Protein AF-A0A2K3JCP5-F1 (afdb_monomer_lite)

Sequence (541 aa):
MELFNSVGIELEIENLTPNDLNSPNLGFRIHRDASCESDGFTSNGIKIDVENSTKELLELIPLRKNTFGCELVTAGVLDTSNLDYLYKLKSLTNLLISKGESTKSYRAGFHVHINLSYNIKIIKSVLRLARHLEQVLYLLGGMGYDYRGFKNDSTYCRPITKYGPVCVPTGRGDFSQVFTIAELLGCKDTEEFKMKYGDIARLKGNHYIPIRYHGINLLPLFTQGSLEFRMFNKSLNPYYLMSIIEFCKAFSEYAVHSSFLSLKEENLLKENSVFDVKGEENRQKILDTFSHFLQLSNLRNEQIIDTLYDILSYSSVDSIVLPNKYIFSHLMFHRQGNRCPTHWQNGNYTANVIPKNKISTPNFEDIHVLRERNPDFRIREPQRIMENLNNFIRRPTRTPIRNATNNLTRLVTIINRDYGEIFGGPRRNEHDERYFVVHGNEEYTGDILRIYFDPTNFLIIRSDLGSREDFEEWEEMNRETIEEIVGEELEINDEIPEPEEPQNPEENYHRPTLRFNRWTQTGNFTTTANTTNDTDENRPF

Radius of gyration: 30.03 Å; chains: 1; bounding box: 71×71×101 Å

Foldseek 3Di:
DCQFQWKKKKWKFAQAAPVLVPDPPLQWDWADPALNKDKFWDAPRHTDDPVPDDPVVVVVTPIDIDIGMIMIIGNGTDGNPDCVVLVSLLVVLVSCVVSPIDQFDLGIFMKMWGQADDWLLLVLLLLLLCQLLVLLLLLLQQLLEFFSCLVWVLLQAFEQAQLTAAWADLVPRWIFGLAHSVLLNVDPTDVSNCLRQFVLVVCPPPPQESSQRHQWRCSCCVVPNIIMGTSHTRGSPSLSVSLVSVVVSQSSVLSVPQGSVNCVPPSSNDGPDLQPDDWPVCLVVSVVSVVVSCVSTPDDDPSSVVSSVSSSVSYTSVSSNRDNAREHNLCNQAVCNSPDSCSSPPHPDDGDTDDPVRYDYTPDHTPRNVCRVPVVVDPPDPDDPVVVVVVVPPDDDDDDPVPVVVLVVVVQVVCCVPFNDFPDDWDADPVRWTWTWGDGPPVDPDKTWIWTADPVGKTKIFIPDQDPVVVVVVCVVCVVVVCVSVVDHDDDDPDDPDDDDDPDDPDDDDTDMDIDDDDDDDDDDDDDDDDDDDDDDDDDD

Secondary structure (DSSP, 8-state):
--TTTEEEEEEEESS--GGGG--TTSSEEEES--TT-EEEEEETTEEE-STTS-HHHHHHS--EEEEE-EEEEESSPEE-SSTHHHHHHHHHHHHHHHTT--SEEEEEEEEEEEE----HHHHHHHHHHHHHSHHHHHHHHTSSS--THHHHTTTTSB-SSTT-SPEEE-SSS-EEES--HHHHHH-SSHHHHHHHHT-GGGSTT-S--GGG-BSEE-HHHHHTSEEEEEEEEEE--HHHHHHHHHHHHHHHHHHHHS-TTGGGSHHHHS---GGG--SGGGHHHHHHHHHHHHHHSS---HHHHHHHHHHHHHS-SGGG---S-EEB-GGGGSTTTT---GGGTSSS-----B-GGGEEPPS---HHHHHHH-TTS----S--SHHHHTTTS--------HHHHHHHHHHHHHHHHHT----SSPEE-TT--EEEEEEPPTT--S-EEEEEE-TTS-EEEEE--SSHHHHHHHHHHHHHHHHHHH-S-------PPPPPPPS-TT---PPP-----------------------------

pLDDT: mean 73.49, std 22.24, range [25.67, 98.75]

Structure (mmCIF, N/CA/C/O backbone):
data_AF-A0A2K3JCP5-F1
#
_entry.id   AF-A0A2K3JCP5-F1
#
loop_
_atom_site.group_PDB
_atom_site.id
_atom_site.type_symbol
_atom_site.label_atom_id
_atom_site.label_alt_id
_atom_site.label_comp_id
_atom_site.label_asym_id
_atom_site.label_entity_id
_atom_site.label_seq_id
_atom_site.pdbx_PDB_ins_code
_atom_site.Cartn_x
_atom_site.Cartn_y
_atom_site.Cartn_z
_atom_site.occupancy
_atom_site.B_iso_or_equiv
_atom_site.auth_seq_id
_atom_site.auth_comp_id
_atom_site.auth_asym_id
_atom_site.auth_atom_id
_atom_site.pdbx_PDB_model_num
ATOM 1 N N . MET A 1 1 ? 0.536 25.814 6.581 1.00 43.56 1 MET A N 1
ATOM 2 C CA . MET A 1 1 ? 0.164 25.437 5.202 1.00 43.56 1 MET A CA 1
ATOM 3 C C . MET A 1 1 ? 1.155 24.467 4.553 1.00 43.56 1 MET A C 1
ATOM 5 O O . MET A 1 1 ? 0.788 23.873 3.559 1.00 43.56 1 MET A O 1
ATOM 9 N N . GLU A 1 2 ? 2.348 24.215 5.109 1.00 60.59 2 GLU A N 1
ATOM 10 C CA . GLU A 1 2 ? 3.377 23.383 4.443 1.00 60.59 2 GLU A CA 1
ATOM 11 C C . GLU A 1 2 ? 3.379 21.886 4.814 1.00 60.59 2 GLU A C 1
ATOM 13 O O . GLU A 1 2 ? 4.147 21.120 4.242 1.00 60.59 2 GLU A O 1
ATOM 18 N N . LEU A 1 3 ? 2.534 21.442 5.755 1.00 71.31 3 LEU A N 1
ATOM 19 C CA . LEU A 1 3 ? 2.646 20.099 6.346 1.00 71.31 3 LEU A CA 1
ATOM 20 C C . LEU A 1 3 ? 2.514 18.969 5.308 1.00 71.31 3 LEU A C 1
ATOM 22 O O . LEU A 1 3 ? 3.236 17.987 5.400 1.00 71.31 3 LEU A O 1
ATOM 26 N N . PHE A 1 4 ? 1.639 19.127 4.312 1.00 81.62 4 PHE A N 1
ATOM 27 C CA . PHE A 1 4 ? 1.317 18.076 3.338 1.00 81.62 4 PHE A CA 1
ATOM 28 C C . PHE A 1 4 ? 2.088 18.185 2.017 1.00 81.62 4 PHE A C 1
ATOM 30 O O . PHE A 1 4 ? 1.998 17.286 1.189 1.00 81.62 4 PHE A O 1
ATOM 37 N N . ASN A 1 5 ? 2.846 19.265 1.804 1.00 83.06 5 ASN A N 1
ATOM 38 C CA . ASN A 1 5 ? 3.536 19.494 0.529 1.00 83.06 5 ASN A CA 1
ATOM 39 C C . ASN A 1 5 ? 4.894 18.788 0.453 1.00 83.06 5 ASN A C 1
ATOM 41 O O . ASN A 1 5 ? 5.461 18.676 -0.626 1.00 83.06 5 ASN A O 1
ATOM 45 N N . SER A 1 6 ? 5.406 18.286 1.576 1.00 85.12 6 SER A N 1
ATOM 46 C CA . SER A 1 6 ? 6.642 17.508 1.648 1.00 85.12 6 SER A CA 1
ATOM 47 C C . SER A 1 6 ? 6.325 16.028 1.832 1.00 85.12 6 SER A C 1
ATOM 49 O O . SER A 1 6 ? 5.818 15.625 2.881 1.00 85.12 6 SER A O 1
ATOM 51 N N . VAL A 1 7 ? 6.637 15.225 0.816 1.00 94.25 7 VAL A N 1
ATOM 52 C CA . VAL A 1 7 ? 6.297 13.798 0.764 1.00 94.25 7 VAL A CA 1
ATOM 53 C C . VAL A 1 7 ? 7.565 12.958 0.671 1.00 94.25 7 VAL A C 1
ATOM 55 O O . VAL A 1 7 ? 8.435 13.229 -0.148 1.00 94.25 7 VAL A O 1
ATOM 58 N N . GLY A 1 8 ? 7.688 11.928 1.503 1.00 95.69 8 GLY A N 1
ATOM 59 C CA . GLY A 1 8 ? 8.671 10.865 1.288 1.00 95.69 8 GLY A CA 1
ATOM 60 C C . GLY A 1 8 ? 8.063 9.775 0.413 1.00 95.69 8 GLY A C 1
ATOM 61 O O . GLY A 1 8 ? 6.884 9.465 0.575 1.00 95.69 8 GLY A O 1
ATOM 62 N N . ILE A 1 9 ? 8.834 9.190 -0.499 1.00 96.38 9 ILE A N 1
ATOM 63 C CA . ILE A 1 9 ? 8.380 8.010 -1.247 1.00 96.38 9 ILE A CA 1
ATOM 64 C C . ILE A 1 9 ? 9.433 6.910 -1.203 1.00 96.38 9 ILE A C 1
ATOM 66 O O . ILE A 1 9 ? 10.634 7.198 -1.194 1.00 96.38 9 ILE A O 1
ATOM 70 N N . GLU A 1 10 ? 8.956 5.672 -1.207 1.00 96.19 10 GLU A N 1
ATOM 71 C CA . GLU A 1 10 ? 9.763 4.461 -1.328 1.00 96.19 10 GLU A CA 1
ATOM 72 C C . GLU A 1 10 ? 9.233 3.664 -2.527 1.00 96.19 10 GLU A C 1
ATOM 74 O O . GLU A 1 10 ? 8.036 3.391 -2.623 1.00 96.19 10 GLU A O 1
ATOM 79 N N . LEU A 1 11 ? 10.099 3.330 -3.481 1.00 96.81 11 LEU A N 1
ATOM 80 C CA . LEU A 1 11 ? 9.756 2.503 -4.636 1.00 96.81 11 LEU A CA 1
ATOM 81 C C . LEU A 1 11 ? 10.617 1.246 -4.616 1.00 96.81 11 LEU A C 1
ATOM 83 O O . LEU A 1 11 ? 11.830 1.312 -4.817 1.00 96.81 11 LEU A O 1
ATOM 87 N N . GLU A 1 12 ? 9.985 0.100 -4.400 1.00 95.81 12 GLU A N 1
ATOM 88 C CA . GLU A 1 12 ? 10.649 -1.189 -4.535 1.00 95.81 12 GLU A CA 1
ATOM 89 C C . GLU A 1 12 ? 10.778 -1.558 -6.023 1.00 95.81 12 GLU A C 1
ATOM 91 O O . GLU A 1 12 ? 9.860 -1.354 -6.823 1.00 95.81 12 GLU A O 1
ATOM 96 N N . ILE A 1 13 ? 11.919 -2.129 -6.401 1.00 95.00 13 ILE A N 1
ATOM 97 C CA . ILE A 1 13 ? 12.199 -2.635 -7.752 1.00 95.00 13 ILE A CA 1
ATOM 98 C C . ILE A 1 13 ? 12.777 -4.048 -7.663 1.00 95.00 13 ILE A C 1
ATOM 100 O O . ILE A 1 13 ? 13.353 -4.386 -6.636 1.00 95.00 13 ILE A O 1
ATOM 104 N N . GLU A 1 14 ? 12.640 -4.879 -8.700 1.00 92.50 14 GLU A N 1
ATOM 105 C CA . GLU A 1 14 ? 12.892 -6.333 -8.602 1.00 92.50 14 GLU A CA 1
ATOM 106 C C . GLU A 1 14 ? 13.873 -6.903 -9.644 1.00 92.50 14 GLU A C 1
ATOM 108 O O . GLU A 1 14 ? 14.407 -8.005 -9.467 1.00 92.50 14 GLU A O 1
ATOM 113 N N . ASN A 1 15 ? 14.114 -6.191 -10.748 1.00 91.19 15 ASN A N 1
ATOM 114 C CA . ASN A 1 15 ? 14.910 -6.693 -11.873 1.00 91.19 15 ASN A CA 1
ATOM 115 C C . ASN A 1 15 ? 16.293 -6.067 -11.977 1.00 91.19 15 ASN A C 1
ATOM 117 O O . ASN A 1 15 ? 17.151 -6.623 -12.662 1.00 91.19 15 ASN A O 1
ATOM 121 N N . LEU A 1 16 ? 16.529 -4.967 -11.271 1.00 91.81 16 LEU A N 1
ATOM 122 C CA . LEU A 1 16 ? 17.816 -4.286 -11.242 1.00 91.81 16 LEU A CA 1
ATOM 123 C C . LEU A 1 16 ? 18.588 -4.600 -9.965 1.00 91.81 16 LEU A C 1
ATOM 125 O O . LEU A 1 16 ? 18.016 -4.876 -8.911 1.00 91.81 16 LEU A O 1
ATOM 129 N N . THR A 1 17 ? 19.910 -4.544 -10.053 1.00 90.94 17 THR A N 1
ATOM 130 C CA . THR A 1 17 ? 20.796 -4.544 -8.891 1.00 90.94 17 THR A CA 1
ATOM 131 C C . THR A 1 17 ? 21.080 -3.101 -8.457 1.00 90.94 17 THR A C 1
ATOM 133 O O . THR A 1 17 ? 21.047 -2.186 -9.284 1.00 90.94 17 THR A O 1
ATOM 136 N N . PRO A 1 18 ? 21.477 -2.864 -7.193 1.00 89.62 18 PRO A N 1
ATOM 137 C CA . PRO A 1 18 ? 21.931 -1.543 -6.750 1.00 89.62 18 PRO A CA 1
ATOM 138 C C . PRO A 1 18 ? 23.023 -0.919 -7.633 1.00 89.62 18 PRO A C 1
ATOM 140 O O . PRO A 1 18 ? 23.101 0.298 -7.761 1.00 89.62 18 PRO A O 1
ATOM 143 N N . ASN A 1 19 ? 23.868 -1.743 -8.263 1.00 88.25 19 ASN A N 1
ATOM 144 C CA . ASN A 1 19 ? 24.950 -1.255 -9.116 1.00 88.25 19 ASN A CA 1
ATOM 145 C C . ASN A 1 19 ? 24.450 -0.707 -10.460 1.00 88.25 19 ASN A C 1
ATOM 147 O O . ASN A 1 19 ? 25.108 0.163 -11.034 1.00 88.25 19 ASN A O 1
ATOM 151 N N . ASP A 1 20 ? 23.298 -1.178 -10.942 1.00 88.56 20 ASP A N 1
ATOM 152 C CA . ASP A 1 20 ? 22.688 -0.717 -12.197 1.00 88.56 20 ASP A CA 1
ATOM 153 C C . ASP A 1 20 ? 22.136 0.712 -12.075 1.00 88.56 20 ASP A C 1
ATOM 155 O O . ASP A 1 20 ? 21.958 1.415 -13.074 1.00 88.56 20 ASP A O 1
ATOM 159 N N . LEU A 1 21 ? 21.927 1.151 -10.831 1.00 87.00 21 LEU A N 1
ATOM 160 C CA . LEU A 1 21 ? 21.334 2.424 -10.436 1.00 87.00 21 LEU A CA 1
ATOM 161 C C . LEU A 1 21 ? 22.363 3.461 -9.979 1.00 87.00 21 LEU A C 1
ATOM 163 O O . LEU A 1 21 ? 21.977 4.487 -9.421 1.00 87.00 21 LEU A O 1
ATOM 167 N N . ASN A 1 22 ? 23.660 3.228 -10.215 1.00 72.94 22 ASN A N 1
ATOM 168 C CA . ASN A 1 22 ? 24.730 4.197 -9.958 1.00 72.94 22 ASN A CA 1
ATOM 169 C C . ASN A 1 22 ? 24.609 5.417 -10.900 1.00 72.94 22 ASN A C 1
ATOM 171 O O . ASN A 1 22 ? 25.423 5.617 -11.799 1.00 72.94 22 ASN A O 1
ATOM 175 N N . SER A 1 23 ? 23.568 6.227 -10.714 1.00 63.56 23 SER A N 1
ATOM 176 C CA . SER A 1 23 ? 23.349 7.508 -11.376 1.00 63.56 23 SER A CA 1
ATOM 177 C C . SER A 1 23 ? 23.263 8.593 -10.298 1.00 63.56 23 SER A C 1
ATOM 179 O O . SER A 1 23 ? 22.332 8.575 -9.492 1.00 63.56 23 SER A O 1
ATOM 181 N N . PRO A 1 24 ? 24.222 9.533 -10.234 1.00 56.94 24 PRO A N 1
ATOM 182 C CA . PRO A 1 24 ? 24.381 10.414 -9.076 1.00 56.94 24 PRO A CA 1
ATOM 183 C C . PRO A 1 24 ? 23.284 11.477 -8.865 1.00 56.94 24 PRO A C 1
ATOM 185 O O . PRO A 1 24 ? 23.344 12.185 -7.866 1.00 56.94 24 PRO A O 1
ATOM 188 N N . ASN A 1 25 ? 22.267 11.601 -9.730 1.00 69.81 25 ASN A N 1
ATOM 189 C CA . ASN A 1 25 ? 21.478 12.844 -9.805 1.00 69.81 25 ASN A CA 1
ATOM 190 C C . ASN A 1 25 ? 19.947 12.713 -9.714 1.00 69.81 25 ASN A C 1
ATOM 192 O O . ASN A 1 25 ? 19.251 13.693 -9.960 1.00 69.81 25 ASN A O 1
ATOM 196 N N . LEU A 1 26 ? 19.382 11.558 -9.348 1.00 77.31 26 LEU A N 1
ATOM 197 C CA . LEU A 1 26 ? 17.914 11.434 -9.276 1.00 77.31 26 LEU A CA 1
ATOM 198 C C . LEU A 1 26 ? 17.294 11.918 -7.957 1.00 77.31 26 LEU A C 1
ATOM 200 O O . LEU A 1 26 ? 16.078 12.069 -7.876 1.00 77.31 26 LEU A O 1
ATOM 204 N N . GLY A 1 27 ? 18.099 12.173 -6.921 1.00 87.88 27 GLY A N 1
ATOM 205 C CA . GLY A 1 27 ? 17.577 12.532 -5.599 1.00 87.88 27 GLY A CA 1
ATOM 206 C C . GLY A 1 27 ? 16.948 11.352 -4.850 1.00 87.88 27 GLY A C 1
ATOM 207 O O . GLY A 1 27 ? 16.106 11.567 -3.982 1.00 87.88 27 GLY A O 1
ATOM 208 N N . PHE A 1 28 ? 17.367 10.122 -5.162 1.00 91.19 28 PHE A N 1
ATOM 209 C CA . PHE A 1 28 ? 16.977 8.895 -4.464 1.00 91.19 28 PHE A CA 1
ATOM 210 C C . PHE A 1 28 ? 18.208 8.200 -3.876 1.00 91.19 28 PHE A C 1
ATOM 212 O O . PHE A 1 28 ? 19.300 8.252 -4.442 1.00 91.19 28 PHE A O 1
ATOM 219 N N . ARG A 1 29 ? 18.026 7.557 -2.725 1.00 92.44 29 ARG A N 1
ATOM 220 C CA . ARG A 1 29 ? 18.980 6.672 -2.060 1.00 92.44 29 ARG A CA 1
ATOM 221 C C . ARG A 1 29 ? 18.545 5.235 -2.280 1.00 92.44 29 ARG A C 1
ATOM 223 O O . ARG A 1 29 ? 17.354 4.942 -2.292 1.00 92.44 29 ARG A O 1
ATOM 230 N N . ILE A 1 30 ? 19.525 4.354 -2.416 1.00 92.12 30 ILE A N 1
ATOM 231 C CA . ILE A 1 30 ? 19.293 2.924 -2.583 1.00 92.12 30 ILE A CA 1
ATOM 232 C C . ILE A 1 30 ? 19.409 2.251 -1.217 1.00 92.12 30 ILE A C 1
ATOM 234 O O . ILE A 1 30 ? 20.425 2.405 -0.535 1.00 92.12 30 ILE A O 1
ATOM 238 N N . HIS A 1 31 ? 18.389 1.490 -0.845 1.00 90.38 31 HIS A N 1
ATOM 239 C CA . HIS A 1 31 ? 18.319 0.684 0.366 1.00 90.38 31 HIS A CA 1
ATOM 240 C C . HIS A 1 31 ? 18.242 -0.815 0.012 1.00 90.38 31 HIS A C 1
ATOM 242 O O . HIS A 1 31 ? 17.727 -1.195 -1.041 1.00 90.38 31 HIS A O 1
ATOM 248 N N . ARG A 1 32 ? 18.838 -1.665 0.862 1.00 82.38 32 ARG A N 1
ATOM 249 C CA . ARG A 1 32 ? 18.962 -3.131 0.681 1.00 82.38 32 ARG A CA 1
ATOM 250 C C . ARG A 1 32 ? 18.115 -3.914 1.689 1.00 82.38 32 ARG A C 1
ATOM 252 O O . ARG A 1 32 ? 18.608 -4.777 2.414 1.00 82.38 32 ARG A O 1
ATOM 259 N N . ASP A 1 33 ? 16.866 -3.511 1.822 1.00 74.00 33 ASP A N 1
ATOM 260 C CA . ASP A 1 33 ? 15.868 -4.101 2.716 1.00 74.00 33 ASP A CA 1
ATOM 261 C C . ASP A 1 33 ? 14.514 -4.282 2.018 1.00 74.00 33 ASP A C 1
ATOM 263 O O . ASP A 1 33 ? 13.497 -4.523 2.672 1.00 74.00 33 ASP A O 1
ATOM 267 N N . ALA A 1 34 ? 14.510 -4.228 0.682 1.00 72.62 34 ALA A N 1
ATOM 268 C CA . ALA A 1 34 ? 13.307 -4.425 -0.104 1.00 72.62 34 ALA A CA 1
ATOM 269 C C . ALA A 1 34 ? 12.790 -5.856 0.054 1.00 72.62 34 ALA A C 1
ATOM 271 O O . ALA A 1 34 ? 13.519 -6.841 -0.100 1.00 72.62 34 ALA A O 1
ATOM 272 N N . SER A 1 35 ? 11.487 -5.981 0.282 1.00 75.88 35 SER A N 1
ATOM 273 C CA . SER A 1 35 ? 10.822 -7.283 0.414 1.00 75.88 35 SER A CA 1
ATOM 274 C C . SER A 1 35 ? 10.842 -8.099 -0.890 1.00 75.88 35 SER A C 1
ATOM 276 O O . SER A 1 35 ? 10.640 -9.317 -0.899 1.00 75.88 35 SER A O 1
ATOM 278 N N . CYS A 1 36 ? 11.133 -7.435 -2.009 1.00 84.88 36 CYS A N 1
ATOM 279 C CA . CYS A 1 36 ? 11.243 -8.026 -3.334 1.00 84.88 36 CYS A CA 1
ATOM 280 C C . CYS A 1 36 ? 12.652 -8.527 -3.698 1.00 84.88 36 CYS A C 1
ATOM 282 O O . CYS A 1 36 ? 12.804 -9.077 -4.791 1.00 84.88 36 CYS A O 1
ATOM 284 N N . GLU A 1 37 ? 13.652 -8.402 -2.811 1.00 87.94 37 GLU A N 1
ATOM 285 C CA . GLU A 1 37 ? 14.999 -8.906 -3.092 1.00 87.94 37 GLU A CA 1
ATOM 286 C C . GLU A 1 37 ? 14.982 -10.400 -3.460 1.00 87.94 37 GLU A C 1
ATOM 288 O O . GLU A 1 37 ? 14.323 -11.234 -2.826 1.00 87.94 37 GLU A O 1
ATOM 293 N N . SER A 1 38 ? 15.726 -10.746 -4.508 1.00 85.69 38 SER A N 1
ATOM 294 C CA . SER A 1 38 ? 15.864 -12.117 -4.992 1.00 85.69 38 SER A CA 1
ATOM 295 C C . SER A 1 38 ? 17.288 -12.395 -5.455 1.00 85.69 38 SER A C 1
ATOM 297 O O . SER A 1 38 ? 17.950 -11.556 -6.064 1.00 85.69 38 SER A O 1
ATOM 299 N N . ASP A 1 39 ? 17.780 -13.595 -5.159 1.00 83.50 39 ASP A N 1
ATOM 300 C CA . ASP A 1 39 ? 19.038 -14.063 -5.728 1.00 83.50 39 ASP A CA 1
ATOM 301 C C . ASP A 1 39 ? 18.805 -14.487 -7.179 1.00 83.50 39 ASP A C 1
ATOM 303 O O . ASP A 1 39 ? 17.829 -15.162 -7.497 1.00 83.50 39 ASP A O 1
ATOM 307 N N . GLY A 1 40 ? 19.740 -14.138 -8.053 1.00 85.62 40 GLY A N 1
ATOM 308 C CA . GLY A 1 40 ? 19.718 -14.570 -9.439 1.00 85.62 40 GLY A CA 1
ATOM 309 C C . GLY A 1 40 ? 21.114 -14.624 -10.032 1.00 85.62 40 GLY A C 1
ATOM 310 O O . GLY A 1 40 ? 22.126 -14.398 -9.360 1.00 85.62 40 GLY A O 1
ATOM 311 N N . PHE A 1 41 ? 21.170 -14.917 -11.322 1.00 85.19 41 PHE A N 1
ATOM 312 C CA . PHE A 1 41 ? 22.416 -14.936 -12.068 1.00 85.19 41 PHE A CA 1
ATOM 313 C C . PHE A 1 41 ? 22.403 -13.847 -13.127 1.00 85.19 41 PHE A C 1
ATOM 315 O O . PHE A 1 41 ? 21.359 -13.469 -13.646 1.00 85.19 41 PHE A O 1
ATOM 322 N N . THR A 1 42 ? 23.586 -13.337 -13.439 1.00 84.69 42 THR A N 1
ATOM 323 C CA . THR A 1 42 ? 23.805 -12.457 -14.580 1.00 84.69 42 THR A CA 1
ATOM 324 C C . THR A 1 42 ? 24.839 -13.041 -15.516 1.00 84.69 42 THR A C 1
ATOM 326 O O . THR A 1 42 ? 25.785 -13.693 -15.072 1.00 84.69 42 THR A O 1
ATOM 329 N N . SER A 1 43 ? 24.711 -12.723 -16.796 1.00 82.19 43 SER A N 1
ATOM 330 C CA . SER A 1 43 ? 25.778 -12.861 -17.779 1.00 82.19 43 SER A CA 1
ATOM 331 C C . SER A 1 43 ? 25.984 -11.520 -18.459 1.00 82.19 43 SER A C 1
ATOM 333 O O . SER A 1 43 ? 25.036 -10.935 -18.972 1.00 82.19 43 SER A O 1
ATOM 335 N N . ASN A 1 44 ? 27.209 -10.993 -18.411 1.00 77.12 44 ASN A N 1
ATOM 336 C CA . ASN A 1 44 ? 27.545 -9.679 -18.976 1.00 77.12 44 ASN A CA 1
ATOM 337 C C . ASN A 1 44 ? 26.601 -8.534 -18.538 1.00 77.12 44 ASN A C 1
ATOM 339 O O . ASN A 1 44 ? 26.371 -7.599 -19.295 1.00 77.12 44 ASN A O 1
ATOM 343 N N . GLY A 1 45 ? 26.074 -8.601 -17.309 1.00 70.31 45 GLY A N 1
ATOM 344 C CA . GLY A 1 45 ? 25.160 -7.593 -16.754 1.00 70.31 45 GLY A CA 1
ATOM 345 C C . GLY A 1 45 ? 23.675 -7.833 -17.041 1.00 70.31 45 GLY A C 1
ATOM 346 O O . GLY A 1 45 ? 22.848 -7.100 -16.521 1.00 70.31 45 GLY A O 1
ATOM 347 N N . ILE A 1 46 ? 23.319 -8.869 -17.802 1.00 74.12 46 ILE A N 1
ATOM 348 C CA . ILE A 1 46 ? 21.925 -9.228 -18.095 1.00 74.12 46 ILE A CA 1
ATOM 349 C C . ILE A 1 46 ? 21.465 -10.296 -17.104 1.00 74.12 46 ILE A C 1
ATOM 351 O O . ILE A 1 46 ? 22.170 -11.292 -16.930 1.00 74.12 46 ILE A O 1
ATOM 355 N N . LYS A 1 47 ? 20.305 -10.102 -16.462 1.00 80.81 47 LYS A N 1
ATOM 356 C CA . LYS A 1 47 ? 19.658 -11.102 -15.594 1.00 80.81 47 LYS A CA 1
ATOM 357 C C . LYS A 1 47 ? 19.297 -12.342 -16.412 1.00 80.81 47 LYS A C 1
ATOM 359 O O . LYS A 1 47 ? 18.658 -12.231 -17.451 1.00 80.81 47 LYS A O 1
ATOM 364 N N . ILE A 1 48 ? 19.721 -13.510 -15.941 1.00 82.25 48 ILE A N 1
ATOM 365 C CA . ILE A 1 48 ? 19.415 -14.805 -16.547 1.00 82.25 48 ILE A CA 1
ATOM 366 C C . ILE A 1 48 ? 18.363 -15.487 -15.687 1.00 82.25 48 ILE A C 1
ATOM 368 O O . ILE A 1 48 ? 18.587 -15.710 -14.493 1.00 82.25 48 ILE A O 1
ATOM 372 N N . ASP A 1 49 ? 17.234 -15.822 -16.304 1.00 78.69 49 ASP A N 1
ATOM 373 C CA . ASP A 1 49 ? 16.231 -16.677 -15.691 1.00 78.69 49 ASP A CA 1
ATOM 374 C C . ASP A 1 49 ? 16.676 -18.138 -15.791 1.00 78.69 49 ASP A C 1
ATOM 376 O O . ASP A 1 49 ? 16.708 -18.749 -16.861 1.00 78.69 49 ASP A O 1
ATOM 380 N N . VAL A 1 50 ? 17.093 -18.679 -14.652 1.00 74.56 50 VAL A N 1
ATOM 381 C CA . VAL A 1 50 ? 17.639 -20.031 -14.557 1.00 74.56 50 VAL A CA 1
ATOM 382 C C . VAL A 1 50 ? 16.532 -21.080 -14.508 1.00 74.56 50 VAL A C 1
ATOM 384 O O . VAL A 1 50 ? 16.779 -22.206 -14.929 1.00 74.56 50 VAL A O 1
ATOM 387 N N . GLU A 1 51 ? 15.325 -20.732 -14.049 1.00 71.94 51 GLU A N 1
ATOM 388 C CA . GLU A 1 51 ? 14.222 -21.697 -13.925 1.00 71.94 51 GLU A CA 1
ATOM 389 C C . GLU A 1 51 ? 13.767 -22.214 -15.294 1.00 71.94 51 GLU A C 1
ATOM 391 O O . GLU A 1 51 ? 13.413 -23.383 -15.427 1.00 71.94 51 GLU A O 1
ATOM 396 N N . ASN A 1 52 ? 13.880 -21.371 -16.321 1.00 68.19 52 ASN A N 1
ATOM 397 C CA . ASN A 1 52 ? 13.497 -21.685 -17.696 1.00 68.19 52 ASN A CA 1
ATOM 398 C C . ASN A 1 52 ? 14.687 -22.040 -18.609 1.00 68.19 52 ASN A C 1
ATOM 400 O O . ASN A 1 52 ? 14.508 -22.285 -19.801 1.00 68.19 52 ASN A O 1
ATOM 404 N N . SER A 1 53 ? 15.913 -22.077 -18.076 1.00 71.06 53 SER A N 1
ATOM 405 C CA . SER A 1 53 ? 17.122 -22.351 -18.863 1.00 71.06 53 SER A CA 1
ATOM 406 C C . SER A 1 53 ? 17.529 -23.825 -18.808 1.00 71.06 53 SER A C 1
ATOM 408 O O . SER A 1 53 ? 17.525 -24.454 -17.749 1.00 71.06 53 SER A O 1
ATOM 410 N N . THR A 1 54 ? 17.972 -24.389 -19.937 1.00 72.88 54 THR A N 1
ATOM 411 C CA . THR A 1 54 ? 18.532 -25.749 -19.946 1.00 72.88 54 THR A CA 1
ATOM 412 C C . THR A 1 54 ? 19.894 -25.773 -19.250 1.00 72.88 54 THR A C 1
ATOM 414 O O . THR A 1 54 ? 20.699 -24.846 -19.364 1.00 72.88 54 THR A O 1
ATOM 417 N N . LYS A 1 55 ? 20.185 -26.867 -18.536 1.00 72.19 55 LYS A N 1
ATOM 418 C CA . LYS A 1 55 ? 21.463 -27.063 -17.829 1.00 72.19 55 LYS A CA 1
ATOM 419 C C . LYS A 1 55 ? 22.679 -26.864 -18.747 1.00 72.19 55 LYS A C 1
ATOM 421 O O . LYS A 1 55 ? 23.674 -26.286 -18.329 1.00 72.19 55 LYS A O 1
ATOM 426 N N . GLU A 1 56 ? 22.558 -27.280 -20.004 1.00 72.94 56 GLU A N 1
ATOM 427 C CA . GLU A 1 56 ? 23.587 -27.144 -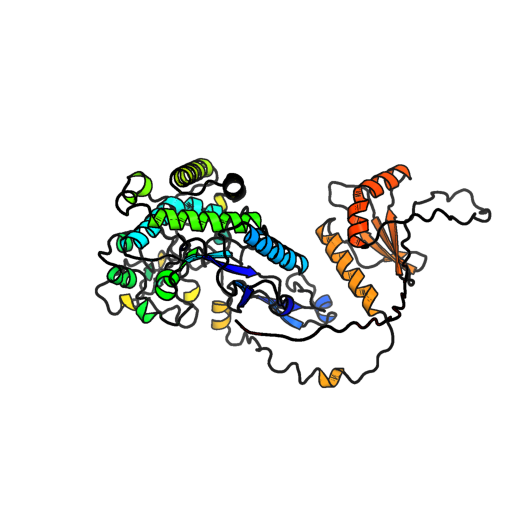21.040 1.00 72.94 56 GLU A CA 1
ATOM 428 C C . GLU A 1 56 ? 23.875 -25.675 -21.396 1.00 72.94 56 GLU A C 1
ATOM 430 O O . GLU A 1 56 ? 25.036 -25.291 -21.520 1.00 72.94 56 GLU A O 1
ATOM 435 N N . LEU A 1 57 ? 22.848 -24.817 -21.487 1.00 68.50 57 LEU A N 1
ATOM 436 C CA . LEU A 1 57 ? 23.030 -23.376 -21.713 1.00 68.50 57 LEU A CA 1
ATOM 437 C C . LEU A 1 57 ? 23.725 -22.703 -20.525 1.00 68.50 57 LEU A C 1
ATOM 439 O O . LEU A 1 57 ? 24.599 -21.857 -20.709 1.00 68.50 57 LEU A O 1
ATOM 443 N N . LEU A 1 58 ? 23.373 -23.104 -19.303 1.00 74.38 58 LEU A N 1
ATOM 444 C CA . LEU A 1 58 ? 23.953 -22.547 -18.079 1.00 74.38 58 LEU A CA 1
ATOM 445 C C . LEU A 1 58 ? 25.438 -22.907 -17.912 1.00 74.38 58 LEU A C 1
ATOM 447 O O . LEU A 1 58 ? 26.181 -22.134 -17.312 1.00 74.38 58 LEU A O 1
ATOM 451 N N . GLU A 1 59 ? 25.885 -24.042 -18.459 1.00 79.00 59 GLU A N 1
ATOM 452 C CA . GLU A 1 59 ? 27.296 -24.460 -18.447 1.00 79.00 59 GLU A CA 1
ATOM 453 C C . GLU A 1 59 ? 28.163 -23.679 -19.451 1.00 79.00 59 GLU A C 1
ATOM 455 O O . GLU A 1 59 ? 29.368 -23.520 -19.240 1.00 79.00 59 GLU A O 1
ATOM 460 N N . LEU A 1 60 ? 27.564 -23.148 -20.522 1.00 80.25 60 LEU A N 1
ATOM 461 C CA . LEU A 1 60 ? 28.270 -22.407 -21.576 1.00 80.25 60 LEU A CA 1
ATOM 462 C C . LEU A 1 60 ? 28.391 -20.904 -21.294 1.00 80.25 60 LEU A C 1
ATOM 464 O O . LEU A 1 60 ? 29.204 -20.216 -21.917 1.00 80.25 60 LEU A O 1
ATOM 468 N N . ILE A 1 61 ? 27.589 -20.382 -20.368 1.00 80.81 61 ILE A N 1
ATOM 469 C CA . ILE A 1 61 ? 27.498 -18.951 -20.095 1.00 80.81 61 ILE A CA 1
ATOM 470 C C . ILE A 1 61 ? 28.254 -18.633 -18.794 1.00 80.81 61 ILE A C 1
ATOM 472 O O . ILE A 1 61 ? 27.998 -19.252 -17.764 1.00 80.81 61 ILE A O 1
ATOM 476 N N . PRO A 1 62 ? 29.175 -17.649 -18.774 1.00 82.50 62 PRO A N 1
ATOM 477 C CA . PRO A 1 62 ? 29.829 -17.230 -17.540 1.00 82.50 62 PRO A CA 1
ATOM 478 C C . PRO A 1 62 ? 28.826 -16.519 -16.623 1.00 82.50 62 PRO A C 1
ATOM 480 O O . PRO A 1 62 ? 28.609 -15.310 -16.727 1.00 82.50 62 PRO A O 1
ATOM 483 N N . LEU A 1 63 ? 28.227 -17.278 -15.707 1.00 85.12 63 LEU A N 1
ATOM 484 C CA . LEU A 1 63 ? 27.244 -16.771 -14.758 1.00 85.12 63 LEU A CA 1
ATOM 485 C C . LEU A 1 63 ? 27.917 -16.134 -13.539 1.00 85.12 63 LEU A C 1
ATOM 487 O O . LEU A 1 63 ? 28.804 -16.707 -12.903 1.00 85.12 63 LEU A O 1
ATOM 491 N N . ARG A 1 64 ? 27.449 -14.943 -13.168 1.00 85.62 64 ARG A N 1
ATOM 492 C CA . ARG A 1 64 ? 27.770 -14.282 -11.901 1.00 85.62 64 ARG A CA 1
ATOM 493 C C . ARG A 1 64 ? 26.521 -14.206 -11.049 1.00 85.62 64 ARG A C 1
ATOM 495 O O . ARG A 1 64 ? 25.520 -13.638 -11.480 1.00 85.62 64 ARG A O 1
ATOM 502 N N . LYS A 1 65 ? 26.590 -14.748 -9.837 1.00 84.69 65 LYS A N 1
ATOM 503 C CA . LYS A 1 65 ? 25.514 -14.604 -8.857 1.00 84.69 65 LYS A CA 1
ATOM 504 C C . LYS A 1 65 ? 25.407 -13.139 -8.427 1.00 84.69 65 LYS A C 1
ATOM 506 O O . LYS A 1 65 ? 26.424 -12.540 -8.086 1.00 84.69 65 LYS A O 1
ATOM 511 N N . ASN A 1 66 ? 24.195 -12.602 -8.424 1.00 88.50 66 ASN A N 1
ATOM 512 C CA . ASN A 1 66 ? 23.867 -11.266 -7.938 1.00 88.50 66 ASN A CA 1
ATOM 513 C C . ASN A 1 66 ? 22.580 -11.310 -7.109 1.00 88.50 66 ASN A C 1
ATOM 515 O O . ASN A 1 66 ? 21.772 -12.227 -7.252 1.00 88.50 66 ASN A O 1
ATOM 519 N N . THR A 1 67 ? 22.394 -10.297 -6.269 1.00 88.00 67 THR A N 1
ATOM 520 C CA . THR A 1 67 ? 21.114 -10.023 -5.613 1.00 88.00 67 THR A CA 1
ATOM 521 C C . THR A 1 67 ? 20.430 -8.906 -6.385 1.00 88.00 67 THR A C 1
ATOM 523 O O . THR A 1 67 ? 21.001 -7.827 -6.567 1.00 88.00 67 THR A O 1
ATOM 526 N N . PHE A 1 68 ? 19.242 -9.213 -6.884 1.00 90.56 68 PHE A N 1
ATOM 527 C CA . PHE A 1 68 ? 18.361 -8.296 -7.580 1.00 90.56 68 PHE A CA 1
ATOM 528 C C . PHE A 1 68 ? 17.320 -7.743 -6.631 1.00 90.56 68 PHE A C 1
ATOM 530 O O . PHE A 1 68 ? 16.930 -8.394 -5.662 1.00 90.56 68 PHE A O 1
ATOM 537 N N . GLY A 1 69 ? 16.841 -6.567 -6.990 1.00 91.75 69 GLY A N 1
ATOM 538 C CA . GLY A 1 69 ? 15.891 -5.791 -6.239 1.00 91.75 69 GLY A CA 1
ATOM 539 C C . GLY A 1 69 ? 16.545 -4.913 -5.185 1.00 91.75 69 GLY A C 1
ATOM 540 O O . GLY A 1 69 ? 17.623 -5.203 -4.665 1.00 91.75 69 GLY A O 1
ATOM 541 N N . CYS A 1 70 ? 15.900 -3.784 -4.935 1.00 92.25 70 CYS A N 1
ATOM 542 C CA . CYS A 1 70 ? 16.268 -2.820 -3.910 1.00 92.25 70 CYS A CA 1
ATOM 543 C C . CYS A 1 70 ? 15.114 -1.840 -3.695 1.00 92.25 70 CYS A C 1
ATOM 545 O O . CYS A 1 70 ? 14.149 -1.816 -4.462 1.00 92.25 70 CYS A O 1
ATOM 547 N N . GLU A 1 71 ? 15.233 -1.006 -2.670 1.00 93.62 71 GLU A N 1
ATOM 548 C CA . GLU A 1 71 ? 14.288 0.070 -2.399 1.00 93.62 71 GLU A CA 1
ATOM 549 C C . GLU A 1 71 ? 14.918 1.415 -2.766 1.00 93.62 71 GLU A C 1
ATOM 551 O O . GLU A 1 71 ? 16.065 1.709 -2.418 1.00 93.62 71 GLU A O 1
ATOM 556 N N . LEU A 1 72 ? 14.174 2.227 -3.512 1.00 94.69 72 LEU A N 1
ATOM 557 C CA . LEU A 1 72 ? 14.538 3.592 -3.858 1.00 94.69 72 LEU A CA 1
ATOM 558 C C . LEU A 1 72 ? 13.765 4.554 -2.969 1.00 94.69 72 LEU A C 1
ATOM 560 O O . LEU A 1 72 ? 12.566 4.744 -3.149 1.00 94.69 72 LEU A O 1
ATOM 564 N N . VAL A 1 73 ? 14.471 5.190 -2.042 1.00 93.88 73 VAL A N 1
ATOM 565 C CA . VAL A 1 73 ? 13.900 6.132 -1.074 1.00 93.88 73 VAL A CA 1
ATOM 566 C C . VAL A 1 73 ? 14.320 7.543 -1.449 1.00 93.88 73 VAL A C 1
ATOM 568 O O . VAL A 1 73 ? 15.480 7.767 -1.791 1.00 93.88 73 VAL A O 1
ATOM 571 N N . THR A 1 74 ? 13.435 8.534 -1.384 1.00 92.00 74 THR A N 1
ATOM 572 C CA . THR A 1 74 ? 13.844 9.928 -1.627 1.00 92.00 74 THR A CA 1
ATOM 573 C C . THR A 1 74 ? 14.989 10.348 -0.698 1.00 92.00 74 THR A C 1
ATOM 575 O O . THR A 1 74 ? 14.964 10.109 0.508 1.00 92.00 74 THR A O 1
ATOM 578 N N . ALA A 1 75 ? 16.009 11.025 -1.236 1.00 85.38 75 ALA A N 1
ATOM 579 C CA . ALA A 1 75 ? 17.188 11.508 -0.505 1.00 85.38 75 ALA A CA 1
ATOM 580 C C . ALA A 1 75 ? 16.889 12.737 0.388 1.00 85.38 75 ALA A C 1
ATOM 582 O O . ALA A 1 75 ? 17.749 13.594 0.587 1.00 85.38 75 ALA A O 1
ATOM 583 N N . GLY A 1 76 ? 15.661 12.821 0.896 1.00 85.62 76 GLY A N 1
ATOM 584 C CA . GLY A 1 76 ? 15.019 13.965 1.528 1.00 85.62 76 GLY A CA 1
ATOM 585 C C . GLY A 1 76 ? 13.500 13.856 1.365 1.00 85.62 76 GLY A C 1
ATOM 586 O O . GLY A 1 76 ? 12.970 12.766 1.147 1.00 85.62 76 GLY A O 1
ATOM 587 N N . VAL A 1 77 ? 12.809 14.991 1.434 1.00 86.06 77 VAL A N 1
ATOM 588 C CA . VAL A 1 77 ? 11.389 15.090 1.071 1.00 86.06 77 VAL A CA 1
ATOM 589 C C . VAL A 1 77 ? 11.251 15.596 -0.361 1.00 86.06 77 VAL A C 1
ATOM 591 O O . VAL A 1 77 ? 11.992 16.474 -0.804 1.00 86.06 77 VAL A O 1
ATOM 594 N N . LEU A 1 78 ? 10.305 15.024 -1.092 1.00 90.19 78 LEU A N 1
ATOM 595 C CA . LEU A 1 78 ? 9.859 15.518 -2.380 1.00 90.19 78 LEU A CA 1
ATOM 596 C C . LEU A 1 78 ? 8.932 16.712 -2.144 1.00 90.19 78 LEU A C 1
ATOM 598 O O . LEU A 1 78 ? 7.914 16.578 -1.464 1.00 90.19 78 LEU A O 1
ATOM 602 N N . ASP A 1 79 ? 9.290 17.870 -2.693 1.00 91.00 79 ASP A N 1
ATOM 603 C CA . ASP A 1 79 ? 8.398 19.026 -2.734 1.00 91.00 79 ASP A CA 1
ATOM 604 C C . ASP A 1 79 ? 7.320 18.800 -3.799 1.00 91.00 79 ASP A C 1
ATOM 606 O O . ASP A 1 79 ? 7.623 18.607 -4.976 1.00 91.00 79 ASP A O 1
ATOM 610 N N . THR A 1 80 ? 6.068 18.791 -3.355 1.00 92.69 80 THR A N 1
ATOM 611 C CA . THR A 1 80 ? 4.863 18.570 -4.164 1.00 92.69 80 THR A CA 1
ATOM 612 C C . THR A 1 80 ? 3.987 19.820 -4.246 1.00 92.69 80 THR A C 1
ATOM 614 O O . THR A 1 80 ? 2.803 19.732 -4.564 1.00 92.69 80 THR A O 1
ATOM 617 N N . SER A 1 81 ? 4.539 20.993 -3.915 1.00 87.50 81 SER A N 1
ATOM 618 C CA . SER A 1 81 ? 3.841 22.278 -4.035 1.00 87.50 81 SER A CA 1
ATOM 619 C C . SER A 1 81 ? 3.664 22.738 -5.486 1.00 87.50 81 SER A C 1
ATOM 621 O O . SER A 1 81 ? 2.771 23.533 -5.774 1.00 87.50 81 SER A O 1
ATOM 623 N N . ASN A 1 82 ? 4.485 22.223 -6.402 1.00 85.31 82 ASN A N 1
ATOM 624 C CA . ASN A 1 82 ? 4.421 22.492 -7.834 1.00 85.31 82 ASN A CA 1
ATOM 625 C C . ASN A 1 82 ? 4.455 21.178 -8.638 1.00 85.31 82 ASN A C 1
ATOM 627 O O . ASN A 1 82 ? 4.624 20.108 -8.066 1.00 85.31 82 ASN A O 1
ATOM 631 N N . LEU A 1 83 ? 4.291 21.236 -9.961 1.00 83.12 83 LEU A N 1
ATOM 632 C CA . LEU A 1 83 ? 4.278 20.036 -10.813 1.00 83.12 83 LEU A CA 1
ATOM 633 C C . LEU A 1 83 ? 5.679 19.528 -11.203 1.00 83.12 83 LEU A C 1
ATOM 635 O O . LEU A 1 83 ? 5.784 18.516 -11.896 1.00 83.12 83 LEU A O 1
ATOM 639 N N . ASP A 1 84 ? 6.766 20.155 -10.748 1.00 87.25 84 ASP A N 1
ATOM 640 C CA . ASP A 1 84 ? 8.131 19.768 -11.139 1.00 87.25 84 ASP A CA 1
ATOM 641 C C . ASP A 1 84 ? 8.500 18.373 -10.624 1.00 87.25 84 ASP A C 1
ATOM 643 O O . ASP A 1 84 ? 9.337 17.675 -11.205 1.00 87.25 84 ASP A O 1
ATOM 647 N N . TYR A 1 85 ? 7.860 17.907 -9.549 1.00 92.44 85 TYR A N 1
ATOM 648 C CA . TYR A 1 85 ? 8.088 16.545 -9.082 1.00 92.44 85 TYR A CA 1
ATOM 649 C C . TYR A 1 85 ? 7.561 15.487 -10.060 1.00 92.44 85 TYR A C 1
ATOM 651 O O . TYR A 1 85 ? 8.126 14.395 -10.101 1.00 92.44 85 TYR A O 1
ATOM 659 N N . LEU A 1 86 ? 6.580 15.803 -10.918 1.00 94.81 86 LEU A N 1
ATOM 660 C CA . LEU A 1 86 ? 6.182 14.910 -12.010 1.00 94.81 86 LEU A CA 1
ATOM 661 C C . LEU A 1 86 ? 7.350 14.678 -12.974 1.00 94.81 86 LEU A C 1
ATOM 663 O O . LEU A 1 86 ? 7.553 13.553 -13.427 1.00 94.81 86 LEU A O 1
ATOM 667 N N . TYR A 1 87 ? 8.156 15.705 -13.258 1.00 93.50 87 TYR A N 1
ATOM 668 C CA . TYR A 1 87 ? 9.357 15.552 -14.082 1.00 93.50 87 TYR A CA 1
ATOM 669 C C . TYR A 1 87 ? 10.382 14.623 -13.416 1.00 93.50 87 TYR A C 1
ATOM 671 O O . TYR A 1 87 ? 10.977 13.777 -14.088 1.00 93.50 87 TYR A O 1
ATOM 679 N N . LYS A 1 88 ? 10.545 14.710 -12.088 1.00 92.69 88 LYS A N 1
ATOM 680 C CA . LYS A 1 88 ? 11.399 13.782 -11.326 1.00 92.69 88 LYS A CA 1
ATOM 681 C C . LYS A 1 88 ? 10.882 12.344 -11.401 1.00 92.69 88 LYS A C 1
ATOM 683 O O . LYS A 1 88 ? 11.671 11.437 -11.653 1.00 92.69 88 LYS A O 1
ATOM 688 N N . LEU A 1 89 ? 9.571 12.136 -11.251 1.00 95.69 89 LEU A N 1
ATOM 689 C CA . LEU A 1 89 ? 8.943 10.816 -11.384 1.00 95.69 89 LEU A CA 1
ATOM 690 C C . LEU A 1 89 ? 9.092 10.256 -12.807 1.00 95.69 89 LEU A C 1
ATOM 692 O O . LEU A 1 89 ? 9.462 9.094 -12.963 1.00 95.69 89 LEU A O 1
ATOM 696 N N . LYS A 1 90 ? 8.878 11.074 -13.846 1.00 96.00 90 LYS A N 1
ATOM 697 C CA . LYS A 1 90 ? 9.116 10.702 -15.253 1.00 96.00 90 LYS A CA 1
ATOM 698 C C . LYS A 1 90 ? 10.574 10.311 -15.493 1.00 96.00 90 LYS A C 1
ATOM 700 O O . LYS A 1 90 ? 10.844 9.258 -16.055 1.00 96.00 90 LYS A O 1
ATOM 705 N N . SER A 1 91 ? 11.516 11.119 -15.012 1.00 94.12 91 SER A N 1
ATOM 706 C CA . SER A 1 91 ? 12.952 10.850 -15.157 1.00 94.12 91 SER A CA 1
ATOM 707 C C . SER A 1 91 ? 13.361 9.546 -14.470 1.00 94.12 91 SER A C 1
ATOM 709 O O . SER A 1 91 ? 14.097 8.746 -15.047 1.00 94.12 91 SER A O 1
ATOM 711 N N . LEU A 1 92 ? 12.856 9.309 -13.255 1.00 94.81 92 LEU A N 1
ATOM 712 C CA . LEU A 1 92 ? 13.093 8.073 -12.515 1.00 94.81 92 LEU A CA 1
ATOM 713 C C . LEU A 1 92 ? 12.524 6.860 -13.258 1.00 94.81 92 LEU A C 1
ATOM 715 O O . LEU A 1 92 ? 13.248 5.904 -13.516 1.00 94.81 92 LEU A O 1
ATOM 719 N N . THR A 1 93 ? 11.237 6.895 -13.603 1.00 96.75 93 THR A N 1
ATOM 720 C CA . THR A 1 93 ? 10.548 5.766 -14.248 1.00 96.75 93 THR A CA 1
ATOM 721 C C . THR A 1 93 ? 11.149 5.438 -15.613 1.00 96.75 93 THR A C 1
ATOM 723 O O . THR A 1 93 ? 11.443 4.272 -15.869 1.00 96.75 93 THR A O 1
ATOM 726 N N . ASN A 1 94 ? 11.464 6.445 -16.433 1.00 95.88 94 ASN A N 1
ATOM 727 C CA . ASN A 1 94 ? 12.153 6.252 -17.711 1.00 95.88 94 ASN A CA 1
ATOM 728 C C . ASN A 1 94 ? 13.548 5.645 -17.528 1.00 95.88 94 ASN A C 1
ATOM 730 O O . ASN A 1 94 ? 13.917 4.737 -18.275 1.00 95.88 94 ASN A O 1
ATOM 734 N N . LEU A 1 95 ? 14.319 6.088 -16.522 1.00 94.25 95 LEU A N 1
ATOM 735 C CA . LEU A 1 95 ? 15.611 5.467 -16.228 1.00 94.25 95 LEU A CA 1
ATOM 736 C C . LEU A 1 95 ? 15.430 3.986 -15.881 1.00 94.25 95 LEU A C 1
ATOM 738 O O . LEU A 1 95 ? 16.128 3.150 -16.451 1.00 94.25 95 LEU A O 1
ATOM 742 N N . LEU A 1 96 ? 14.506 3.658 -14.978 1.00 95.00 96 LEU A N 1
ATOM 743 C CA . LEU A 1 96 ? 14.270 2.279 -14.545 1.00 95.00 96 LEU A CA 1
ATOM 744 C C . LEU A 1 96 ? 13.862 1.383 -15.721 1.00 95.00 96 LEU A C 1
ATOM 746 O O . LEU A 1 96 ? 14.455 0.320 -15.908 1.00 95.00 96 LEU A O 1
ATOM 750 N N . ILE A 1 97 ? 12.940 1.850 -16.566 1.00 95.38 97 ILE A N 1
ATOM 751 C CA . ILE A 1 97 ? 12.523 1.144 -17.786 1.00 95.38 97 ILE A CA 1
ATOM 752 C C . ILE A 1 97 ? 13.719 0.947 -18.726 1.00 95.38 97 ILE A C 1
ATOM 754 O O . ILE A 1 97 ? 13.975 -0.172 -19.165 1.00 95.38 97 ILE A O 1
ATOM 758 N N . SER A 1 98 ? 14.520 1.992 -18.973 1.00 93.19 98 SER A N 1
ATOM 759 C CA . SER A 1 98 ? 15.701 1.915 -19.854 1.00 93.19 98 SER A CA 1
ATOM 760 C C . SER A 1 98 ? 16.770 0.925 -19.370 1.00 93.19 98 SER A C 1
ATOM 762 O O . SER A 1 98 ? 17.606 0.467 -20.151 1.00 93.19 98 SER A O 1
ATOM 764 N N . LYS A 1 99 ? 16.757 0.600 -18.072 1.00 91.31 99 LYS A N 1
ATOM 765 C CA . LYS A 1 99 ? 17.662 -0.363 -17.439 1.00 91.31 99 LYS A CA 1
ATOM 766 C C . LYS A 1 99 ? 17.097 -1.785 -17.407 1.00 91.31 99 LYS A C 1
ATOM 768 O O . LYS A 1 99 ? 17.845 -2.695 -17.066 1.00 91.31 99 LYS A O 1
ATOM 773 N N . GLY A 1 100 ? 15.837 -1.987 -17.796 1.00 91.69 100 GLY A N 1
ATOM 774 C CA . GLY A 1 100 ? 15.181 -3.297 -17.830 1.00 91.69 100 GLY A CA 1
ATOM 775 C C . GLY A 1 100 ? 14.307 -3.606 -16.611 1.00 91.69 100 GLY A C 1
ATOM 776 O O . GLY A 1 100 ? 13.977 -4.768 -16.376 1.00 91.69 100 GLY A O 1
ATOM 777 N N . GLU A 1 101 ? 13.923 -2.602 -15.817 1.00 94.31 101 GLU A N 1
ATOM 778 C CA . GLU A 1 101 ? 12.927 -2.802 -14.762 1.00 94.31 101 GLU A CA 1
ATOM 779 C C . GLU A 1 101 ? 11.531 -3.020 -15.367 1.00 94.31 101 GLU A C 1
ATOM 781 O O . GLU A 1 101 ? 11.130 -2.341 -16.313 1.00 94.31 101 GLU A O 1
ATOM 786 N N . SER A 1 102 ? 10.766 -3.961 -14.808 1.00 94.44 102 SER A N 1
ATOM 787 C CA . SER A 1 102 ? 9.387 -4.214 -15.238 1.00 94.44 102 SER A CA 1
ATOM 788 C C . SER A 1 102 ? 8.456 -3.096 -14.764 1.00 94.44 102 SER A C 1
ATOM 790 O O . SER A 1 102 ? 8.575 -2.585 -13.649 1.00 94.44 102 SER A O 1
ATOM 792 N N . THR A 1 103 ? 7.459 -2.751 -15.578 1.00 95.44 103 THR A N 1
ATOM 793 C CA . THR A 1 103 ? 6.497 -1.681 -15.259 1.00 95.44 103 THR A CA 1
ATOM 794 C C . THR A 1 103 ? 5.490 -2.057 -14.166 1.00 95.44 103 THR A C 1
ATOM 796 O O . THR A 1 103 ? 4.892 -1.165 -13.564 1.00 95.44 103 THR A O 1
ATOM 799 N N . LYS A 1 104 ? 5.323 -3.357 -13.886 1.00 95.06 104 LYS A N 1
ATOM 800 C CA . LYS A 1 104 ? 4.399 -3.942 -12.899 1.00 95.06 104 LYS A CA 1
ATOM 801 C C . LYS A 1 104 ? 5.118 -5.006 -12.064 1.00 95.06 104 LYS A C 1
ATOM 803 O O . LYS A 1 104 ? 6.100 -5.579 -12.528 1.00 95.06 104 LYS A O 1
ATOM 808 N N . SER A 1 105 ? 4.643 -5.269 -10.845 1.00 92.12 105 SER A N 1
ATOM 809 C CA . SER A 1 105 ? 5.148 -6.349 -9.985 1.00 92.12 105 SER A CA 1
ATOM 810 C C . SER A 1 105 ? 4.100 -6.814 -8.976 1.00 92.12 105 SER A C 1
ATOM 812 O O . SER A 1 105 ? 3.399 -6.010 -8.367 1.00 92.12 105 SER A O 1
ATOM 814 N N . TYR A 1 106 ? 4.062 -8.125 -8.727 1.00 90.62 106 TYR A N 1
ATOM 815 C CA . TYR A 1 106 ? 3.293 -8.726 -7.629 1.00 90.62 106 TYR A CA 1
ATOM 816 C C . TYR A 1 106 ? 4.108 -8.906 -6.339 1.00 90.62 106 TYR A C 1
ATOM 818 O O . TYR A 1 106 ? 3.620 -9.482 -5.365 1.00 90.62 106 TYR A O 1
ATOM 826 N N . ARG A 1 107 ? 5.356 -8.433 -6.322 1.00 87.75 107 ARG A N 1
ATOM 827 C CA . ARG A 1 107 ? 6.251 -8.495 -5.161 1.00 87.75 107 ARG A CA 1
ATOM 828 C C . ARG A 1 107 ? 6.568 -7.106 -4.637 1.00 87.75 107 ARG A C 1
ATOM 830 O O . ARG A 1 107 ? 6.403 -6.870 -3.449 1.00 87.75 107 ARG A O 1
ATOM 837 N N . ALA A 1 108 ? 6.971 -6.212 -5.530 1.00 93.25 108 ALA A N 1
ATOM 838 C CA . ALA A 1 108 ? 7.372 -4.859 -5.198 1.00 93.25 108 ALA A CA 1
ATOM 839 C C . ALA A 1 108 ? 6.167 -3.927 -4.975 1.00 93.25 108 ALA A C 1
ATOM 841 O O . ALA A 1 108 ? 5.140 -4.019 -5.661 1.00 93.25 108 ALA A O 1
ATOM 842 N N . GLY A 1 109 ? 6.304 -3.021 -4.012 1.00 95.44 109 GLY A N 1
ATOM 843 C CA . GLY A 1 109 ? 5.351 -1.973 -3.677 1.00 95.44 109 GLY A CA 1
ATOM 844 C C . GLY A 1 109 ? 5.847 -0.553 -3.959 1.00 95.44 109 GLY A C 1
ATOM 845 O O . GLY A 1 109 ? 7.008 -0.304 -4.279 1.00 95.44 109 GLY A O 1
ATOM 846 N N . PHE A 1 110 ? 4.919 0.385 -3.812 1.00 97.62 110 PHE A N 1
ATOM 847 C CA . PHE A 1 110 ? 5.172 1.815 -3.745 1.00 97.62 110 PHE A CA 1
ATOM 848 C C . PHE A 1 110 ? 4.619 2.337 -2.418 1.00 97.62 110 PHE A C 1
ATOM 850 O O . PHE A 1 110 ? 3.439 2.134 -2.112 1.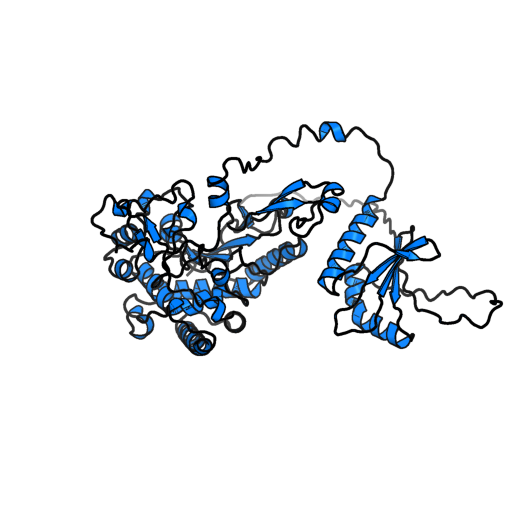00 97.62 110 PHE A O 1
ATOM 857 N N . HIS A 1 111 ? 5.463 2.972 -1.609 1.00 97.50 111 HIS A N 1
ATOM 858 C CA . HIS A 1 111 ? 5.067 3.550 -0.332 1.00 97.50 111 HIS A CA 1
ATOM 859 C C . HIS A 1 111 ? 5.102 5.072 -0.389 1.00 97.50 111 HIS A C 1
ATOM 861 O O . HIS A 1 111 ? 5.992 5.680 -0.986 1.00 97.50 111 HIS A O 1
ATOM 867 N N . VAL A 1 112 ? 4.125 5.691 0.268 1.00 97.94 112 VAL A N 1
ATOM 868 C CA . VAL A 1 112 ? 4.013 7.148 0.367 1.00 97.94 112 VAL A CA 1
ATOM 869 C C . VAL A 1 112 ? 4.004 7.545 1.833 1.00 97.94 112 VAL A C 1
ATOM 871 O O . VAL A 1 112 ? 3.187 7.054 2.609 1.00 97.94 112 VAL A O 1
ATOM 874 N N . HIS A 1 113 ? 4.890 8.464 2.201 1.00 97.31 113 HIS A N 1
ATOM 875 C CA . HIS A 1 113 ? 5.019 9.031 3.535 1.00 97.31 113 HIS A CA 1
ATOM 876 C C . HIS A 1 113 ? 4.566 10.485 3.518 1.00 97.31 113 HIS A C 1
ATOM 878 O O . HIS A 1 113 ? 5.239 11.353 2.960 1.00 97.31 113 HIS A O 1
ATOM 884 N N . ILE A 1 114 ? 3.446 10.764 4.175 1.00 96.06 114 ILE A N 1
ATOM 885 C CA . ILE A 1 114 ? 2.915 12.120 4.312 1.00 96.06 114 ILE A CA 1
ATOM 886 C C . ILE A 1 114 ? 3.271 12.645 5.694 1.00 96.06 114 ILE A C 1
ATOM 888 O O . ILE A 1 114 ? 2.906 12.035 6.699 1.00 96.06 114 ILE A O 1
ATOM 892 N N . ASN A 1 115 ? 3.975 13.774 5.769 1.00 93.62 115 ASN A N 1
ATOM 893 C CA . ASN A 1 115 ? 4.242 14.414 7.052 1.00 93.62 115 ASN A CA 1
ATOM 894 C C . ASN A 1 115 ? 2.917 14.791 7.738 1.00 93.62 115 ASN A C 1
ATOM 896 O O . ASN A 1 115 ? 2.024 15.395 7.143 1.00 93.62 115 ASN A O 1
ATOM 900 N N . LEU A 1 116 ? 2.771 14.378 8.994 1.00 90.75 116 LEU A N 1
ATOM 901 C CA . LEU A 1 116 ? 1.516 14.450 9.718 1.00 90.75 116 LEU A CA 1
ATOM 902 C C . LEU A 1 116 ? 1.785 14.666 11.208 1.00 90.75 116 LEU A C 1
ATOM 904 O O . LEU A 1 116 ? 2.278 13.799 11.925 1.00 90.75 116 LEU A O 1
ATOM 908 N N . SER A 1 117 ? 1.384 15.829 11.712 1.00 88.62 117 SER A N 1
ATOM 909 C CA . SER A 1 117 ? 1.301 16.047 13.153 1.00 88.62 117 SER A CA 1
ATOM 910 C C . SER A 1 117 ? 0.182 15.189 13.728 1.00 88.62 117 SER A C 1
ATOM 912 O O . SER A 1 117 ? -0.902 15.107 13.151 1.00 88.62 117 SER A O 1
ATOM 914 N N . TYR A 1 118 ? 0.415 14.579 14.887 1.00 91.00 118 TYR A N 1
ATOM 915 C CA . TYR A 1 118 ? -0.556 13.674 15.483 1.00 91.00 118 TYR A CA 1
ATOM 916 C C . TYR A 1 118 ? -0.980 14.096 16.885 1.00 91.00 118 TYR A C 1
ATOM 918 O O . TYR A 1 118 ? -0.213 14.579 17.713 1.00 91.00 118 TYR A O 1
ATOM 926 N N . ASN A 1 119 ? -2.248 13.837 17.161 1.00 92.69 119 ASN A N 1
ATOM 927 C CA . ASN A 1 119 ? -2.818 13.723 18.492 1.00 92.69 119 ASN A CA 1
ATOM 928 C C . ASN A 1 119 ? -3.897 12.633 18.429 1.00 92.69 119 ASN A C 1
ATOM 930 O O . ASN A 1 119 ? -4.252 12.170 17.342 1.00 92.69 119 ASN A O 1
ATOM 934 N N . ILE A 1 120 ? -4.450 12.234 19.573 1.00 93.00 120 ILE A N 1
ATOM 935 C CA . ILE A 1 120 ? -5.440 11.151 19.616 1.00 93.00 120 ILE A CA 1
ATOM 936 C C . ILE A 1 120 ? -6.653 11.377 18.696 1.00 93.00 120 ILE A C 1
ATOM 938 O O . ILE A 1 120 ? -7.188 10.415 18.150 1.00 93.00 120 ILE A O 1
ATOM 942 N N . LYS A 1 121 ? -7.082 12.627 18.474 1.00 91.75 121 LYS A N 1
ATOM 943 C CA . LYS A 1 121 ? -8.198 12.928 17.565 1.00 91.75 121 LYS A CA 1
ATOM 944 C C . LYS A 1 121 ? -7.803 12.626 16.121 1.00 91.75 121 LYS A C 1
ATOM 946 O O . LYS A 1 121 ? -8.517 11.874 15.471 1.00 91.75 121 LYS A O 1
ATOM 951 N N . ILE A 1 122 ? -6.652 13.132 15.671 1.00 92.00 122 ILE A N 1
ATOM 952 C CA . ILE A 1 122 ? -6.134 12.926 14.306 1.00 92.00 122 ILE A CA 1
ATOM 953 C C . ILE A 1 122 ? -5.892 11.439 14.034 1.00 92.00 122 ILE A C 1
ATOM 955 O O . ILE A 1 122 ? -6.339 10.919 13.019 1.00 92.00 122 ILE A O 1
ATOM 959 N N . ILE A 1 123 ? -5.253 10.722 14.963 1.00 93.75 123 ILE A N 1
ATOM 960 C CA . ILE A 1 123 ? -4.968 9.289 14.795 1.00 93.75 123 ILE A CA 1
ATOM 961 C C . ILE A 1 123 ? -6.268 8.500 14.598 1.00 93.75 123 ILE A C 1
ATOM 963 O O . ILE A 1 123 ? -6.373 7.653 13.712 1.00 93.75 123 ILE A O 1
ATOM 967 N N . LYS A 1 124 ? -7.295 8.794 15.401 1.00 92.81 124 LYS A N 1
ATOM 968 C CA . LYS A 1 124 ? -8.592 8.136 15.244 1.00 92.81 124 LYS A CA 1
ATOM 969 C C . LYS A 1 124 ? -9.323 8.564 13.973 1.00 92.81 124 LYS A C 1
ATOM 971 O O . LYS A 1 124 ? -10.030 7.738 13.403 1.00 92.81 124 LYS A O 1
ATOM 976 N N . SER A 1 125 ? -9.172 9.814 13.537 1.00 92.50 125 SER A N 1
ATOM 977 C CA . SER A 1 125 ? -9.687 10.283 12.248 1.00 92.50 125 SER A CA 1
ATOM 978 C C . SER A 1 125 ? -9.088 9.479 11.093 1.00 92.50 125 SER A C 1
ATOM 980 O O . SER A 1 125 ? -9.841 8.934 10.289 1.00 92.50 125 SER A O 1
ATOM 982 N N . VAL A 1 126 ? -7.759 9.310 11.079 1.00 94.25 126 VAL A N 1
ATOM 983 C CA . VAL A 1 126 ? -7.037 8.473 10.106 1.00 94.25 126 VAL A CA 1
ATOM 984 C C . VAL A 1 126 ? -7.591 7.051 10.098 1.00 94.25 126 VAL A C 1
ATOM 986 O O . VAL A 1 126 ? -7.949 6.545 9.040 1.00 94.25 126 VAL A O 1
ATOM 989 N N . LEU A 1 127 ? -7.738 6.416 11.267 1.00 93.94 127 LEU A N 1
ATOM 990 C CA . LEU A 1 127 ? -8.267 5.050 11.347 1.00 93.94 127 LEU A CA 1
ATOM 991 C C . LEU A 1 127 ? -9.710 4.928 10.852 1.00 93.94 127 LEU A C 1
ATOM 993 O O . LEU A 1 127 ? -10.044 3.952 10.185 1.00 93.94 127 LEU A O 1
ATOM 997 N N . ARG A 1 128 ? -10.581 5.888 11.179 1.00 93.12 128 ARG A N 1
ATOM 998 C CA . ARG A 1 128 ? -11.971 5.869 10.702 1.00 93.12 128 ARG A CA 1
ATOM 999 C C . ARG A 1 128 ? -12.044 6.012 9.196 1.00 93.12 128 ARG A C 1
ATOM 1001 O O . ARG A 1 128 ? -12.768 5.247 8.567 1.00 93.12 128 ARG A O 1
ATOM 1008 N N . LEU A 1 129 ? -11.285 6.954 8.644 1.00 94.12 129 LEU A N 1
ATOM 1009 C CA . LEU A 1 129 ? -11.247 7.188 7.211 1.00 94.12 129 LEU A CA 1
ATOM 1010 C C . LEU A 1 129 ? -10.655 5.982 6.478 1.00 94.12 129 LEU A C 1
ATOM 1012 O O . LEU A 1 129 ? -11.254 5.505 5.525 1.00 94.12 129 LEU A O 1
ATOM 1016 N N . ALA A 1 130 ? -9.555 5.415 6.981 1.00 95.56 130 ALA A N 1
ATOM 1017 C CA . ALA A 1 130 ? -8.951 4.203 6.432 1.00 95.56 130 ALA A CA 1
ATOM 1018 C C . ALA A 1 130 ? -9.924 3.015 6.453 1.00 95.56 130 ALA A C 1
ATOM 1020 O O . ALA A 1 130 ? -10.030 2.288 5.475 1.00 95.56 130 ALA A O 1
ATOM 1021 N N . ARG A 1 131 ? -10.676 2.845 7.548 1.00 94.75 131 ARG A N 1
ATOM 1022 C CA . ARG A 1 131 ? -11.699 1.798 7.690 1.00 94.75 131 ARG A CA 1
ATOM 1023 C C . ARG A 1 131 ? -12.872 2.001 6.724 1.00 94.75 131 ARG A C 1
ATOM 1025 O O . ARG A 1 131 ? -13.443 1.034 6.226 1.00 94.75 131 ARG A O 1
ATOM 1032 N N . HIS A 1 132 ? -13.266 3.251 6.500 1.00 94.94 132 HIS A N 1
ATOM 1033 C CA . HIS A 1 132 ? -14.349 3.605 5.586 1.00 94.94 132 HIS A CA 1
ATOM 1034 C C . HIS A 1 132 ? -13.933 3.474 4.114 1.00 94.94 132 HIS A C 1
ATOM 1036 O O . HIS A 1 132 ? -14.739 3.076 3.278 1.00 94.94 132 HIS A O 1
ATOM 1042 N N . LEU A 1 133 ? -12.675 3.778 3.800 1.00 96.50 133 LEU A N 1
ATOM 1043 C CA . LEU A 1 133 ? -12.122 3.736 2.449 1.00 96.50 133 LEU A CA 1
ATOM 1044 C C . LEU A 1 133 ? -11.344 2.453 2.159 1.00 96.50 133 LEU A C 1
ATOM 1046 O O . LEU A 1 133 ? -10.653 2.403 1.152 1.00 96.50 133 LEU A O 1
ATOM 1050 N N . GLU A 1 134 ? -11.419 1.417 2.995 1.00 97.56 134 GLU A N 1
ATOM 1051 C CA . GLU A 1 134 ? -10.524 0.260 2.864 1.00 97.56 134 GLU A CA 1
ATOM 1052 C C . GLU A 1 134 ? -10.642 -0.411 1.485 1.00 97.56 134 GLU A C 1
ATOM 1054 O O . GLU A 1 134 ? -9.630 -0.635 0.830 1.00 97.56 134 GLU A O 1
ATOM 1059 N N . GLN A 1 135 ? -11.861 -0.627 0.983 1.00 97.81 135 GLN A N 1
ATOM 1060 C CA . GLN A 1 135 ? -12.083 -1.131 -0.381 1.00 97.81 135 GLN A CA 1
ATOM 1061 C C . GLN A 1 135 ? -11.469 -0.228 -1.463 1.00 97.81 135 GLN A C 1
ATOM 1063 O O . GLN A 1 135 ? -10.803 -0.723 -2.368 1.00 97.81 135 GLN A O 1
ATOM 1068 N N . VAL A 1 136 ? -11.645 1.092 -1.347 1.00 98.31 136 VAL A N 1
ATOM 1069 C CA . VAL A 1 136 ? -11.081 2.079 -2.283 1.00 98.31 136 VAL A CA 1
ATOM 1070 C C . VAL A 1 136 ? -9.553 2.044 -2.244 1.00 98.31 136 VAL A C 1
ATOM 1072 O O . VAL A 1 136 ? -8.912 1.968 -3.284 1.00 98.31 136 VAL A O 1
ATOM 1075 N N . LEU A 1 137 ? -8.965 2.051 -1.045 1.00 98.31 137 LEU A N 1
ATOM 1076 C CA . LEU A 1 137 ? -7.521 2.025 -0.828 1.00 98.31 137 LEU A CA 1
ATOM 1077 C C . LEU A 1 137 ? -6.873 0.790 -1.452 1.00 98.31 137 LEU A C 1
ATOM 1079 O O . LEU A 1 137 ? -5.817 0.895 -2.066 1.00 98.31 137 LEU A O 1
ATOM 1083 N N . TYR A 1 138 ? -7.498 -0.376 -1.295 1.00 97.88 138 TYR A N 1
ATOM 1084 C CA . TYR A 1 138 ? -6.973 -1.626 -1.834 1.00 97.88 138 TYR A CA 1
ATOM 1085 C C . TYR A 1 138 ? -7.166 -1.728 -3.350 1.00 97.88 138 TYR A C 1
ATOM 1087 O O . TYR A 1 138 ? -6.276 -2.236 -4.028 1.00 97.88 138 TYR A O 1
ATOM 1095 N N . LEU A 1 139 ? -8.260 -1.187 -3.897 1.00 98.00 139 LEU A N 1
ATOM 1096 C CA . LEU A 1 139 ? -8.475 -1.147 -5.346 1.00 98.00 139 LEU A CA 1
ATOM 1097 C C . LEU A 1 139 ? -7.525 -0.151 -6.037 1.00 98.00 139 LEU A C 1
ATOM 1099 O O . LEU A 1 139 ? -6.907 -0.486 -7.048 1.00 98.00 139 LEU A O 1
ATOM 1103 N N . LEU A 1 140 ? -7.304 1.025 -5.432 1.00 98.62 140 LEU A N 1
ATOM 1104 C CA . LEU A 1 140 ? -6.213 1.936 -5.806 1.00 98.62 140 LEU A CA 1
ATOM 1105 C C . LEU A 1 140 ? -4.846 1.258 -5.665 1.00 98.62 140 LEU A C 1
ATOM 1107 O O . LEU A 1 140 ? -3.960 1.452 -6.494 1.00 98.62 140 LEU A O 1
ATOM 1111 N N . GLY A 1 141 ? -4.700 0.408 -4.646 1.00 97.88 141 GLY A N 1
ATOM 1112 C CA . GLY A 1 141 ? -3.528 -0.424 -4.394 1.00 97.88 141 GLY A CA 1
ATOM 1113 C C . GLY A 1 141 ? -3.107 -1.293 -5.581 1.00 97.88 141 GLY A C 1
ATOM 1114 O O . GLY A 1 141 ? -1.917 -1.571 -5.729 1.00 97.88 141 GLY A O 1
ATOM 1115 N N . GLY A 1 142 ? -4.050 -1.677 -6.447 1.00 97.81 142 GLY A N 1
ATOM 1116 C CA . GLY A 1 142 ? -3.780 -2.421 -7.678 1.00 97.81 142 GLY A CA 1
ATOM 1117 C C . GLY A 1 142 ? -2.955 -1.651 -8.710 1.00 97.81 142 GLY A C 1
ATOM 1118 O O . GLY A 1 142 ? -2.225 -2.267 -9.480 1.00 97.81 142 GLY A O 1
ATOM 1119 N N . MET A 1 143 ? -2.982 -0.311 -8.678 1.00 98.00 143 MET A N 1
ATOM 1120 C CA . MET A 1 143 ? -2.223 0.553 -9.594 1.00 98.00 143 MET A CA 1
ATOM 1121 C C . MET A 1 143 ? -2.512 0.266 -11.079 1.00 98.00 143 MET A C 1
ATOM 1123 O O . MET A 1 143 ? -1.602 0.274 -11.911 1.00 98.00 143 MET A O 1
ATOM 1127 N N . GLY A 1 144 ? -3.784 0.010 -11.407 1.00 96.06 144 GLY A N 1
ATOM 1128 C CA . GLY A 1 144 ? -4.275 -0.265 -12.761 1.00 96.06 144 GLY A CA 1
ATOM 1129 C C . GLY A 1 144 ? -3.987 -1.686 -13.247 1.00 96.06 144 GLY A C 1
ATOM 1130 O O . GLY A 1 144 ? -3.792 -1.914 -14.442 1.00 96.06 144 GLY A O 1
ATOM 1131 N N . TYR A 1 145 ? -3.883 -2.624 -12.310 1.00 97.06 145 TYR A N 1
ATOM 1132 C CA . TYR A 1 145 ? -3.861 -4.068 -12.528 1.00 97.06 145 TYR A CA 1
ATOM 1133 C C . TYR A 1 145 ? -4.240 -4.780 -11.219 1.00 97.06 145 TYR A C 1
ATOM 1135 O O . TYR A 1 145 ? -4.669 -4.140 -10.257 1.00 97.06 145 TYR A O 1
ATOM 1143 N N . ASP A 1 146 ? -4.105 -6.104 -11.168 1.00 97.12 146 ASP A N 1
ATOM 1144 C CA . ASP A 1 146 ? -4.449 -6.878 -9.977 1.00 97.12 146 ASP A CA 1
ATOM 1145 C C . ASP A 1 146 ? -3.622 -6.464 -8.751 1.00 97.12 146 ASP A C 1
ATOM 1147 O O . ASP A 1 146 ? -2.390 -6.383 -8.770 1.00 97.12 146 ASP A O 1
ATOM 1151 N N . TYR A 1 147 ? -4.298 -6.266 -7.625 1.00 96.88 147 TYR A N 1
ATOM 1152 C CA . TYR A 1 147 ? -3.656 -6.012 -6.348 1.00 96.88 147 TYR A CA 1
ATOM 1153 C C . TYR A 1 147 ? -2.767 -7.190 -5.917 1.00 96.88 147 TYR A C 1
ATOM 1155 O O . TYR A 1 147 ? -3.189 -8.348 -5.889 1.00 96.88 147 TYR A O 1
ATOM 1163 N N . ARG A 1 148 ? -1.515 -6.908 -5.518 1.00 94.19 148 ARG A N 1
ATOM 1164 C CA . ARG A 1 148 ? -0.530 -7.960 -5.199 1.00 94.19 148 ARG A CA 1
ATOM 1165 C C . ARG A 1 148 ? -0.913 -8.845 -4.023 1.00 94.19 148 ARG A C 1
ATOM 1167 O O . ARG A 1 148 ? -0.464 -9.988 -3.936 1.00 94.19 148 ARG A O 1
ATOM 1174 N N . GLY A 1 149 ? -1.774 -8.335 -3.144 1.00 91.81 149 GLY A N 1
ATOM 1175 C CA . GLY A 1 149 ? -2.322 -9.103 -2.035 1.00 91.81 149 GLY A CA 1
ATOM 1176 C C . GLY A 1 149 ? -3.082 -10.348 -2.473 1.00 91.81 149 GLY A C 1
ATOM 1177 O O . GLY A 1 149 ? -3.068 -11.331 -1.740 1.00 91.81 149 GLY A O 1
ATOM 1178 N N . PHE A 1 150 ? -3.648 -10.360 -3.682 1.00 91.44 150 PHE A N 1
ATOM 1179 C CA . PHE A 1 150 ? -4.277 -11.544 -4.261 1.00 91.44 150 PHE A CA 1
ATOM 1180 C C . PHE A 1 150 ? -3.318 -12.739 -4.350 1.00 91.44 150 PHE A C 1
ATOM 1182 O O . PHE A 1 150 ? -3.695 -13.878 -4.086 1.00 91.44 150 PHE A O 1
ATOM 1189 N N . LYS A 1 151 ? -2.051 -12.486 -4.703 1.00 90.25 151 LYS A N 1
ATOM 1190 C CA . LYS A 1 151 ? -1.043 -13.537 -4.893 1.00 90.25 151 LYS A CA 1
ATOM 1191 C C . LYS A 1 151 ? -0.412 -13.981 -3.579 1.00 90.25 151 LYS A C 1
ATOM 1193 O O . LYS A 1 151 ? -0.103 -15.158 -3.429 1.00 90.25 151 LYS A O 1
ATOM 1198 N N . ASN A 1 152 ? -0.234 -13.060 -2.633 1.00 87.19 152 ASN A N 1
ATOM 1199 C CA . ASN A 1 152 ? 0.496 -13.308 -1.387 1.00 87.19 152 ASN A CA 1
ATOM 1200 C C . ASN A 1 152 ? -0.372 -13.220 -0.121 1.00 87.19 152 ASN A C 1
ATOM 1202 O O . ASN A 1 152 ? 0.157 -12.997 0.967 1.00 87.19 152 ASN A O 1
ATOM 1206 N N . ASP A 1 153 ? -1.697 -13.337 -0.239 1.00 88.25 153 ASP A N 1
ATOM 1207 C CA . ASP A 1 153 ? -2.661 -13.197 0.863 1.00 88.25 153 ASP A CA 1
ATOM 1208 C C . ASP A 1 153 ? -2.541 -11.867 1.651 1.00 88.25 153 ASP A C 1
ATOM 1210 O O . ASP A 1 153 ? -2.833 -11.790 2.854 1.00 88.25 153 ASP A O 1
ATOM 1214 N N . SER A 1 154 ? -2.083 -10.800 0.992 1.00 90.31 154 SER A N 1
ATOM 1215 C CA . SER A 1 154 ? -1.758 -9.504 1.608 1.00 90.31 154 SER A CA 1
ATOM 1216 C C . SER A 1 154 ? -0.773 -9.611 2.772 1.00 90.31 154 SER A C 1
ATOM 1218 O O . SER A 1 154 ? -0.806 -8.813 3.706 1.00 90.31 154 SER A O 1
ATOM 1220 N N . THR A 1 155 ? 0.121 -10.592 2.739 1.00 83.69 155 THR A N 1
ATOM 1221 C CA . THR A 1 155 ? 1.006 -10.936 3.860 1.00 83.69 155 THR A CA 1
ATOM 1222 C C . THR A 1 155 ? 1.957 -9.801 4.279 1.00 83.69 155 THR A C 1
ATOM 1224 O O . THR A 1 155 ? 2.348 -9.705 5.447 1.00 83.69 155 THR A O 1
ATOM 1227 N N . TYR A 1 156 ? 2.288 -8.909 3.344 1.00 83.88 156 TYR A N 1
ATOM 1228 C CA . TYR A 1 156 ? 3.118 -7.720 3.568 1.00 83.88 156 TYR A CA 1
ATOM 1229 C C . TYR A 1 156 ? 2.324 -6.454 3.891 1.00 83.88 156 TYR A C 1
ATOM 1231 O O . TYR A 1 156 ? 2.887 -5.455 4.337 1.00 83.88 156 TYR A O 1
ATOM 1239 N N . CYS A 1 157 ? 1.020 -6.466 3.631 1.00 90.19 157 CYS A N 1
ATOM 1240 C CA . CYS A 1 157 ? 0.188 -5.276 3.680 1.00 90.19 157 CYS A CA 1
ATOM 1241 C C . CYS A 1 157 ? -1.273 -5.662 3.927 1.00 90.19 157 CYS A C 1
ATOM 1243 O O . CYS A 1 157 ? -2.133 -5.569 3.046 1.00 90.19 157 CYS A O 1
ATOM 1245 N N . ARG A 1 158 ? -1.559 -6.156 5.135 1.00 92.88 158 ARG A N 1
ATOM 1246 C CA . ARG A 1 158 ? -2.901 -6.614 5.489 1.00 92.88 158 ARG A CA 1
ATOM 1247 C C . ARG A 1 158 ? -3.892 -5.456 5.649 1.00 92.88 158 ARG A C 1
ATOM 1249 O O . ARG A 1 158 ? -3.499 -4.375 6.093 1.00 92.88 158 ARG A O 1
ATOM 1256 N N . PRO A 1 159 ? -5.183 -5.674 5.349 1.00 95.38 159 PRO A N 1
ATOM 1257 C CA . PRO A 1 159 ? -6.224 -4.710 5.692 1.00 95.38 159 PRO A CA 1
ATOM 1258 C C . PRO A 1 159 ? -6.251 -4.446 7.201 1.00 95.38 159 PRO A C 1
ATOM 1260 O O . PRO A 1 159 ? -5.696 -5.218 7.984 1.00 95.38 159 PRO A O 1
ATOM 1263 N N . ILE A 1 160 ? -6.893 -3.364 7.627 1.00 94.50 160 ILE A N 1
ATOM 1264 C CA . ILE A 1 160 ? -6.989 -2.994 9.044 1.00 94.50 160 ILE A CA 1
ATOM 1265 C C . ILE A 1 160 ? -8.291 -3.479 9.698 1.00 94.50 160 ILE A C 1
ATOM 1267 O O . ILE A 1 160 ? -8.404 -3.466 10.924 1.00 94.50 160 ILE A O 1
ATOM 1271 N N . THR A 1 161 ? -9.268 -3.920 8.904 1.00 95.19 161 THR A N 1
ATOM 1272 C CA . THR A 1 161 ? -10.566 -4.424 9.376 1.00 95.19 161 THR A CA 1
ATOM 1273 C C . THR A 1 161 ? -10.602 -5.946 9.518 1.00 95.19 161 THR A C 1
ATOM 1275 O O . THR A 1 161 ? -9.785 -6.660 8.941 1.00 95.19 161 THR A O 1
ATOM 1278 N N . LYS A 1 162 ? -11.587 -6.458 10.270 1.00 93.25 162 LYS A N 1
ATOM 1279 C CA . LYS A 1 162 ? -11.932 -7.890 10.396 1.00 93.25 162 LYS A CA 1
ATOM 1280 C C . LYS A 1 162 ? -10.724 -8.818 10.551 1.00 93.25 162 LYS A C 1
ATOM 1282 O O . LYS A 1 162 ? -10.004 -8.720 11.537 1.00 93.25 162 LYS A O 1
ATOM 1287 N N . TYR A 1 163 ? -10.505 -9.718 9.591 1.00 92.19 163 TYR A N 1
ATOM 1288 C CA . TYR A 1 163 ? -9.423 -10.703 9.563 1.00 92.19 163 TYR A CA 1
ATOM 1289 C C . TYR A 1 163 ? -8.072 -10.105 9.147 1.00 92.19 163 TYR A C 1
ATOM 1291 O O . TYR A 1 163 ? -7.085 -10.832 9.056 1.00 92.19 163 TYR A O 1
ATOM 1299 N N . GLY A 1 164 ? -8.032 -8.804 8.863 1.00 90.62 164 GLY A N 1
ATOM 1300 C CA . GLY A 1 164 ? -6.923 -8.063 8.288 1.00 90.62 164 GLY A CA 1
ATOM 1301 C C . GLY A 1 164 ? -5.665 -8.102 9.146 1.00 90.62 164 GLY A C 1
ATOM 1302 O O . GLY A 1 164 ? -4.786 -8.902 8.810 1.00 90.62 164 GLY A O 1
ATOM 1303 N N . PRO A 1 165 ? -5.557 -7.299 10.228 1.00 91.12 165 PRO A N 1
ATOM 1304 C CA . PRO A 1 165 ? -4.319 -7.165 10.989 1.00 91.12 165 PRO A CA 1
ATOM 1305 C C . PRO A 1 165 ? -3.709 -8.525 11.321 1.00 91.12 165 PRO A C 1
ATOM 1307 O O . PRO A 1 165 ? -4.421 -9.439 11.753 1.00 91.12 165 PRO A O 1
ATOM 1310 N N . VAL A 1 166 ? -2.400 -8.661 11.094 1.00 88.06 166 VAL A N 1
ATOM 1311 C CA . VAL A 1 166 ? -1.688 -9.932 11.272 1.00 88.06 166 VAL A CA 1
ATOM 1312 C C . VAL A 1 166 ? -1.833 -10.463 12.696 1.00 88.06 166 VAL A C 1
ATOM 1314 O O . VAL A 1 166 ? -1.903 -9.706 13.668 1.00 88.06 166 VAL A O 1
ATOM 1317 N N . CYS A 1 167 ? -1.854 -11.785 12.821 1.00 87.50 167 CYS A N 1
ATOM 1318 C CA . CYS A 1 167 ? -1.890 -12.471 14.102 1.00 87.50 167 CYS A CA 1
ATOM 1319 C C . CYS A 1 167 ? -0.484 -12.837 14.582 1.00 87.50 167 CYS A C 1
ATOM 1321 O O . CYS A 1 167 ? 0.389 -13.217 13.795 1.00 87.50 167 CYS A O 1
ATOM 1323 N N . VAL A 1 168 ? -0.285 -12.771 15.896 1.00 82.31 168 VAL A N 1
ATOM 1324 C CA . VAL A 1 168 ? 0.964 -13.141 16.574 1.00 82.31 168 VAL A CA 1
ATOM 1325 C C . VAL A 1 168 ? 0.671 -14.023 17.799 1.00 82.31 168 VAL A C 1
ATOM 1327 O O . VAL A 1 168 ? -0.438 -13.961 18.337 1.00 82.31 168 VAL A O 1
ATOM 1330 N N . PRO A 1 169 ? 1.616 -14.877 18.241 1.00 80.94 169 PRO A N 1
ATOM 1331 C CA . PRO A 1 169 ? 1.425 -15.728 19.419 1.00 80.94 169 PRO A CA 1
ATOM 1332 C C . PRO A 1 169 ? 1.317 -14.917 20.722 1.00 80.94 169 PRO A C 1
ATOM 1334 O O . PRO A 1 169 ? 2.060 -13.958 20.907 1.00 80.94 169 PRO A O 1
ATOM 1337 N N . THR A 1 170 ? 0.476 -15.342 21.671 1.00 75.94 170 THR A N 1
ATOM 1338 C CA . THR A 1 170 ? 0.247 -14.669 22.972 1.00 75.94 170 THR A CA 1
ATOM 1339 C C . THR A 1 170 ? 1.025 -15.292 24.144 1.00 75.94 170 THR A C 1
ATOM 1341 O O . THR A 1 170 ? 0.758 -15.012 25.310 1.00 75.94 170 THR A O 1
ATOM 1344 N N . GLY A 1 171 ? 2.010 -16.156 23.873 1.00 66.81 171 GLY A N 1
ATOM 1345 C CA . GLY A 1 171 ? 2.844 -16.812 24.895 1.00 66.81 171 GLY A CA 1
ATOM 1346 C C . GLY A 1 171 ? 2.175 -17.968 25.657 1.00 66.81 171 GLY A C 1
ATOM 1347 O O . GLY A 1 171 ? 2.879 -18.744 26.293 1.00 66.81 171 GLY A O 1
ATOM 1348 N N . ARG A 1 172 ? 0.848 -18.141 25.554 1.00 68.19 172 ARG A N 1
ATOM 1349 C CA . ARG A 1 172 ? 0.084 -19.259 26.157 1.00 68.19 172 ARG A CA 1
ATOM 1350 C C . ARG A 1 172 ? -0.333 -20.345 25.154 1.00 68.19 172 ARG A C 1
ATOM 1352 O O . ARG A 1 172 ? -1.216 -21.140 25.438 1.00 68.19 172 ARG A O 1
ATOM 1359 N N . GLY A 1 173 ? 0.291 -20.375 23.974 1.00 66.94 173 GLY A N 1
ATOM 1360 C CA . GLY A 1 173 ? -0.092 -21.268 22.867 1.00 66.94 173 GLY A CA 1
ATOM 1361 C C . GLY A 1 173 ? -1.252 -20.750 22.007 1.00 66.94 173 GLY A C 1
ATOM 1362 O O . GLY A 1 173 ? -1.552 -21.335 20.967 1.00 66.94 173 GLY A O 1
ATOM 1363 N N . ASP A 1 174 ? -1.840 -19.629 22.414 1.00 81.38 174 ASP A N 1
ATOM 1364 C CA . ASP A 1 174 ? -2.886 -18.898 21.712 1.00 81.38 174 ASP A CA 1
ATOM 1365 C C . ASP A 1 174 ? -2.307 -17.803 20.804 1.00 81.38 174 ASP A C 1
ATOM 1367 O O . ASP A 1 174 ? -1.108 -17.507 20.828 1.00 81.38 174 ASP A O 1
ATOM 1371 N N . PHE A 1 175 ? -3.173 -17.178 20.008 1.00 86.12 175 PHE A N 1
ATOM 1372 C CA . PHE A 1 175 ? -2.823 -16.077 19.113 1.00 86.12 175 PHE A CA 1
ATOM 1373 C C . PHE A 1 175 ? -3.799 -14.921 19.278 1.00 86.12 175 PHE A C 1
ATOM 1375 O O . PHE A 1 175 ? -4.898 -15.099 19.789 1.00 86.12 175 PHE A O 1
ATOM 1382 N N . SER A 1 176 ? -3.419 -13.742 18.813 1.00 87.12 176 SER A N 1
ATOM 1383 C CA . SER A 1 176 ? -4.328 -12.606 18.675 1.00 87.12 176 SER A CA 1
ATOM 1384 C C . SER A 1 176 ? -3.864 -11.725 17.523 1.00 87.12 176 SER A C 1
ATOM 1386 O O . SER A 1 176 ? -2.699 -11.777 17.123 1.00 87.12 176 SER A O 1
ATOM 1388 N N . GLN A 1 177 ? -4.769 -10.907 16.994 1.00 88.56 177 GLN A N 1
ATOM 1389 C CA . GLN A 1 177 ? -4.398 -9.805 16.112 1.00 88.56 177 GLN A CA 1
ATOM 1390 C C . GLN A 1 177 ? -3.537 -8.801 16.867 1.00 88.56 177 GLN A C 1
ATOM 1392 O O . GLN A 1 177 ? -3.741 -8.591 18.062 1.00 88.56 177 GLN A O 1
ATOM 1397 N N . VAL A 1 178 ? -2.601 -8.167 16.160 1.00 85.44 178 VAL A N 1
ATOM 1398 C CA . VAL A 1 178 ? -1.728 -7.128 16.728 1.00 85.44 178 VAL A CA 1
ATOM 1399 C C . VAL A 1 178 ? -2.498 -5.922 17.278 1.00 85.44 178 VAL A C 1
ATOM 1401 O O . VAL A 1 178 ? -2.015 -5.278 18.199 1.00 85.44 178 VAL A O 1
ATOM 1404 N N . PHE A 1 179 ? -3.691 -5.639 16.747 1.00 89.06 179 PHE A N 1
ATOM 1405 C CA . PHE A 1 179 ? -4.655 -4.680 17.289 1.00 89.06 179 PHE A CA 1
ATOM 1406 C C . PHE A 1 179 ? -6.057 -4.964 16.740 1.00 89.06 179 PHE A C 1
ATOM 1408 O O . PHE A 1 179 ? -6.217 -5.673 15.744 1.00 89.06 179 PHE A O 1
ATOM 1415 N N . THR A 1 180 ? -7.067 -4.325 17.333 1.00 88.75 180 THR A N 1
ATOM 1416 C CA . THR A 1 180 ? -8.405 -4.202 16.742 1.00 88.75 180 THR A CA 1
ATOM 1417 C C . THR A 1 180 ? -8.810 -2.733 16.619 1.00 88.75 180 THR A C 1
ATOM 1419 O O . THR A 1 180 ? -8.501 -1.907 17.481 1.00 88.75 180 THR A O 1
ATOM 1422 N N . ILE A 1 181 ? -9.534 -2.378 15.553 1.00 90.31 181 ILE A N 1
ATOM 1423 C CA . ILE A 1 181 ? -9.953 -0.985 15.327 1.00 90.31 181 ILE A CA 1
ATOM 1424 C C . ILE A 1 181 ? -10.877 -0.479 16.436 1.00 90.31 181 ILE A C 1
ATOM 1426 O O . ILE A 1 181 ? -10.736 0.662 16.875 1.00 90.31 181 ILE A O 1
ATOM 1430 N N . ALA A 1 182 ? -11.787 -1.321 16.931 1.00 89.19 182 ALA A N 1
ATOM 1431 C CA . ALA A 1 182 ? -12.699 -0.950 18.011 1.00 89.19 182 ALA A CA 1
ATOM 1432 C C . ALA A 1 182 ? -11.941 -0.503 19.274 1.00 89.19 182 ALA A C 1
ATOM 1434 O O . ALA A 1 182 ? -12.266 0.531 19.860 1.00 89.19 182 ALA A O 1
ATOM 1435 N N . GLU A 1 183 ? -10.890 -1.231 19.656 1.00 88.69 183 GLU A N 1
ATOM 1436 C CA . GLU A 1 183 ? -10.073 -0.893 20.822 1.00 88.69 183 GLU A CA 1
ATOM 1437 C C . GLU A 1 183 ? -9.274 0.393 20.618 1.00 88.69 183 GLU A C 1
ATOM 1439 O O . GLU A 1 183 ? -9.262 1.245 21.509 1.00 88.69 183 GLU A O 1
ATOM 1444 N N . LEU A 1 184 ? -8.655 0.562 19.444 1.00 91.62 184 LEU A N 1
ATOM 1445 C CA . LEU A 1 184 ? -7.886 1.761 19.097 1.00 91.62 184 LEU A CA 1
ATOM 1446 C C . LEU A 1 184 ? -8.764 3.021 19.066 1.00 91.62 184 LEU A C 1
ATOM 1448 O O . LEU A 1 184 ? -8.387 4.081 19.574 1.00 91.62 184 LEU A O 1
ATOM 1452 N N . LEU A 1 185 ? -9.978 2.911 18.522 1.00 91.31 185 LEU A N 1
ATOM 1453 C CA . LEU A 1 185 ? -10.961 3.996 18.534 1.00 91.31 185 LEU A CA 1
ATOM 1454 C C . LEU A 1 185 ? -11.512 4.279 19.941 1.00 91.31 185 LEU A C 1
ATOM 1456 O O . LEU A 1 185 ? -12.011 5.385 20.177 1.00 91.31 185 LEU A O 1
ATOM 1460 N N . GLY A 1 186 ? -11.390 3.335 20.877 1.00 90.19 186 GLY A N 1
ATOM 1461 C CA . GLY A 1 186 ? -11.779 3.473 22.282 1.00 90.19 186 GLY A CA 1
ATOM 1462 C C . GLY A 1 186 ? -10.764 4.204 23.172 1.00 90.19 186 GLY A C 1
ATOM 1463 O O . GLY A 1 186 ? -11.148 4.690 24.231 1.00 90.19 186 GLY A O 1
ATOM 1464 N N . CYS A 1 187 ? -9.502 4.342 22.748 1.00 91.38 187 CYS A N 1
ATOM 1465 C CA . CYS A 1 187 ? -8.422 4.935 23.554 1.00 91.38 187 CYS A CA 1
ATOM 1466 C C . CYS A 1 187 ? -8.703 6.382 23.982 1.00 91.38 187 CYS A C 1
ATOM 1468 O O . CYS A 1 187 ? -9.147 7.195 23.173 1.00 91.38 187 CYS A O 1
ATOM 1470 N N . LYS A 1 188 ? -8.416 6.757 25.224 1.00 92.06 188 LYS A N 1
ATOM 1471 C CA . LYS A 1 188 ? -8.699 8.107 25.741 1.00 92.06 188 LYS A CA 1
ATOM 1472 C C . LYS A 1 188 ? -7.663 9.130 25.294 1.00 92.06 188 LYS A C 1
ATOM 1474 O O . LYS A 1 188 ? -8.010 10.270 24.991 1.00 92.06 188 LYS A O 1
ATOM 1479 N N . ASP A 1 189 ? -6.413 8.700 25.210 1.00 92.81 189 ASP A N 1
ATOM 1480 C CA . ASP A 1 189 ? -5.270 9.531 24.869 1.00 92.81 189 ASP A CA 1
ATOM 1481 C C . ASP A 1 189 ? -4.277 8.788 23.962 1.00 92.81 189 ASP A C 1
ATOM 1483 O O . ASP A 1 189 ? -4.459 7.623 23.593 1.00 92.81 189 ASP A O 1
ATOM 1487 N N . THR A 1 190 ? -3.245 9.516 23.544 1.00 92.19 190 THR A N 1
ATOM 1488 C CA . THR A 1 190 ? -2.212 9.031 22.628 1.00 92.19 190 THR A CA 1
ATOM 1489 C C . THR A 1 190 ? -1.352 7.926 23.246 1.00 92.19 190 THR A C 1
ATOM 1491 O O . THR A 1 190 ? -0.895 7.048 22.519 1.00 92.19 190 THR A O 1
ATOM 1494 N N . GLU A 1 191 ? -1.128 7.934 24.559 1.00 89.81 191 GLU A N 1
ATOM 1495 C CA . GLU A 1 191 ? -0.270 6.941 25.211 1.00 89.81 191 GLU A CA 1
ATOM 1496 C C . GLU A 1 191 ? -1.006 5.607 25.364 1.00 89.81 191 GLU A C 1
ATOM 1498 O O . GLU A 1 191 ? -0.457 4.564 25.009 1.00 89.81 191 GLU A O 1
ATOM 1503 N N . GLU A 1 192 ? -2.289 5.631 25.746 1.00 89.06 192 GLU A N 1
ATOM 1504 C CA . GLU A 1 192 ? -3.152 4.447 25.698 1.00 89.06 192 GLU A CA 1
ATOM 1505 C C . GLU A 1 192 ? -3.211 3.863 24.280 1.00 89.06 192 GLU A C 1
ATOM 1507 O O . GLU A 1 192 ? -3.104 2.648 24.100 1.00 89.06 192 GLU A O 1
ATOM 1512 N N . PHE A 1 193 ? -3.316 4.724 23.261 1.00 91.44 193 PHE A N 1
ATOM 1513 C CA . PHE A 1 193 ? -3.291 4.290 21.867 1.00 91.44 193 PHE A CA 1
ATOM 1514 C C . PHE A 1 193 ? -1.984 3.584 21.507 1.00 91.44 193 PHE A C 1
ATOM 1516 O O . PHE A 1 193 ? -2.021 2.466 20.999 1.00 91.44 193 PHE A O 1
ATOM 1523 N N . LYS A 1 194 ? -0.827 4.198 21.781 1.00 88.12 194 LYS A N 1
ATOM 1524 C CA . LYS A 1 194 ? 0.486 3.605 21.476 1.00 88.12 194 LYS A CA 1
ATOM 1525 C C . LYS A 1 194 ? 0.689 2.271 22.198 1.00 88.12 194 LYS A C 1
ATOM 1527 O O . LYS A 1 194 ? 1.264 1.352 21.612 1.00 88.12 194 LYS A O 1
ATOM 1532 N N . MET A 1 195 ? 0.202 2.147 23.436 1.00 82.62 195 MET A N 1
ATOM 1533 C CA . MET A 1 195 ? 0.232 0.885 24.181 1.00 82.62 195 MET A CA 1
ATOM 1534 C C . MET A 1 195 ? -0.602 -0.203 23.499 1.00 82.62 195 MET A C 1
ATOM 1536 O O . MET A 1 195 ? -0.094 -1.303 23.309 1.00 82.62 195 MET A O 1
ATOM 1540 N N . LYS A 1 196 ? -1.842 0.100 23.087 1.00 84.69 196 LYS A N 1
ATOM 1541 C CA . LYS A 1 196 ? -2.738 -0.869 22.425 1.00 84.69 196 LYS A CA 1
ATOM 1542 C C . LYS A 1 196 ? -2.376 -1.171 20.972 1.00 84.69 196 LYS A C 1
ATOM 1544 O O . LYS A 1 196 ? -2.738 -2.223 20.468 1.00 84.69 196 LYS A O 1
ATOM 1549 N N . TYR A 1 197 ? -1.698 -0.250 20.294 1.00 85.88 197 TYR A N 1
ATOM 1550 C CA . TYR A 1 197 ? -1.244 -0.451 18.923 1.00 85.88 197 TYR A CA 1
ATOM 1551 C C . TYR A 1 197 ? 0.006 -1.338 18.873 1.00 85.88 197 TYR A C 1
ATOM 1553 O O . TYR A 1 197 ? 0.127 -2.170 17.987 1.00 85.88 197 TYR A O 1
ATOM 1561 N N . GLY A 1 198 ? 0.947 -1.197 19.814 1.00 76.31 198 GLY A N 1
ATOM 1562 C CA . GLY A 1 198 ? 2.239 -1.880 19.682 1.00 76.31 198 GLY A CA 1
ATOM 1563 C C . GLY A 1 198 ? 3.183 -1.852 20.882 1.00 76.31 198 GLY A C 1
ATOM 1564 O O . GLY A 1 198 ? 4.099 -2.665 20.918 1.00 76.31 198 GLY A O 1
ATOM 1565 N N . ASP A 1 199 ? 2.990 -0.970 21.867 1.00 71.06 199 ASP A N 1
ATOM 1566 C CA . ASP A 1 199 ? 4.045 -0.560 22.818 1.00 71.06 199 ASP A CA 1
ATOM 1567 C C . ASP A 1 199 ? 5.307 -0.081 22.083 1.00 71.06 199 ASP A C 1
ATOM 1569 O O . ASP A 1 199 ? 6.409 -0.624 22.167 1.00 71.06 199 ASP A O 1
ATOM 1573 N N . ILE A 1 200 ? 5.101 0.981 21.305 1.00 73.12 200 ILE A N 1
ATOM 1574 C CA . ILE A 1 200 ? 6.087 1.584 20.400 1.00 73.12 200 ILE A CA 1
ATOM 1575 C C . ILE A 1 200 ? 7.391 1.945 21.117 1.00 73.12 200 ILE A C 1
ATOM 1577 O O . ILE A 1 200 ? 8.468 1.858 20.527 1.00 73.12 200 ILE A O 1
ATOM 1581 N N . ALA A 1 201 ? 7.318 2.307 22.402 1.00 69.19 201 ALA A N 1
ATOM 1582 C CA . ALA A 1 201 ? 8.488 2.639 23.205 1.00 69.19 201 ALA A CA 1
ATOM 1583 C C . ALA A 1 201 ? 9.496 1.480 23.273 1.00 69.19 201 ALA A C 1
ATOM 1585 O O . ALA A 1 201 ? 10.703 1.723 23.233 1.00 69.19 201 ALA A O 1
ATOM 1586 N N . ARG A 1 202 ? 9.014 0.232 23.319 1.00 65.81 202 ARG A N 1
ATOM 1587 C CA . ARG A 1 202 ? 9.846 -0.982 23.362 1.00 65.81 202 ARG A CA 1
ATOM 1588 C C . ARG A 1 202 ? 10.242 -1.518 21.990 1.00 65.81 202 ARG A C 1
ATOM 1590 O O . ARG A 1 202 ? 11.104 -2.389 21.908 1.00 65.81 202 ARG A O 1
ATOM 1597 N N . LEU A 1 203 ? 9.635 -0.999 20.926 1.00 66.62 203 LEU A N 1
ATOM 1598 C CA . LEU A 1 203 ? 9.899 -1.398 19.542 1.00 66.62 203 LEU A CA 1
ATOM 1599 C C . LEU A 1 203 ? 10.963 -0.518 18.863 1.00 66.62 203 LEU A C 1
ATOM 1601 O O . LEU A 1 203 ? 11.301 -0.745 17.702 1.00 66.62 203 LEU A O 1
ATOM 1605 N N . LYS A 1 204 ? 11.519 0.471 19.582 1.00 64.69 204 LYS A N 1
ATOM 1606 C CA . LYS A 1 204 ? 12.572 1.358 19.071 1.00 64.69 204 LYS A CA 1
ATOM 1607 C C . LYS A 1 204 ? 13.765 0.552 18.542 1.00 64.69 204 LYS A C 1
ATOM 1609 O O . LYS A 1 204 ? 14.368 -0.228 19.273 1.00 64.69 204 LYS A O 1
ATOM 1614 N N . GLY A 1 205 ? 14.112 0.787 17.276 1.00 64.81 205 GLY A N 1
ATOM 1615 C CA . GLY A 1 205 ? 15.266 0.184 16.605 1.00 64.81 205 GLY A CA 1
ATOM 1616 C C . GLY A 1 205 ? 15.005 -1.156 15.912 1.00 64.81 205 GLY A C 1
ATOM 1617 O O . GLY A 1 205 ? 15.929 -1.685 15.303 1.00 64.81 205 GLY A O 1
ATOM 1618 N N . ASN A 1 206 ? 13.783 -1.708 15.962 1.00 68.38 206 ASN A N 1
ATOM 1619 C CA . ASN A 1 206 ? 13.436 -2.900 15.186 1.00 68.38 206 ASN A CA 1
ATOM 1620 C C . ASN A 1 206 ? 12.495 -2.556 14.023 1.00 68.38 206 ASN A C 1
ATOM 1622 O O . ASN A 1 206 ? 11.361 -2.128 14.231 1.00 68.38 206 ASN A O 1
ATOM 1626 N N . HIS A 1 207 ? 12.967 -2.790 12.800 1.00 66.81 207 HIS A N 1
ATOM 1627 C CA . HIS A 1 207 ? 12.198 -2.588 11.574 1.00 66.81 207 HIS A CA 1
ATOM 1628 C C . HIS A 1 207 ? 11.310 -3.794 11.230 1.00 66.81 207 HIS A C 1
ATOM 1630 O O . HIS A 1 207 ? 10.281 -3.624 10.581 1.00 66.81 207 HIS A O 1
ATOM 1636 N N . TYR A 1 208 ? 11.633 -4.995 11.708 1.00 73.94 208 TYR A N 1
ATOM 1637 C CA . TYR A 1 208 ? 10.892 -6.219 11.404 1.00 73.94 208 TYR A CA 1
ATOM 1638 C C . TYR A 1 208 ? 9.923 -6.537 12.536 1.00 73.94 208 TYR A C 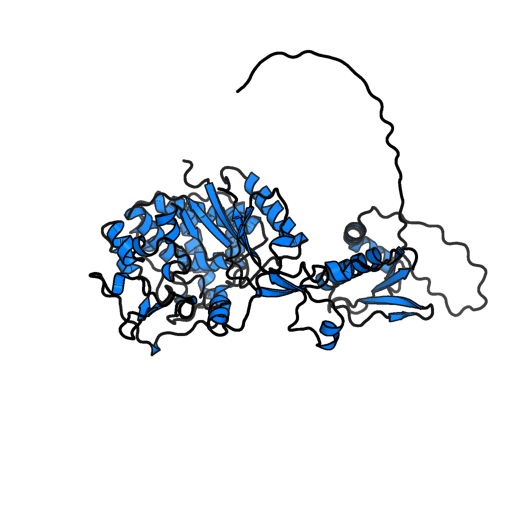1
ATOM 1640 O O . TYR A 1 208 ? 10.165 -7.416 13.367 1.00 73.94 208 TYR A O 1
ATOM 1648 N N . ILE A 1 209 ? 8.818 -5.789 12.582 1.00 79.44 209 ILE A N 1
ATOM 1649 C CA . ILE A 1 209 ? 7.788 -5.958 13.606 1.00 79.44 209 ILE A CA 1
ATOM 1650 C C . ILE A 1 209 ? 6.395 -6.114 12.979 1.00 79.44 209 ILE A C 1
ATOM 1652 O O . ILE A 1 209 ? 6.027 -5.320 12.113 1.00 79.44 209 ILE A O 1
ATOM 1656 N N . PRO A 1 210 ? 5.586 -7.097 13.427 1.00 80.88 210 PRO A N 1
ATOM 1657 C CA . PRO A 1 210 ? 4.275 -7.403 12.844 1.00 80.88 210 PRO A CA 1
ATOM 1658 C C . PRO A 1 210 ? 3.330 -6.199 12.706 1.00 80.88 210 PRO A C 1
ATOM 1660 O O . PRO A 1 210 ? 2.562 -6.125 11.752 1.00 80.88 210 PRO A O 1
ATOM 1663 N N . ILE A 1 211 ? 3.423 -5.229 13.621 1.00 84.81 211 ILE A N 1
ATOM 1664 C CA . ILE A 1 211 ? 2.565 -4.040 13.641 1.00 84.81 211 ILE A CA 1
ATOM 1665 C C . ILE A 1 211 ? 2.735 -3.115 12.424 1.00 84.81 211 ILE A C 1
ATOM 1667 O O . ILE A 1 211 ? 1.870 -2.293 12.178 1.00 84.81 211 ILE A O 1
ATOM 1671 N N . ARG A 1 212 ? 3.810 -3.236 11.634 1.00 85.25 212 ARG A N 1
ATOM 1672 C CA . ARG A 1 212 ? 3.999 -2.406 10.427 1.00 85.25 212 ARG A CA 1
ATOM 1673 C C . ARG A 1 212 ? 3.180 -2.869 9.225 1.00 85.25 212 ARG A C 1
ATOM 1675 O O . ARG A 1 212 ? 2.942 -2.087 8.310 1.00 85.25 212 ARG A O 1
ATOM 1682 N N . TYR A 1 213 ? 2.808 -4.146 9.179 1.00 86.06 213 TYR A N 1
ATOM 1683 C CA . TYR A 1 213 ? 2.411 -4.806 7.932 1.00 86.06 213 TYR A CA 1
ATOM 1684 C C . TYR A 1 213 ? 0.910 -4.738 7.688 1.00 86.06 213 TYR A C 1
ATOM 1686 O O . TYR A 1 213 ? 0.212 -5.751 7.595 1.00 86.06 213 TYR A O 1
ATOM 1694 N N . HIS A 1 214 ? 0.426 -3.508 7.569 1.00 90.94 214 HIS A N 1
ATOM 1695 C CA . HIS A 1 214 ? -0.929 -3.207 7.148 1.00 90.94 214 HIS A CA 1
ATOM 1696 C C . HIS A 1 214 ? -0.979 -1.971 6.251 1.00 90.94 214 HIS A C 1
ATOM 1698 O O . HIS A 1 214 ? -0.025 -1.199 6.201 1.00 90.94 214 HIS A O 1
ATOM 1704 N N . GLY A 1 215 ? -2.103 -1.792 5.552 1.00 91.12 215 GLY A N 1
ATOM 1705 C CA . GLY A 1 215 ? -2.291 -0.753 4.536 1.00 91.12 215 GLY A CA 1
ATOM 1706 C C . GLY A 1 215 ? -1.815 0.643 4.941 1.00 91.12 215 GLY A C 1
ATOM 1707 O O . GLY A 1 215 ? -1.041 1.269 4.221 1.00 91.12 215 GLY A O 1
ATOM 1708 N N . ILE A 1 216 ? -2.285 1.117 6.095 1.00 94.75 216 ILE A N 1
ATOM 1709 C CA . ILE A 1 216 ? -1.973 2.445 6.640 1.00 94.75 216 ILE A CA 1
ATOM 1710 C C . ILE A 1 216 ? -1.109 2.275 7.883 1.00 94.75 216 ILE A C 1
ATOM 1712 O O . ILE A 1 216 ? -1.652 2.047 8.962 1.00 94.75 216 ILE A O 1
ATOM 1716 N N . ASN A 1 217 ? 0.213 2.328 7.748 1.00 93.88 217 ASN A N 1
ATOM 1717 C CA . ASN A 1 217 ? 1.146 2.098 8.846 1.00 93.88 217 ASN A CA 1
ATOM 1718 C C . ASN A 1 217 ? 1.312 3.363 9.703 1.00 93.88 217 ASN A C 1
ATOM 1720 O O . ASN A 1 217 ? 1.723 4.421 9.226 1.00 93.88 217 ASN A O 1
ATOM 1724 N N . LEU A 1 218 ? 1.003 3.245 10.998 1.00 94.00 218 LEU A N 1
ATOM 1725 C CA . LEU A 1 218 ? 1.104 4.352 11.949 1.00 94.00 218 LEU A CA 1
ATOM 1726 C C . LEU A 1 218 ? 2.445 4.369 12.682 1.00 94.00 218 LEU A C 1
ATOM 1728 O O . LEU A 1 218 ? 2.731 5.338 13.373 1.00 94.00 218 LEU A O 1
ATOM 1732 N N . LEU A 1 219 ? 3.281 3.332 12.579 1.00 91.00 219 LEU A N 1
ATOM 1733 C CA . LEU A 1 219 ? 4.564 3.316 13.284 1.00 91.00 219 LEU A CA 1
ATOM 1734 C C . LEU A 1 219 ? 5.449 4.531 12.928 1.00 91.00 219 LEU A C 1
ATOM 1736 O O . LEU A 1 219 ? 5.902 5.192 13.870 1.00 91.00 219 LEU A O 1
ATOM 1740 N N . PRO A 1 220 ? 5.637 4.897 11.639 1.00 91.19 220 PRO A N 1
ATOM 1741 C CA . PRO A 1 220 ? 6.417 6.076 11.266 1.00 91.19 220 PRO A CA 1
ATOM 1742 C C . PRO A 1 220 ? 5.816 7.373 11.803 1.00 91.19 220 PRO A C 1
ATOM 1744 O O . PRO A 1 220 ? 6.554 8.309 12.097 1.00 91.19 220 PRO A O 1
ATOM 1747 N N . LEU A 1 221 ? 4.506 7.418 12.061 1.00 92.31 221 LEU A N 1
ATOM 1748 C CA . LEU A 1 221 ? 3.856 8.609 12.607 1.00 92.31 221 LEU A CA 1
ATOM 1749 C C . LEU A 1 221 ? 4.423 8.928 13.987 1.00 92.31 221 LEU A C 1
ATOM 1751 O O . LEU A 1 221 ? 4.705 10.077 14.309 1.00 92.31 221 LEU A O 1
ATOM 1755 N N . PHE A 1 222 ? 4.660 7.892 14.786 1.00 90.56 222 PHE A N 1
ATOM 1756 C CA . PHE A 1 222 ? 5.157 8.028 16.148 1.00 90.56 222 PHE A CA 1
ATOM 1757 C C . PHE A 1 222 ? 6.675 8.181 16.240 1.00 90.56 222 PHE A C 1
ATOM 1759 O O . PHE A 1 222 ? 7.158 8.735 17.228 1.00 90.56 222 PHE A O 1
ATOM 1766 N N . THR A 1 223 ? 7.424 7.681 15.254 1.00 88.00 223 THR A N 1
ATOM 1767 C CA . THR A 1 223 ? 8.896 7.687 15.273 1.00 88.00 223 THR A CA 1
ATOM 1768 C C . THR A 1 223 ? 9.520 8.774 14.404 1.00 88.00 223 THR A C 1
ATOM 1770 O O . THR A 1 223 ? 10.605 9.244 14.725 1.00 88.00 223 THR A O 1
ATOM 1773 N N . GLN A 1 224 ? 8.858 9.152 13.313 1.00 89.44 224 GLN A N 1
ATOM 1774 C CA . GLN A 1 224 ? 9.358 10.054 12.270 1.00 89.44 224 GLN A CA 1
ATOM 1775 C C . GLN A 1 224 ? 8.398 11.220 11.980 1.00 89.44 224 GLN A C 1
ATOM 1777 O O . GLN A 1 224 ? 8.802 12.181 11.337 1.00 89.44 224 GLN A O 1
ATOM 1782 N N . GLY A 1 225 ? 7.149 11.164 12.458 1.00 90.81 225 GLY A N 1
ATOM 1783 C CA . GLY A 1 225 ? 6.146 12.197 12.193 1.00 90.81 225 GLY A CA 1
ATOM 1784 C C . GLY A 1 225 ? 5.465 12.068 10.830 1.00 90.81 225 GLY A C 1
ATOM 1785 O O . GLY A 1 225 ? 4.882 13.038 10.363 1.00 90.81 225 GLY A O 1
ATOM 1786 N N . SER A 1 226 ? 5.520 10.900 10.183 1.00 93.88 226 SER A N 1
ATOM 1787 C CA . SER A 1 226 ? 4.890 10.669 8.877 1.00 93.88 226 SER A CA 1
ATOM 1788 C C . SER A 1 226 ? 3.862 9.538 8.909 1.00 93.88 226 SER A C 1
ATOM 1790 O O . SER A 1 226 ? 4.057 8.515 9.552 1.00 93.88 226 SER A O 1
ATOM 1792 N N . LEU A 1 227 ? 2.743 9.709 8.214 1.00 95.81 227 LEU A N 1
ATOM 1793 C CA . LEU A 1 227 ? 1.796 8.635 7.936 1.00 95.81 227 LEU A CA 1
ATOM 1794 C C . LEU A 1 227 ? 2.254 7.872 6.696 1.00 95.81 227 LEU A C 1
ATOM 1796 O O . LEU A 1 227 ? 2.483 8.489 5.659 1.00 95.81 227 LEU A O 1
ATOM 1800 N N . GLU A 1 228 ? 2.354 6.551 6.795 1.00 97.12 228 GLU A N 1
ATOM 1801 C CA . GLU A 1 228 ? 2.835 5.711 5.702 1.00 97.12 228 GLU A CA 1
ATOM 1802 C C . GLU A 1 228 ? 1.698 4.893 5.074 1.00 97.12 228 GLU A C 1
ATOM 1804 O O . GLU A 1 228 ? 0.970 4.169 5.758 1.00 97.12 228 GLU A O 1
ATOM 1809 N N . PHE A 1 229 ? 1.590 4.968 3.752 1.00 97.94 229 PHE A N 1
ATOM 1810 C CA . PHE A 1 229 ? 0.678 4.177 2.934 1.00 97.94 229 PHE A CA 1
ATOM 1811 C C . PHE A 1 229 ? 1.477 3.097 2.210 1.00 97.94 229 PHE A C 1
ATOM 1813 O O . PHE A 1 229 ? 2.376 3.421 1.441 1.00 97.94 229 PHE A O 1
ATOM 1820 N N . ARG A 1 230 ? 1.149 1.822 2.443 1.00 96.06 230 ARG A N 1
ATOM 1821 C CA . ARG A 1 230 ? 1.946 0.669 1.977 1.00 96.06 230 ARG A CA 1
ATOM 1822 C C . ARG A 1 230 ? 1.235 -0.205 0.948 1.00 96.06 230 ARG A C 1
ATOM 1824 O O . ARG A 1 230 ? 1.795 -1.190 0.469 1.00 96.06 230 ARG A O 1
ATOM 1831 N N . MET A 1 231 ? -0.039 0.051 0.656 1.00 96.25 231 MET A N 1
ATOM 1832 C CA . MET A 1 231 ? -0.857 -0.858 -0.156 1.00 96.25 231 MET A CA 1
ATOM 1833 C C . MET A 1 231 ? -0.599 -0.763 -1.654 1.00 96.25 231 MET A C 1
ATOM 1835 O O . MET A 1 231 ? -0.981 -1.683 -2.362 1.00 96.25 231 MET A O 1
ATOM 1839 N N . PHE A 1 232 ? 0.078 0.259 -2.164 1.00 98.00 232 PHE A N 1
ATOM 1840 C CA . PHE A 1 232 ? 0.229 0.414 -3.610 1.00 98.00 232 PHE A CA 1
ATOM 1841 C C . PHE A 1 232 ? 1.237 -0.575 -4.177 1.00 98.00 232 PHE A C 1
ATOM 1843 O O . PHE A 1 232 ? 2.309 -0.786 -3.610 1.00 98.00 232 PHE A O 1
ATOM 1850 N N . ASN A 1 233 ? 0.863 -1.249 -5.259 1.00 97.69 233 ASN A N 1
ATOM 1851 C CA . ASN A 1 233 ? 1.787 -2.063 -6.028 1.00 97.69 233 ASN A CA 1
ATOM 1852 C C . ASN A 1 233 ? 2.858 -1.174 -6.681 1.00 97.69 233 ASN A C 1
ATOM 1854 O O . ASN A 1 233 ? 2.661 0.027 -6.872 1.00 97.69 233 ASN A O 1
ATOM 1858 N N . LYS A 1 234 ? 3.980 -1.766 -7.093 1.00 97.00 234 LYS A N 1
ATOM 1859 C CA . LYS A 1 234 ? 4.928 -1.078 -7.973 1.00 97.00 234 LYS A CA 1
ATOM 1860 C C . LYS A 1 234 ? 4.224 -0.660 -9.269 1.00 97.00 234 LYS A C 1
ATOM 1862 O O . LYS A 1 234 ? 3.541 -1.467 -9.903 1.00 97.00 234 LYS A O 1
ATOM 1867 N N . SER A 1 235 ? 4.442 0.577 -9.691 1.00 97.50 235 SER A N 1
ATOM 1868 C CA . SER A 1 235 ? 4.089 1.057 -11.024 1.00 97.50 235 SER A CA 1
ATOM 1869 C C . SER A 1 235 ? 5.204 1.953 -11.532 1.00 97.50 235 SER A C 1
ATOM 1871 O O . SER A 1 235 ? 5.723 2.774 -10.779 1.00 97.50 235 SER A O 1
ATOM 1873 N N . LEU A 1 236 ? 5.559 1.811 -12.807 1.00 97.88 236 LEU A N 1
ATOM 1874 C CA . LEU A 1 236 ? 6.432 2.768 -13.492 1.00 97.88 236 LEU A CA 1
ATOM 1875 C C . LEU A 1 236 ? 5.644 3.749 -14.370 1.00 97.88 236 LEU A C 1
ATOM 1877 O O . LEU A 1 236 ? 6.233 4.425 -15.205 1.00 97.88 236 LEU A O 1
ATOM 1881 N N . ASN A 1 237 ? 4.323 3.861 -14.178 1.00 98.06 237 ASN A N 1
ATOM 1882 C CA . ASN A 1 237 ? 3.541 4.950 -14.756 1.00 98.06 237 ASN A CA 1
ATOM 1883 C C . ASN A 1 237 ? 3.658 6.198 -13.852 1.00 98.06 237 ASN A C 1
ATOM 1885 O O . ASN A 1 237 ? 3.087 6.210 -12.755 1.00 98.06 237 ASN A O 1
ATOM 1889 N N . PRO A 1 238 ? 4.347 7.269 -14.288 1.00 97.81 238 PRO A N 1
ATOM 1890 C CA . PRO A 1 238 ? 4.587 8.442 -13.451 1.00 97.81 238 PRO A CA 1
ATOM 1891 C C . PRO A 1 238 ? 3.302 9.199 -13.083 1.00 97.81 238 PRO A C 1
ATOM 1893 O O . PRO A 1 238 ? 3.251 9.805 -12.013 1.00 97.81 238 PRO A O 1
ATOM 1896 N N . TYR A 1 239 ? 2.252 9.135 -13.909 1.00 98.31 239 TYR A N 1
ATOM 1897 C CA . TYR A 1 239 ? 0.958 9.754 -13.603 1.00 98.31 239 TYR A CA 1
ATOM 1898 C C . TYR A 1 239 ? 0.207 8.996 -12.510 1.00 98.31 239 TYR A C 1
ATOM 1900 O O . TYR A 1 239 ? -0.434 9.620 -11.665 1.00 98.31 239 TYR A O 1
ATOM 1908 N N . TYR A 1 240 ? 0.335 7.666 -12.464 1.00 98.62 240 TYR A N 1
ATOM 1909 C CA . TYR A 1 240 ? -0.244 6.866 -11.382 1.00 98.62 240 TYR A CA 1
ATOM 1910 C C . TYR A 1 240 ? 0.463 7.169 -10.061 1.00 98.62 240 TYR A C 1
ATOM 1912 O O . TYR A 1 240 ? -0.197 7.406 -9.053 1.00 98.62 240 TYR A O 1
ATOM 1920 N N . LEU A 1 241 ? 1.800 7.234 -10.073 1.00 98.38 241 LEU A N 1
ATOM 1921 C CA . LEU A 1 241 ? 2.585 7.605 -8.892 1.00 98.38 241 LEU A CA 1
ATOM 1922 C C . LEU A 1 241 ? 2.194 8.996 -8.372 1.00 98.38 241 LEU A C 1
ATOM 1924 O O . LEU A 1 241 ? 1.912 9.146 -7.185 1.00 98.38 241 LEU A O 1
ATOM 1928 N N . MET A 1 242 ? 2.116 9.993 -9.260 1.00 97.81 242 MET A N 1
ATOM 1929 C CA . MET A 1 242 ? 1.692 11.354 -8.913 1.00 97.81 242 MET A CA 1
ATOM 1930 C C . MET A 1 242 ? 0.283 11.376 -8.310 1.00 97.81 242 MET A C 1
ATOM 1932 O O . MET A 1 242 ? 0.068 11.948 -7.244 1.00 97.81 242 MET A O 1
ATOM 1936 N N . SER A 1 243 ? -0.672 10.716 -8.963 1.00 98.38 243 SER A N 1
ATOM 1937 C CA . SER A 1 243 ? -2.075 10.738 -8.543 1.00 98.38 243 SER A CA 1
ATOM 1938 C C . SER A 1 243 ? -2.284 10.070 -7.187 1.00 98.38 243 SER A C 1
ATOM 1940 O O . SER A 1 243 ? -3.057 10.561 -6.366 1.00 98.38 243 SER A O 1
ATOM 1942 N N . ILE A 1 244 ? -1.541 8.998 -6.900 1.00 98.56 244 ILE A N 1
ATOM 1943 C CA . ILE A 1 244 ? -1.547 8.349 -5.587 1.00 98.56 244 ILE A CA 1
ATOM 1944 C C . ILE A 1 244 ? -0.909 9.222 -4.507 1.00 98.56 244 ILE A C 1
ATOM 1946 O O . ILE A 1 244 ? -1.439 9.287 -3.399 1.00 98.56 244 ILE A O 1
ATOM 1950 N N . ILE A 1 245 ? 0.186 9.927 -4.809 1.00 98.06 245 ILE A N 1
ATOM 1951 C CA . ILE A 1 245 ? 0.774 10.899 -3.875 1.00 98.06 245 ILE A CA 1
ATOM 1952 C C . ILE A 1 245 ? -0.268 11.962 -3.498 1.00 98.06 245 ILE A C 1
ATOM 1954 O O . ILE A 1 245 ? -0.486 12.218 -2.312 1.00 98.06 245 ILE A O 1
ATOM 1958 N N . GLU A 1 246 ? -0.960 12.532 -4.483 1.00 97.75 246 GLU A N 1
ATOM 1959 C CA . GLU A 1 246 ? -1.982 13.562 -4.261 1.00 97.75 246 GLU A CA 1
ATOM 1960 C C . GLU A 1 246 ? -3.229 13.020 -3.548 1.00 97.75 246 GLU A C 1
ATOM 1962 O O . GLU A 1 246 ? -3.770 13.680 -2.658 1.00 97.75 246 GLU A O 1
ATOM 1967 N N . PHE A 1 247 ? -3.636 11.780 -3.830 1.00 98.38 247 PHE A N 1
ATOM 1968 C CA . PHE A 1 247 ? -4.664 11.091 -3.051 1.00 98.38 247 PHE A CA 1
ATOM 1969 C C . PHE A 1 247 ? -4.256 10.938 -1.575 1.00 98.38 247 PHE A C 1
ATOM 1971 O O . PHE A 1 247 ? -5.037 11.271 -0.683 1.00 98.38 247 PHE A O 1
ATOM 1978 N N . CYS A 1 248 ? -3.031 10.482 -1.291 1.00 98.19 248 CYS A N 1
ATOM 1979 C CA . CYS A 1 248 ? -2.522 10.318 0.075 1.00 98.19 248 CYS A CA 1
ATOM 1980 C C . CYS A 1 248 ? -2.446 11.657 0.826 1.00 98.19 248 CYS A C 1
ATOM 1982 O O . CYS A 1 248 ? -2.762 11.715 2.023 1.00 98.19 248 CYS A O 1
ATOM 1984 N N . LYS A 1 249 ? -2.079 12.743 0.130 1.00 96.56 249 LYS A N 1
ATOM 1985 C CA . LYS A 1 249 ? -2.129 14.117 0.655 1.00 96.56 249 LYS A CA 1
ATOM 1986 C C . LYS A 1 249 ? -3.559 14.504 1.020 1.00 96.56 249 LYS A C 1
ATOM 1988 O O . LYS A 1 249 ? -3.807 14.840 2.175 1.00 96.56 249 LYS A O 1
ATOM 1993 N N . ALA A 1 250 ? -4.504 14.364 0.090 1.00 95.94 250 ALA A N 1
ATOM 1994 C CA . ALA A 1 250 ? -5.910 14.703 0.305 1.00 95.94 250 ALA A CA 1
ATOM 1995 C C . ALA A 1 250 ? -6.558 13.871 1.425 1.00 95.94 250 ALA A C 1
ATOM 1997 O O . ALA A 1 250 ? -7.315 14.403 2.237 1.00 95.94 250 ALA A O 1
ATOM 1998 N N . PHE A 1 251 ? -6.226 12.579 1.518 1.00 96.25 251 PHE A N 1
ATOM 1999 C CA . PHE A 1 251 ? -6.643 11.705 2.615 1.00 96.25 251 PHE A CA 1
ATOM 2000 C C . PHE A 1 251 ? -6.144 12.242 3.960 1.00 96.25 251 PHE A C 1
ATOM 2002 O O . PHE A 1 251 ? -6.915 12.375 4.913 1.00 96.25 251 PHE A O 1
ATOM 2009 N N . SER A 1 252 ? -4.847 12.552 4.041 1.00 95.31 252 SER A N 1
ATOM 2010 C CA . SER A 1 252 ? -4.197 12.999 5.276 1.00 95.31 252 SER A CA 1
ATOM 2011 C C . SER A 1 252 ? -4.712 14.370 5.710 1.00 95.31 252 SER A C 1
ATOM 2013 O O . SER A 1 252 ? -5.030 14.572 6.881 1.00 95.31 252 SER A O 1
ATOM 2015 N N . GLU A 1 253 ? -4.866 15.286 4.757 1.00 93.44 253 GLU A N 1
ATOM 2016 C CA . GLU A 1 253 ? -5.446 16.608 4.958 1.00 93.44 253 GLU A CA 1
ATOM 2017 C C . GLU A 1 253 ? -6.884 16.503 5.478 1.00 93.44 253 GLU A C 1
ATOM 2019 O O . GLU A 1 253 ? -7.218 17.085 6.516 1.00 93.44 253 GLU A O 1
ATOM 2024 N N . TYR A 1 254 ? -7.720 15.686 4.830 1.00 91.81 254 TYR A N 1
ATOM 2025 C CA . TYR A 1 254 ? -9.098 15.471 5.259 1.00 91.81 254 TYR A CA 1
ATOM 2026 C C . TYR A 1 254 ? -9.170 14.861 6.665 1.00 91.81 254 TYR A C 1
ATOM 2028 O O . TYR A 1 254 ? -9.984 15.298 7.479 1.00 91.81 254 TYR A O 1
ATOM 2036 N N . ALA A 1 255 ? -8.291 13.912 7.000 1.00 91.38 255 ALA A N 1
ATOM 2037 C CA . ALA A 1 255 ? -8.227 13.322 8.336 1.00 91.38 255 ALA A CA 1
ATOM 2038 C C . ALA A 1 255 ? -7.823 14.331 9.434 1.00 91.38 255 ALA A C 1
ATOM 2040 O O . ALA A 1 255 ? -8.246 14.179 10.584 1.00 91.38 255 ALA A O 1
ATOM 2041 N N . VAL A 1 256 ? -7.026 15.355 9.102 1.00 90.31 256 VAL A N 1
ATOM 2042 C CA . VAL A 1 256 ? -6.616 16.419 10.038 1.00 90.31 256 VAL A CA 1
ATOM 2043 C C . VAL A 1 256 ? -7.692 17.482 10.204 1.00 90.31 256 VAL A C 1
ATOM 2045 O O . VAL A 1 256 ? -7.995 17.867 11.335 1.00 90.31 256 VAL A O 1
ATOM 2048 N N . HIS A 1 257 ? -8.240 17.981 9.095 1.00 85.56 257 HIS A N 1
ATOM 2049 C CA . HIS A 1 257 ? -9.173 19.108 9.112 1.00 85.56 257 HIS A CA 1
ATOM 2050 C C . HIS A 1 257 ? -10.588 18.699 9.491 1.00 85.56 257 HIS A C 1
ATOM 2052 O O . HIS A 1 257 ? -11.304 19.479 10.125 1.00 85.56 257 HIS A O 1
ATOM 2058 N N . SER A 1 258 ? -10.985 17.470 9.172 1.00 72.69 258 SER A N 1
ATOM 2059 C CA . SER A 1 258 ? -12.255 16.945 9.647 1.0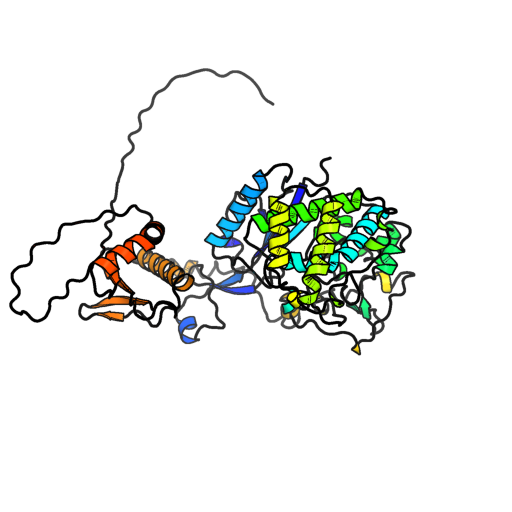0 72.69 258 SER A CA 1
ATOM 2060 C C . SER A 1 258 ? -12.191 16.782 11.153 1.00 72.69 258 SER A C 1
ATOM 2062 O O . SER A 1 258 ? -11.347 16.064 11.700 1.00 72.69 258 SER A O 1
ATOM 2064 N N . SER A 1 259 ? -13.107 17.443 11.857 1.00 57.66 259 SER A N 1
ATOM 2065 C CA . SER A 1 259 ? -13.214 17.239 13.291 1.00 57.66 259 SER A CA 1
ATOM 2066 C C . SER A 1 259 ? -13.462 15.751 13.567 1.00 57.66 259 SER A C 1
ATOM 2068 O O . SER A 1 259 ? -14.263 15.089 12.908 1.00 57.66 259 SER A O 1
ATOM 2070 N N . PHE A 1 260 ? -12.823 15.203 14.601 1.00 59.34 260 PHE A N 1
ATOM 2071 C CA . PHE A 1 260 ? -13.124 13.842 15.062 1.00 59.34 260 PHE A CA 1
ATOM 2072 C C . PHE A 1 260 ? -14.632 13.624 15.320 1.00 59.34 260 PHE A C 1
ATOM 2074 O O . PHE A 1 260 ? -15.095 12.484 15.348 1.00 59.34 260 PHE A O 1
ATOM 2081 N N . LEU A 1 261 ? -15.393 14.702 15.548 1.00 56.81 261 LEU A N 1
ATOM 2082 C CA . LEU A 1 261 ? -16.843 14.677 15.708 1.00 56.81 261 LEU A CA 1
ATOM 2083 C C . LEU A 1 261 ? -17.592 14.608 14.369 1.00 56.81 261 LEU A C 1
ATOM 2085 O O . LEU A 1 261 ? -18.539 13.839 14.296 1.00 56.81 261 LEU A O 1
ATOM 2089 N N . SER A 1 262 ? -17.161 15.313 13.320 1.00 57.22 262 SER A N 1
ATOM 2090 C CA . SER A 1 262 ? -17.759 15.209 11.976 1.00 57.22 262 SER A CA 1
ATOM 2091 C C . SER A 1 262 ? -17.483 13.842 11.349 1.00 57.22 262 SER A C 1
ATOM 2093 O O . SER A 1 262 ? -18.353 13.245 10.739 1.00 57.22 262 SER A O 1
ATOM 2095 N N . LEU A 1 263 ? -16.350 13.212 11.667 1.00 60.03 263 LEU A N 1
ATOM 2096 C CA . LEU A 1 263 ? -16.116 11.802 11.317 1.00 60.03 263 LEU A CA 1
ATOM 2097 C C . LEU A 1 263 ? -16.898 10.795 12.192 1.00 60.03 263 LEU A C 1
ATOM 2099 O O . LEU A 1 263 ? -16.627 9.595 12.132 1.00 60.03 263 LEU A O 1
ATOM 2103 N N . LYS A 1 264 ? -17.808 11.249 13.069 1.00 60.81 264 LYS A N 1
ATOM 2104 C CA . LYS A 1 264 ? -18.841 10.393 13.686 1.00 60.81 264 LYS A CA 1
ATOM 2105 C C . LYS A 1 264 ? -20.152 10.406 12.897 1.00 60.81 264 LYS A C 1
ATOM 2107 O O . LYS A 1 264 ? -21.108 9.785 13.354 1.00 60.81 264 LYS A O 1
ATOM 2112 N N . GLU A 1 265 ? -20.216 11.099 11.763 1.00 62.16 265 GLU A N 1
ATOM 2113 C CA . GLU A 1 265 ? -21.337 10.974 10.836 1.00 62.16 265 GLU A CA 1
ATOM 2114 C C . GLU A 1 265 ? -21.566 9.500 10.486 1.00 62.16 265 GLU A C 1
ATOM 2116 O O . GLU A 1 265 ? -20.620 8.742 10.262 1.00 62.16 265 GLU A O 1
ATOM 2121 N N . GLU A 1 266 ? -22.833 9.087 10.477 1.00 61.75 266 GLU A N 1
ATOM 2122 C CA . GLU A 1 266 ? -23.252 7.686 10.360 1.00 61.75 266 GLU A CA 1
ATOM 2123 C C . GLU A 1 266 ? -22.624 6.980 9.147 1.00 61.75 266 GLU A C 1
ATOM 2125 O O . GLU A 1 266 ? -22.173 5.837 9.244 1.00 61.75 266 GLU A O 1
ATOM 2130 N N . ASN A 1 267 ? -22.465 7.706 8.039 1.00 64.69 267 ASN A N 1
ATOM 2131 C CA . ASN A 1 267 ? -21.858 7.194 6.812 1.00 64.69 267 ASN A CA 1
ATOM 2132 C C . ASN A 1 267 ? -20.372 6.830 6.982 1.00 64.69 267 ASN A C 1
ATOM 2134 O O . ASN A 1 267 ? -19.936 5.789 6.492 1.00 64.69 267 ASN A O 1
ATOM 2138 N N . LEU A 1 268 ? -19.603 7.624 7.735 1.00 69.62 268 LEU A N 1
ATOM 2139 C CA . LEU A 1 268 ? -18.176 7.389 8.016 1.00 69.62 268 LEU A CA 1
ATOM 2140 C C . LEU A 1 268 ? -17.963 6.449 9.219 1.00 69.62 268 LEU A C 1
ATOM 2142 O O . LEU A 1 268 ? -16.864 5.929 9.456 1.00 69.62 268 LEU A O 1
ATOM 2146 N N . LEU A 1 269 ? -19.032 6.165 9.974 1.00 72.62 269 LEU A N 1
ATOM 2147 C CA . LEU A 1 269 ? -19.046 5.095 10.968 1.00 72.62 269 LEU A CA 1
ATOM 2148 C C . LEU A 1 269 ? -19.122 3.702 10.337 1.00 72.62 269 LEU A C 1
ATOM 2150 O O . LEU A 1 269 ? -18.744 2.733 11.005 1.00 72.62 269 LEU A O 1
ATOM 2154 N N . LYS A 1 270 ? -19.546 3.599 9.076 1.00 85.19 270 LYS A N 1
ATOM 2155 C CA . LYS A 1 270 ? -19.617 2.332 8.358 1.00 85.19 270 LYS A CA 1
ATOM 2156 C C . LYS A 1 270 ? -18.224 1.779 8.061 1.00 85.19 270 LYS A C 1
ATOM 2158 O O . LYS A 1 270 ? -17.339 2.480 7.575 1.00 85.19 270 LYS A O 1
ATOM 2163 N N . GLU A 1 271 ? -18.053 0.498 8.354 1.00 92.00 271 GLU A N 1
ATOM 2164 C CA . GLU A 1 271 ? -16.904 -0.289 7.924 1.00 92.00 271 GLU A CA 1
ATOM 2165 C C . GLU A 1 271 ? -17.148 -0.810 6.501 1.00 92.00 271 GLU A C 1
ATOM 2167 O O . GLU A 1 271 ? -18.141 -1.499 6.267 1.00 92.00 271 GLU A O 1
ATOM 2172 N N . ASN A 1 272 ? -16.256 -0.485 5.561 1.00 94.88 272 ASN A N 1
ATOM 2173 C CA . ASN A 1 272 ? -16.294 -1.003 4.190 1.00 94.88 272 ASN A CA 1
ATOM 2174 C C . ASN A 1 272 ? -15.094 -1.927 3.989 1.00 94.88 272 ASN A C 1
ATOM 2176 O O . ASN A 1 272 ? -14.091 -1.548 3.392 1.00 94.88 272 ASN A O 1
ATOM 2180 N N . SER A 1 273 ? -15.192 -3.124 4.558 1.00 96.06 273 SER A N 1
ATOM 2181 C CA . SER A 1 273 ? -14.101 -4.091 4.590 1.00 96.06 273 SER A CA 1
ATOM 2182 C C . SER A 1 273 ? -13.883 -4.765 3.236 1.00 96.06 273 SER A C 1
ATOM 2184 O O . SER A 1 273 ? -14.851 -5.152 2.579 1.00 96.06 273 SER A O 1
ATOM 2186 N N . VAL A 1 274 ? -12.630 -4.999 2.842 1.00 95.88 274 VAL A N 1
ATOM 2187 C CA . VAL A 1 274 ? -12.322 -5.805 1.637 1.00 95.88 274 VAL A CA 1
ATOM 2188 C C . VAL A 1 274 ? -12.821 -7.254 1.741 1.00 95.88 274 VAL A C 1
ATOM 2190 O O . VAL A 1 274 ? -13.090 -7.895 0.734 1.00 95.88 274 VAL A O 1
ATOM 2193 N N . PHE A 1 275 ? -13.028 -7.754 2.961 1.00 95.31 275 PHE A N 1
ATOM 2194 C CA . PHE A 1 275 ? -13.566 -9.091 3.241 1.00 95.31 275 PHE A CA 1
ATOM 2195 C C . PHE A 1 275 ? -15.081 -9.215 2.988 1.00 95.31 275 PHE A C 1
ATOM 2197 O O . PHE A 1 275 ? -15.627 -10.318 3.005 1.00 95.31 275 PHE A O 1
ATOM 2204 N N . ASP A 1 276 ? -15.774 -8.089 2.786 1.00 94.69 276 ASP A N 1
ATOM 2205 C CA . ASP A 1 276 ? -17.210 -8.051 2.468 1.00 94.69 276 ASP A CA 1
ATOM 2206 C C . ASP A 1 276 ? -17.500 -7.942 0.974 1.00 94.69 276 ASP A C 1
ATOM 2208 O O . ASP A 1 276 ? -18.667 -7.909 0.573 1.00 94.69 276 ASP A O 1
ATOM 2212 N N . VAL A 1 277 ? -16.447 -7.840 0.166 1.00 94.00 277 VAL A N 1
ATOM 2213 C CA . VAL A 1 277 ? -16.548 -7.707 -1.280 1.00 94.00 277 VAL A CA 1
ATOM 2214 C C . VAL A 1 277 ? -16.819 -9.075 -1.895 1.00 94.00 277 VAL A C 1
ATOM 2216 O O . VAL A 1 277 ? -16.217 -10.082 -1.524 1.00 94.00 277 VAL A O 1
ATOM 2219 N N . LYS A 1 278 ? -17.747 -9.101 -2.840 1.00 93.25 278 LYS A N 1
ATOM 2220 C CA . LYS A 1 278 ? -18.087 -10.231 -3.691 1.00 93.25 278 LYS A CA 1
ATOM 2221 C C . LYS A 1 278 ? -17.972 -9.689 -5.105 1.00 93.25 278 LYS A C 1
ATOM 2223 O O . LYS A 1 278 ? -18.854 -8.959 -5.517 1.00 93.25 278 LYS A O 1
ATOM 2228 N N . GLY A 1 279 ? -16.825 -9.911 -5.732 1.00 93.81 279 GLY A N 1
ATOM 2229 C CA . GLY A 1 279 ? -16.543 -9.590 -7.128 1.00 93.81 279 GLY A CA 1
ATOM 2230 C C . GLY A 1 279 ? -16.933 -8.215 -7.674 1.00 93.81 279 GLY A C 1
ATOM 2231 O O . GLY A 1 279 ? -17.138 -7.226 -6.962 1.00 93.81 279 GLY A O 1
ATOM 2232 N N . GLU A 1 280 ? -16.957 -8.162 -9.003 1.00 96.19 280 GLU A N 1
ATOM 2233 C CA . GLU A 1 280 ? -17.126 -6.949 -9.805 1.00 96.19 280 GLU A CA 1
ATOM 2234 C C . GLU A 1 280 ? -18.469 -6.239 -9.589 1.00 96.19 280 GLU A C 1
ATOM 2236 O O . GLU A 1 280 ? -18.554 -5.020 -9.757 1.00 96.19 280 GLU A O 1
ATOM 2241 N N . GLU A 1 281 ? -19.510 -6.931 -9.116 1.00 95.75 281 GLU A N 1
ATOM 2242 C CA . GLU A 1 281 ? -20.795 -6.303 -8.793 1.00 95.75 281 GLU A CA 1
ATOM 2243 C C . GLU A 1 281 ? -20.694 -5.235 -7.689 1.00 95.75 281 GLU A C 1
ATOM 2245 O O . GLU A 1 281 ? -21.587 -4.398 -7.532 1.00 95.75 281 GLU A O 1
ATOM 2250 N N . ASN A 1 282 ? -19.612 -5.230 -6.903 1.00 96.81 282 ASN A N 1
ATOM 2251 C CA . ASN A 1 282 ? -19.367 -4.207 -5.891 1.00 96.81 282 ASN A CA 1
ATOM 2252 C C . ASN A 1 282 ? -18.644 -2.961 -6.407 1.00 96.81 282 ASN A C 1
ATOM 2254 O O . ASN A 1 282 ? -18.589 -1.976 -5.667 1.00 96.81 282 ASN A O 1
ATOM 2258 N N . ARG A 1 283 ? -18.150 -2.953 -7.651 1.00 97.12 283 ARG A N 1
ATOM 2259 C CA . ARG A 1 283 ? -17.376 -1.837 -8.213 1.00 97.12 283 ARG A CA 1
ATOM 2260 C C . ARG A 1 283 ? -18.090 -0.499 -8.072 1.00 97.12 283 ARG A C 1
ATOM 2262 O O . ARG A 1 283 ? -17.521 0.422 -7.497 1.00 97.12 283 ARG A O 1
ATOM 2269 N N . GLN A 1 284 ? -19.345 -0.403 -8.513 1.00 97.62 284 GLN A N 1
ATOM 2270 C CA . GLN A 1 284 ? -20.080 0.866 -8.469 1.00 97.62 284 GLN A CA 1
ATOM 2271 C C . GLN A 1 284 ? -20.190 1.416 -7.042 1.00 97.62 284 GLN A C 1
ATOM 2273 O O . GLN A 1 284 ? -19.941 2.589 -6.812 1.00 97.62 284 GLN A O 1
ATOM 2278 N N . LYS A 1 285 ? -20.450 0.556 -6.053 1.00 96.31 285 LYS A N 1
ATOM 2279 C CA . LYS A 1 285 ? -20.511 0.960 -4.641 1.00 96.31 285 LYS A CA 1
ATOM 2280 C C . LYS A 1 285 ? -19.163 1.483 -4.124 1.00 96.31 285 LYS A C 1
ATOM 2282 O O . LYS A 1 285 ? -19.132 2.391 -3.288 1.00 96.31 285 LYS A O 1
ATOM 2287 N N . ILE A 1 286 ? -18.053 0.900 -4.580 1.00 97.38 286 ILE A N 1
ATOM 2288 C CA . ILE A 1 286 ? -16.701 1.370 -4.249 1.00 97.38 286 ILE A CA 1
ATOM 2289 C C . ILE A 1 286 ? -16.458 2.736 -4.902 1.00 97.38 286 ILE A C 1
ATOM 2291 O O . ILE A 1 286 ? -15.991 3.649 -4.221 1.00 97.38 286 ILE A O 1
ATOM 2295 N N . LEU A 1 287 ? -16.838 2.901 -6.173 1.00 97.81 287 LEU A N 1
ATOM 2296 C CA . LEU A 1 287 ? -16.752 4.178 -6.886 1.00 97.81 287 LEU A CA 1
ATOM 2297 C C . LEU A 1 287 ? -17.592 5.259 -6.200 1.00 97.81 287 LEU A C 1
ATOM 2299 O O . LEU A 1 287 ? -17.058 6.321 -5.916 1.00 97.81 287 LEU A O 1
ATOM 2303 N N . ASP A 1 288 ? -18.836 4.970 -5.817 1.00 96.25 288 ASP A N 1
ATOM 2304 C CA . ASP A 1 288 ? -19.704 5.909 -5.096 1.00 96.25 288 ASP A CA 1
ATOM 2305 C C . ASP A 1 288 ? -19.074 6.350 -3.763 1.00 96.25 288 ASP A C 1
ATOM 2307 O O . ASP A 1 288 ? -19.113 7.525 -3.390 1.00 96.25 288 ASP A O 1
ATOM 2311 N N . THR A 1 289 ? -18.442 5.407 -3.051 1.00 95.44 289 THR A N 1
ATOM 2312 C CA . THR A 1 289 ? -17.703 5.687 -1.810 1.00 95.44 289 THR A CA 1
ATOM 2313 C C . THR A 1 289 ? -16.519 6.623 -2.078 1.00 95.44 289 THR A C 1
ATOM 2315 O O . THR A 1 289 ? -16.287 7.567 -1.320 1.00 95.44 289 THR A O 1
ATOM 2318 N N . PHE A 1 290 ? -15.784 6.400 -3.169 1.00 97.19 290 PHE A N 1
ATOM 2319 C CA . PHE A 1 290 ? -14.679 7.262 -3.579 1.00 97.19 290 PHE A CA 1
ATOM 2320 C C . PHE A 1 290 ? -15.155 8.650 -4.028 1.00 97.19 290 PHE A C 1
ATOM 2322 O O . PHE A 1 290 ? -14.612 9.652 -3.565 1.00 97.19 290 PHE A O 1
ATOM 2329 N N . SER A 1 291 ? -16.209 8.740 -4.843 1.00 96.56 291 SER A N 1
ATOM 2330 C CA . SER A 1 291 ? -16.809 10.009 -5.268 1.00 96.56 291 SER A CA 1
ATOM 2331 C C . SER A 1 291 ? -17.267 10.839 -4.070 1.00 96.56 291 SER A C 1
ATOM 2333 O O . SER A 1 291 ? -17.034 12.047 -4.027 1.00 96.56 291 SER A O 1
ATOM 2335 N N . HIS A 1 292 ? -17.864 10.196 -3.061 1.00 93.12 292 HIS A N 1
ATOM 2336 C CA . HIS A 1 292 ? -18.237 10.868 -1.820 1.00 93.12 292 HIS A CA 1
ATOM 2337 C C . HIS A 1 292 ? -17.011 11.419 -1.076 1.00 93.12 292 HIS A C 1
ATOM 2339 O O . HIS A 1 292 ? -17.021 12.567 -0.637 1.00 93.12 292 HIS A O 1
ATOM 2345 N N . PHE A 1 293 ? -15.918 10.654 -0.990 1.00 93.88 293 PHE A N 1
ATOM 2346 C CA . PHE A 1 293 ? -14.661 11.161 -0.435 1.00 93.88 293 PHE A CA 1
ATOM 2347 C C . PHE A 1 293 ? -14.111 12.358 -1.225 1.00 93.88 293 PHE A C 1
ATOM 2349 O O . PHE A 1 293 ? -13.703 13.346 -0.615 1.00 93.88 293 PHE A O 1
ATOM 2356 N N . LEU A 1 294 ? -14.137 12.322 -2.561 1.00 95.25 294 LEU A N 1
ATOM 2357 C CA . LEU A 1 294 ? -13.665 13.434 -3.393 1.00 95.25 294 LEU A CA 1
ATOM 2358 C C . LEU A 1 294 ? -14.432 14.732 -3.111 1.00 95.25 294 LEU A C 1
ATOM 2360 O O . LEU A 1 294 ? -13.804 15.783 -2.963 1.00 95.25 294 LEU A O 1
ATOM 2364 N N . GLN A 1 295 ? -15.758 14.652 -2.949 1.00 92.50 295 GLN A N 1
ATOM 2365 C CA . GLN A 1 295 ? -16.602 15.799 -2.585 1.00 92.50 295 GLN A CA 1
ATOM 2366 C C . GLN A 1 295 ? -16.160 16.448 -1.264 1.00 92.50 295 GLN A C 1
ATOM 2368 O O . GLN A 1 295 ? -16.155 17.675 -1.150 1.00 92.50 295 GLN A O 1
ATOM 2373 N N . LEU A 1 296 ? -15.761 15.626 -0.290 1.00 89.44 296 LEU A N 1
ATOM 2374 C CA . LEU A 1 296 ? -15.386 16.051 1.060 1.00 89.44 296 LEU A CA 1
ATOM 2375 C C . LEU A 1 296 ? -13.917 16.489 1.185 1.00 89.44 296 LEU A C 1
ATOM 2377 O O . LEU A 1 296 ? -13.594 17.326 2.027 1.00 89.44 296 LEU A O 1
ATOM 2381 N N . SER A 1 297 ? -13.024 15.914 0.380 1.00 91.88 297 SER A N 1
ATOM 2382 C CA . SER A 1 297 ? -11.587 16.213 0.384 1.00 91.88 297 SER A CA 1
ATOM 2383 C C . SER A 1 297 ? -11.263 17.530 -0.335 1.00 91.88 297 SER A C 1
ATOM 2385 O O . SER A 1 297 ? -12.141 18.128 -0.947 1.00 91.88 297 SER A O 1
ATOM 2387 N N . ASN A 1 298 ? -10.001 17.967 -0.321 1.00 90.94 298 ASN A N 1
ATOM 2388 C CA . ASN A 1 298 ? -9.523 19.115 -1.110 1.00 90.94 298 ASN A CA 1
ATOM 2389 C C . ASN A 1 298 ? -8.923 18.720 -2.472 1.00 90.94 298 ASN A C 1
ATOM 2391 O O . ASN A 1 298 ? -8.352 19.564 -3.163 1.00 90.94 298 ASN A O 1
ATOM 2395 N N . LEU A 1 299 ? -9.065 17.461 -2.899 1.00 94.50 299 LEU A N 1
ATOM 2396 C CA . LEU A 1 299 ? -8.591 17.032 -4.212 1.00 94.50 299 LEU A CA 1
ATOM 2397 C C . LEU A 1 299 ? -9.513 17.592 -5.305 1.00 94.50 299 LEU A C 1
ATOM 2399 O O . LEU A 1 299 ? -10.700 17.262 -5.351 1.00 94.50 299 LEU A O 1
ATOM 2403 N N . ARG A 1 300 ? -8.989 18.499 -6.139 1.00 94.19 300 ARG A N 1
ATOM 2404 C CA . ARG A 1 300 ? -9.763 19.231 -7.167 1.00 94.19 300 ARG A CA 1
ATOM 2405 C C . ARG A 1 300 ? -9.176 19.168 -8.575 1.00 94.19 300 ARG A C 1
ATOM 2407 O O . ARG A 1 300 ? -9.823 19.618 -9.509 1.00 94.19 300 ARG A O 1
ATOM 2414 N N . ASN A 1 301 ? -7.961 18.652 -8.735 1.00 95.88 301 ASN A N 1
ATOM 2415 C CA . ASN A 1 301 ? -7.336 18.547 -10.049 1.00 95.88 301 ASN A CA 1
ATOM 2416 C C . ASN A 1 301 ? -7.998 17.411 -10.846 1.00 95.88 301 ASN A C 1
ATOM 2418 O O . ASN A 1 301 ? -7.877 16.248 -10.464 1.00 95.88 301 ASN A O 1
ATOM 2422 N N . GLU A 1 302 ? -8.683 17.764 -11.935 1.00 97.12 302 GLU A N 1
ATOM 2423 C CA . GLU A 1 302 ? -9.447 16.829 -12.770 1.00 97.12 302 GLU A CA 1
ATOM 2424 C C . GLU A 1 302 ? -8.566 15.724 -13.356 1.00 97.12 302 GLU A C 1
ATOM 2426 O O . GLU A 1 302 ? -8.898 14.559 -13.208 1.00 97.12 302 GLU A O 1
ATOM 2431 N N . GLN A 1 303 ? -7.377 16.048 -13.876 1.00 97.00 303 GLN A N 1
ATOM 2432 C CA . GLN A 1 303 ? -6.466 15.045 -14.447 1.00 97.00 303 GLN A CA 1
ATOM 2433 C C . GLN A 1 303 ? -6.023 13.998 -13.416 1.00 97.00 303 GLN A C 1
ATOM 2435 O O . GLN A 1 303 ? -5.910 12.812 -13.728 1.00 97.00 303 GLN A O 1
ATOM 2440 N N . ILE A 1 304 ? -5.774 14.428 -12.174 1.00 97.88 304 ILE A N 1
ATOM 2441 C CA . ILE A 1 304 ? -5.451 13.511 -11.074 1.00 97.88 304 ILE A CA 1
ATOM 2442 C C . ILE A 1 304 ? -6.664 12.644 -10.728 1.00 97.88 304 ILE A C 1
ATOM 2444 O O . ILE A 1 304 ? -6.519 11.442 -10.521 1.00 97.88 304 ILE A O 1
ATOM 2448 N N . ILE A 1 305 ? -7.854 13.240 -10.656 1.00 98.50 305 ILE A N 1
ATOM 2449 C CA . ILE A 1 305 ? -9.094 12.521 -10.347 1.00 98.50 305 ILE A CA 1
ATOM 2450 C C . ILE A 1 305 ? -9.402 11.482 -11.429 1.00 98.50 305 ILE A C 1
ATOM 2452 O O . ILE A 1 305 ? -9.677 10.333 -11.086 1.00 98.50 305 ILE A O 1
ATOM 2456 N N . ASP A 1 306 ? -9.288 11.849 -12.702 1.00 98.50 306 ASP A N 1
ATOM 2457 C CA . ASP A 1 306 ? -9.487 10.956 -13.843 1.00 98.50 306 ASP A CA 1
ATOM 2458 C C . ASP A 1 306 ? -8.494 9.794 -13.792 1.00 98.50 306 ASP A C 1
ATOM 2460 O O . ASP A 1 306 ? -8.892 8.635 -13.850 1.00 98.50 306 ASP A O 1
ATOM 2464 N N . THR A 1 307 ? -7.216 10.079 -13.521 1.00 98.62 307 THR A N 1
ATOM 2465 C CA . THR A 1 307 ? -6.195 9.033 -13.353 1.00 98.62 307 THR A CA 1
ATOM 2466 C C . THR A 1 307 ? -6.515 8.089 -12.182 1.00 98.62 307 THR A C 1
ATOM 2468 O O . THR A 1 307 ? -6.256 6.888 -12.254 1.00 98.62 307 THR A O 1
ATOM 2471 N N . LEU A 1 308 ? -7.084 8.591 -11.080 1.00 98.75 308 LEU A N 1
ATOM 2472 C CA . LEU A 1 308 ? -7.522 7.743 -9.963 1.00 98.75 308 LEU A CA 1
ATOM 2473 C C . LEU A 1 308 ? -8.723 6.871 -10.349 1.00 98.75 308 LEU A C 1
ATOM 2475 O O . LEU A 1 308 ? -8.764 5.704 -9.957 1.00 98.75 308 LEU A O 1
ATOM 2479 N N . TYR A 1 309 ? -9.675 7.397 -11.126 1.00 98.62 309 TYR A N 1
ATOM 2480 C CA . TYR A 1 309 ? -10.770 6.600 -11.682 1.00 98.62 309 TYR A CA 1
ATOM 2481 C C . TYR A 1 309 ? -10.275 5.549 -12.673 1.00 98.62 309 TYR A C 1
ATOM 2483 O O . TYR A 1 309 ? -10.787 4.430 -12.645 1.00 98.62 309 TYR A O 1
ATOM 2491 N N . ASP A 1 310 ? -9.257 5.854 -13.475 1.00 98.38 310 ASP A N 1
ATOM 2492 C CA . ASP A 1 310 ? -8.611 4.881 -14.355 1.00 98.38 310 ASP A CA 1
ATOM 2493 C C . ASP A 1 310 ? -8.011 3.738 -13.538 1.00 98.38 310 ASP A C 1
ATOM 2495 O O . ASP A 1 310 ? -8.324 2.573 -13.781 1.00 98.38 310 ASP A O 1
ATOM 2499 N N . ILE A 1 311 ? -7.218 4.046 -12.504 1.00 98.56 311 ILE A N 1
ATOM 2500 C CA . ILE A 1 311 ? -6.666 3.025 -11.602 1.00 98.56 311 ILE A CA 1
ATOM 2501 C C . ILE A 1 311 ? -7.791 2.174 -11.011 1.00 98.56 311 ILE A C 1
ATOM 2503 O O . ILE A 1 311 ? -7.712 0.947 -11.053 1.00 98.56 311 ILE A O 1
ATOM 2507 N N . LEU A 1 312 ? -8.836 2.809 -10.470 1.00 98.12 312 LEU A N 1
ATOM 2508 C CA . LEU A 1 312 ? -9.971 2.097 -9.888 1.00 98.12 312 LEU A CA 1
ATOM 2509 C C . LEU A 1 312 ? -10.641 1.189 -10.915 1.00 98.12 312 LEU A C 1
ATOM 2511 O O . LEU A 1 312 ? -10.980 0.070 -10.556 1.00 98.12 312 LEU A O 1
ATOM 2515 N N . SER A 1 313 ? -10.807 1.641 -12.159 1.00 96.25 313 SER A N 1
ATOM 2516 C CA . SER A 1 313 ? -11.495 0.922 -13.238 1.00 96.25 313 SER A CA 1
ATOM 2517 C C . SER A 1 313 ? -10.683 -0.250 -13.788 1.00 96.25 313 SER A C 1
ATOM 2519 O O . SER A 1 313 ? -11.253 -1.309 -14.038 1.00 96.25 313 SER A O 1
ATOM 2521 N N . TYR A 1 314 ? -9.364 -0.094 -13.929 1.00 96.44 314 TYR A N 1
ATOM 2522 C CA . TYR A 1 314 ? -8.478 -1.138 -14.455 1.00 96.44 314 TYR A CA 1
ATOM 2523 C C . TYR A 1 314 ? -8.057 -2.174 -13.412 1.00 96.44 314 TYR A C 1
ATOM 2525 O O . TYR A 1 314 ? -7.774 -3.318 -13.766 1.00 96.44 314 TYR A O 1
ATOM 2533 N N . SER A 1 315 ? -7.995 -1.808 -12.131 1.00 97.06 315 SER A N 1
ATOM 2534 C CA . SER A 1 315 ? -7.764 -2.787 -11.071 1.00 97.06 315 SER A CA 1
ATOM 2535 C C . SER A 1 315 ? -8.986 -3.706 -10.934 1.00 97.06 315 SER A C 1
ATOM 2537 O O . SER A 1 315 ? -10.119 -3.239 -10.775 1.00 97.06 315 SER A O 1
ATOM 2539 N N . SER A 1 316 ? -8.768 -5.023 -10.967 1.00 96.75 316 SER A N 1
ATOM 2540 C CA . SER A 1 316 ? -9.831 -6.010 -10.748 1.00 96.75 316 SER A CA 1
ATOM 2541 C C . SER A 1 316 ? -10.322 -5.962 -9.298 1.00 96.75 316 SER A C 1
ATOM 2543 O O . SER A 1 316 ? -9.516 -6.015 -8.364 1.00 96.75 316 SER A O 1
ATOM 2545 N N . VAL A 1 317 ? -11.638 -5.916 -9.086 1.00 97.69 317 VAL A N 1
ATOM 2546 C CA . VAL A 1 317 ? -12.235 -6.046 -7.750 1.00 97.69 317 VAL A CA 1
ATOM 2547 C C . VAL A 1 317 ? -11.961 -7.436 -7.178 1.00 97.69 317 VAL A C 1
ATOM 2549 O O . VAL A 1 317 ? -11.682 -7.555 -5.986 1.00 97.69 317 VAL A O 1
ATOM 2552 N N . ASP A 1 318 ? -11.934 -8.477 -8.013 1.00 97.06 318 ASP A N 1
ATOM 2553 C CA . ASP A 1 318 ? -11.602 -9.839 -7.577 1.00 97.06 318 ASP A CA 1
ATOM 2554 C C . ASP A 1 318 ? -10.193 -9.929 -6.975 1.00 97.06 318 ASP A C 1
ATOM 2556 O O . ASP A 1 318 ? -9.955 -10.716 -6.058 1.00 97.06 318 ASP A O 1
ATOM 2560 N N . SER A 1 319 ? -9.270 -9.060 -7.399 1.00 95.94 319 SER A N 1
ATOM 2561 C CA . SER A 1 319 ? -7.915 -9.011 -6.838 1.00 95.94 319 SER A CA 1
ATOM 2562 C C . SER A 1 319 ? -7.848 -8.480 -5.394 1.00 95.94 319 SER A C 1
ATOM 2564 O O . SER A 1 319 ? -6.848 -8.682 -4.701 1.00 95.94 319 SER A O 1
ATOM 2566 N N . ILE A 1 320 ? -8.905 -7.827 -4.897 1.00 95.81 320 ILE A N 1
ATOM 2567 C CA . ILE A 1 320 ? -8.997 -7.362 -3.502 1.00 95.81 320 ILE A CA 1
ATOM 2568 C C . ILE A 1 320 ? -9.946 -8.215 -2.651 1.00 95.81 320 ILE A C 1
ATOM 2570 O O . ILE A 1 320 ? -10.057 -7.976 -1.447 1.00 95.81 320 ILE A O 1
ATOM 2574 N N . VAL A 1 321 ? -10.601 -9.225 -3.237 1.00 94.44 321 VAL A N 1
ATOM 2575 C CA . VAL A 1 321 ? -11.430 -10.190 -2.505 1.00 94.44 321 VAL A CA 1
ATOM 2576 C C . VAL A 1 321 ? -10.513 -11.130 -1.727 1.00 94.44 321 VAL A C 1
ATOM 2578 O O . VAL A 1 321 ? -9.996 -12.124 -2.237 1.00 94.44 321 VAL A O 1
ATOM 2581 N N . LEU A 1 322 ? -10.287 -10.800 -0.457 1.00 90.75 322 LEU A N 1
ATOM 2582 C CA . LEU A 1 322 ? -9.429 -11.590 0.417 1.00 90.75 322 LEU A CA 1
ATOM 2583 C C . LEU A 1 322 ? -10.230 -12.664 1.167 1.00 90.75 322 LEU A C 1
ATOM 2585 O O . LEU A 1 322 ? -11.351 -12.413 1.612 1.00 90.75 322 LEU A O 1
ATOM 2589 N N . PRO A 1 323 ? -9.651 -13.858 1.388 1.00 88.88 323 PRO A N 1
ATOM 2590 C CA . PRO A 1 323 ? -10.314 -14.907 2.147 1.00 88.88 323 PRO A CA 1
ATOM 2591 C C . PRO A 1 323 ? -10.522 -14.496 3.610 1.00 88.88 323 PRO A C 1
ATOM 2593 O O . PRO A 1 323 ? -9.651 -13.882 4.233 1.00 88.88 323 PRO A O 1
ATOM 2596 N N . ASN A 1 324 ? -11.642 -14.936 4.189 1.00 92.94 324 ASN A N 1
ATOM 2597 C CA . ASN A 1 324 ? -12.022 -14.721 5.592 1.00 92.94 324 ASN A CA 1
ATOM 2598 C C . ASN A 1 324 ? -11.198 -15.581 6.563 1.00 92.94 324 ASN A C 1
ATOM 2600 O O . ASN A 1 324 ? -11.730 -16.402 7.312 1.00 92.94 324 ASN A O 1
ATOM 2604 N N . LYS A 1 325 ? -9.875 -15.419 6.521 1.00 91.56 325 LYS A N 1
ATOM 2605 C CA . LYS A 1 325 ? -8.908 -16.163 7.325 1.00 91.56 325 LYS A CA 1
ATOM 2606 C C . LYS A 1 325 ? -7.995 -15.209 8.083 1.00 91.56 325 LYS A C 1
ATOM 2608 O O . LYS A 1 325 ? -7.480 -14.237 7.523 1.00 91.56 325 LYS A O 1
ATOM 2613 N N . TYR A 1 326 ? -7.772 -15.516 9.357 1.00 91.62 326 TYR A N 1
ATOM 2614 C CA . TYR A 1 326 ? -6.695 -14.904 10.127 1.00 91.62 326 TYR A CA 1
ATOM 2615 C C . TYR A 1 326 ? -5.363 -15.446 9.618 1.00 91.62 326 TYR A C 1
ATOM 2617 O O . TYR A 1 326 ? -5.263 -16.637 9.326 1.00 91.62 326 TYR A O 1
ATOM 2625 N N . ILE A 1 327 ? -4.345 -14.596 9.515 1.00 88.50 327 ILE A N 1
ATOM 2626 C CA . ILE A 1 327 ? -3.032 -14.991 8.991 1.00 88.50 327 ILE A CA 1
ATOM 2627 C C . ILE A 1 327 ? -1.944 -14.636 9.996 1.00 88.50 327 ILE A C 1
ATOM 2629 O O . ILE A 1 327 ? -2.027 -13.607 10.670 1.00 88.50 327 ILE A O 1
ATOM 2633 N N . PHE A 1 328 ? -0.925 -15.487 10.105 1.00 84.25 328 PHE A N 1
ATOM 2634 C CA . PHE A 1 328 ? 0.290 -15.151 10.841 1.00 84.25 328 PHE A CA 1
ATOM 2635 C C . PHE A 1 328 ? 1.005 -13.942 10.234 1.00 84.25 328 PHE A C 1
ATOM 2637 O O . PHE A 1 328 ? 0.951 -13.694 9.032 1.00 84.25 328 PHE A O 1
ATOM 2644 N N . SER A 1 329 ? 1.761 -13.222 11.055 1.00 76.12 329 SER A N 1
ATOM 2645 C CA . SER A 1 329 ? 2.819 -12.373 10.507 1.00 76.12 329 SER A CA 1
ATOM 2646 C C . SER A 1 329 ? 3.787 -13.224 9.671 1.00 76.12 329 SER A C 1
ATOM 2648 O O . SER A 1 329 ? 4.209 -14.282 10.144 1.00 76.12 329 SER A O 1
ATOM 2650 N N . HIS A 1 330 ? 4.202 -12.771 8.479 1.00 74.94 330 HIS A N 1
ATOM 2651 C CA . HIS A 1 330 ? 5.289 -13.446 7.739 1.00 74.94 330 HIS A CA 1
ATOM 2652 C C . HIS A 1 330 ? 6.587 -13.496 8.535 1.00 74.94 330 HIS A C 1
ATOM 2654 O O . HIS A 1 330 ? 7.397 -14.399 8.355 1.00 74.94 330 HIS A O 1
ATOM 2660 N N . LEU A 1 331 ? 6.756 -12.567 9.474 1.00 74.88 331 LEU A N 1
ATOM 2661 C CA . LEU A 1 331 ? 7.887 -12.562 10.385 1.00 74.88 331 LEU A CA 1
ATOM 2662 C C . LEU A 1 331 ? 7.806 -13.646 11.460 1.00 74.88 331 LEU A C 1
ATOM 2664 O O . LEU A 1 331 ? 8.736 -13.754 12.248 1.00 74.88 331 LEU A O 1
ATOM 2668 N N . MET A 1 332 ? 6.746 -14.461 11.528 1.00 69.62 332 MET A N 1
ATOM 2669 C CA . MET A 1 332 ? 6.632 -15.543 12.517 1.00 69.62 332 MET A CA 1
ATOM 2670 C C . MET A 1 332 ? 7.893 -16.422 12.576 1.00 69.62 332 MET A C 1
ATOM 2672 O O . MET A 1 332 ? 8.246 -16.902 13.652 1.00 69.62 332 MET A O 1
ATOM 2676 N N . PHE A 1 333 ? 8.567 -16.600 11.438 1.00 62.34 333 PHE A N 1
ATOM 2677 C CA . PHE A 1 333 ? 9.784 -17.402 11.301 1.00 62.34 333 PHE A CA 1
ATOM 2678 C C . PHE A 1 333 ? 11.042 -16.564 11.054 1.00 62.34 333 PHE A C 1
ATOM 2680 O O . PHE A 1 333 ? 12.018 -17.107 10.555 1.00 62.34 333 PHE A O 1
ATOM 2687 N N . HIS A 1 334 ? 10.994 -15.258 11.320 1.00 63.00 334 HIS A N 1
ATOM 2688 C CA . HIS A 1 334 ? 12.163 -14.389 11.296 1.00 63.00 334 HIS A CA 1
ATOM 2689 C C . HIS A 1 334 ? 12.636 -14.135 12.730 1.00 63.00 334 HIS A C 1
ATOM 2691 O O . HIS A 1 334 ? 11.815 -14.001 13.643 1.00 63.00 334 HIS A O 1
ATOM 2697 N N . ARG A 1 335 ? 13.952 -14.020 12.939 1.00 54.16 335 ARG A N 1
ATOM 2698 C CA . ARG A 1 335 ? 14.580 -13.723 14.233 1.00 54.16 335 ARG A CA 1
ATOM 2699 C C . ARG A 1 335 ? 13.824 -12.601 14.940 1.00 54.16 335 ARG A C 1
ATOM 2701 O O . ARG A 1 335 ? 13.795 -11.469 14.470 1.00 54.16 335 ARG A O 1
ATOM 2708 N N . GLN A 1 336 ? 13.262 -12.916 16.110 1.00 56.72 336 GLN A N 1
ATOM 2709 C CA . GLN A 1 336 ? 12.460 -12.010 16.945 1.00 56.72 336 GLN A CA 1
ATOM 2710 C C . GLN A 1 336 ? 11.048 -11.668 16.433 1.00 56.72 336 GLN A C 1
ATOM 2712 O O . GLN A 1 336 ? 10.356 -10.908 17.097 1.00 56.72 336 GLN A O 1
ATOM 2717 N N . GLY A 1 337 ? 10.562 -12.219 15.324 1.00 54.03 337 GLY A N 1
ATOM 2718 C CA . GLY A 1 337 ? 9.184 -12.006 14.863 1.00 54.03 337 GLY A CA 1
ATOM 2719 C C . GLY A 1 337 ? 8.142 -12.860 15.597 1.00 54.03 337 GLY A C 1
ATOM 2720 O O . GLY A 1 337 ? 6.942 -12.604 15.499 1.00 54.03 337 GLY A O 1
ATOM 2721 N N . ASN A 1 338 ? 8.600 -13.792 16.441 1.00 55.12 338 ASN A N 1
ATOM 2722 C CA . ASN A 1 338 ? 7.816 -14.368 17.533 1.00 55.12 338 ASN A CA 1
ATOM 2723 C C . ASN A 1 338 ? 7.707 -13.439 18.753 1.00 55.12 338 ASN A C 1
ATOM 2725 O O . ASN A 1 338 ? 7.023 -13.800 19.715 1.00 55.12 338 ASN A O 1
ATOM 2729 N N . ARG A 1 339 ? 8.378 -12.271 18.754 1.00 56.88 339 ARG A N 1
ATOM 2730 C CA . ARG A 1 339 ? 8.107 -11.235 19.748 1.00 56.88 339 ARG A CA 1
ATOM 2731 C C . ARG A 1 339 ? 6.702 -10.741 19.475 1.00 56.88 339 ARG A C 1
ATOM 2733 O O . ARG A 1 339 ? 6.461 -9.829 18.689 1.00 56.88 339 ARG A O 1
ATOM 2740 N N . CYS A 1 340 ? 5.780 -11.386 20.176 1.00 55.53 340 CYS A N 1
ATOM 2741 C CA . CYS A 1 340 ? 4.581 -10.762 20.670 1.00 55.53 340 CYS A CA 1
ATOM 2742 C C . CYS A 1 340 ? 4.964 -9.329 21.048 1.00 55.53 340 CYS A C 1
ATOM 2744 O O . CYS A 1 340 ? 5.893 -9.168 21.853 1.00 55.53 340 CYS A O 1
ATOM 2746 N N . PRO A 1 341 ? 4.327 -8.304 20.465 1.00 55.62 341 PRO A N 1
ATOM 2747 C CA . PRO A 1 341 ? 4.432 -6.963 20.995 1.00 55.62 341 PRO A CA 1
ATOM 2748 C C . PRO A 1 341 ? 4.321 -7.068 22.519 1.00 55.62 341 PRO A C 1
ATOM 2750 O O . PRO A 1 341 ? 3.390 -7.676 23.053 1.00 55.62 341 PRO A O 1
ATOM 2753 N N . THR A 1 342 ? 5.354 -6.622 23.223 1.00 50.59 342 THR A N 1
ATOM 2754 C CA . THR A 1 342 ? 5.654 -6.993 24.617 1.00 50.59 342 THR A CA 1
ATOM 2755 C C . THR A 1 342 ? 4.582 -6.529 25.618 1.00 50.59 342 THR A C 1
ATOM 2757 O O . THR A 1 342 ? 4.705 -6.758 26.823 1.00 50.59 342 THR A O 1
ATOM 2760 N N . HIS A 1 343 ? 3.516 -5.896 25.124 1.00 54.81 343 HIS A N 1
ATOM 2761 C CA . HIS A 1 343 ? 2.361 -5.423 25.865 1.00 54.81 343 HIS A CA 1
ATOM 2762 C C . HIS A 1 343 ? 1.374 -6.523 26.296 1.00 54.81 343 HIS A C 1
ATOM 2764 O O . HIS A 1 343 ? 0.604 -6.267 27.216 1.00 54.81 343 HIS A O 1
ATOM 2770 N N . TRP A 1 344 ? 1.411 -7.748 25.744 1.00 56.53 344 TRP A N 1
ATOM 2771 C CA . TRP A 1 344 ? 0.531 -8.847 26.224 1.00 56.53 344 TRP A CA 1
ATOM 2772 C C . TRP A 1 344 ? 1.084 -9.618 27.418 1.00 56.53 344 TRP A C 1
ATOM 2774 O O . TRP A 1 344 ? 0.346 -10.336 28.085 1.00 56.53 344 TRP A O 1
ATOM 2784 N N . GLN A 1 345 ? 2.378 -9.482 27.702 1.00 54.97 345 GLN A N 1
ATOM 2785 C CA . GLN A 1 345 ? 3.002 -10.186 28.822 1.00 54.97 345 GLN A CA 1
ATOM 2786 C C . GLN A 1 345 ? 3.113 -9.316 30.081 1.00 54.97 345 GLN A C 1
ATOM 2788 O O . GLN A 1 345 ? 3.196 -9.863 31.173 1.00 54.97 345 GLN A O 1
ATOM 2793 N N . ASN A 1 346 ? 3.082 -7.981 29.946 1.00 53.31 346 ASN A N 1
ATOM 2794 C CA . ASN A 1 346 ? 3.462 -7.050 31.018 1.00 53.31 346 ASN A CA 1
ATOM 2795 C C . ASN A 1 346 ? 2.500 -5.853 31.211 1.00 53.31 346 ASN A C 1
ATOM 2797 O O . ASN A 1 346 ? 2.910 -4.841 31.779 1.00 53.31 346 ASN A O 1
ATOM 2801 N N . GLY A 1 347 ? 1.248 -5.920 30.738 1.00 56.19 347 GLY A N 1
ATOM 2802 C CA . GLY A 1 347 ? 0.278 -4.819 30.855 1.00 56.19 347 GLY A CA 1
ATOM 2803 C C . GLY A 1 347 ? -1.153 -5.268 31.172 1.00 56.19 347 GLY A C 1
ATOM 2804 O O . GLY A 1 347 ? -1.487 -6.440 31.043 1.00 56.19 347 GLY A O 1
ATOM 2805 N N . ASN A 1 348 ? -2.023 -4.315 31.536 1.00 59.44 348 ASN A N 1
ATOM 2806 C CA . ASN A 1 348 ? -3.466 -4.519 31.783 1.00 59.44 348 ASN A CA 1
ATOM 2807 C C . ASN A 1 348 ? -4.286 -4.794 30.501 1.00 59.44 348 ASN A C 1
ATOM 2809 O O . ASN A 1 348 ? -5.499 -4.589 30.479 1.00 59.44 348 ASN A O 1
ATOM 2813 N N . TYR A 1 349 ? -3.640 -5.198 29.408 1.00 63.06 349 TYR A N 1
ATOM 2814 C CA . TYR A 1 349 ? -4.299 -5.456 28.134 1.00 63.06 349 TYR A CA 1
ATOM 2815 C C . TYR A 1 349 ? -4.471 -6.961 27.939 1.00 63.06 349 TYR A C 1
ATOM 2817 O O . TYR A 1 349 ? -3.498 -7.712 27.943 1.00 63.06 349 TYR A O 1
ATOM 2825 N N . THR A 1 350 ? -5.718 -7.395 27.759 1.00 67.19 350 THR A N 1
ATOM 2826 C CA . THR A 1 350 ? -6.057 -8.787 27.449 1.00 67.19 350 THR A CA 1
ATOM 2827 C C . THR A 1 350 ? -6.553 -8.839 26.014 1.00 67.19 350 THR A C 1
ATOM 2829 O O . THR A 1 350 ? -7.668 -8.410 25.733 1.00 67.19 350 THR A O 1
ATOM 2832 N N . ALA A 1 351 ? -5.704 -9.325 25.112 1.00 71.00 351 ALA A N 1
ATOM 2833 C CA . ALA A 1 351 ? -6.034 -9.440 23.700 1.00 71.00 351 ALA A CA 1
ATOM 2834 C C . ALA A 1 351 ? -7.135 -10.490 23.469 1.00 71.00 351 ALA A C 1
ATOM 2836 O O . ALA A 1 351 ? -7.220 -11.482 24.201 1.00 71.00 351 ALA A O 1
ATOM 2837 N N . ASN A 1 352 ? -7.943 -10.309 22.423 1.00 79.50 352 ASN A N 1
ATOM 2838 C CA . ASN A 1 352 ? -8.923 -11.315 22.020 1.00 79.50 352 ASN A CA 1
ATOM 2839 C C . ASN A 1 352 ? -8.210 -12.555 21.474 1.00 79.50 352 ASN A C 1
ATOM 2841 O O . ASN A 1 352 ? -7.579 -12.517 20.419 1.00 79.50 352 ASN A O 1
ATOM 2845 N N . VAL A 1 353 ? -8.337 -13.669 22.190 1.00 85.50 353 VAL A N 1
ATOM 2846 C CA . VAL A 1 353 ? -7.700 -14.931 21.814 1.00 85.50 353 VAL A CA 1
ATOM 2847 C C . VAL A 1 353 ? -8.362 -15.534 20.574 1.00 85.50 353 VAL A C 1
ATOM 2849 O O . VAL A 1 353 ? -9.574 -15.750 20.523 1.00 85.50 353 VAL A O 1
ATOM 2852 N N . ILE A 1 354 ? -7.533 -15.859 19.587 1.00 89.25 354 ILE A N 1
ATOM 2853 C CA . ILE A 1 354 ? -7.888 -16.542 18.350 1.00 89.25 354 ILE A CA 1
ATOM 2854 C C . ILE A 1 354 ? -7.354 -17.977 18.426 1.00 89.25 354 ILE A C 1
ATOM 2856 O O . ILE A 1 354 ? -6.138 -18.180 18.522 1.00 89.25 354 ILE A O 1
ATOM 2860 N N . PRO A 1 355 ? -8.238 -18.988 18.349 1.00 87.81 355 PRO A N 1
ATOM 2861 C CA . PRO A 1 355 ? -7.832 -20.385 18.303 1.00 87.81 355 PRO A CA 1
ATOM 2862 C C . PRO A 1 355 ? -6.906 -20.684 17.120 1.00 87.81 355 PRO A C 1
ATOM 2864 O O . PRO A 1 355 ? -7.170 -20.257 15.994 1.00 87.81 355 PRO A O 1
ATOM 2867 N N . LYS A 1 356 ? -5.864 -21.494 17.348 1.00 87.69 356 LYS A N 1
ATOM 2868 C CA . LYS A 1 356 ? -4.877 -21.886 16.322 1.00 87.69 356 LYS A CA 1
ATOM 2869 C C . LYS A 1 356 ? -5.510 -22.430 15.036 1.00 87.69 356 LYS A C 1
ATOM 2871 O O . LYS A 1 356 ? -5.024 -22.145 13.950 1.00 87.69 356 LYS A O 1
ATOM 2876 N N . ASN A 1 357 ? -6.598 -23.194 15.148 1.00 90.25 357 ASN A N 1
ATOM 2877 C CA . ASN A 1 357 ? -7.291 -23.797 14.004 1.00 90.25 357 ASN A CA 1
ATOM 2878 C C . ASN A 1 357 ? -8.048 -22.788 13.120 1.00 90.25 357 ASN A C 1
ATOM 2880 O O . ASN A 1 357 ? -8.526 -23.168 12.057 1.00 90.25 357 ASN A O 1
ATOM 2884 N N . LYS A 1 358 ? -8.174 -21.525 13.544 1.00 90.88 358 LYS A N 1
ATOM 2885 C CA . LYS A 1 358 ? -8.752 -20.439 12.738 1.00 90.88 358 LYS A CA 1
ATOM 2886 C C . LYS A 1 358 ? -7.699 -19.619 11.993 1.00 90.88 358 LYS A C 1
ATOM 2888 O O . LYS A 1 358 ? -8.059 -18.679 11.286 1.00 90.88 358 LYS A O 1
ATOM 2893 N N . ILE A 1 359 ? -6.418 -19.942 12.166 1.00 88.50 359 ILE A N 1
ATOM 2894 C CA . ILE A 1 359 ? -5.305 -19.186 11.595 1.00 88.50 359 ILE A CA 1
ATOM 2895 C C . ILE A 1 359 ? -4.678 -19.993 10.475 1.00 88.50 359 ILE A C 1
ATOM 2897 O O . ILE A 1 359 ? -4.393 -21.178 10.619 1.00 88.50 359 ILE A O 1
ATOM 2901 N N . SER A 1 360 ? -4.466 -19.323 9.354 1.00 89.00 360 SER A N 1
ATOM 2902 C CA . SER A 1 360 ? -3.805 -19.866 8.181 1.00 89.00 360 SER A CA 1
ATOM 2903 C C . SER A 1 360 ? -2.371 -19.362 8.101 1.00 89.00 360 SER A C 1
ATOM 2905 O O . SER A 1 360 ? -2.058 -18.232 8.488 1.00 89.00 360 SER A O 1
ATOM 2907 N N . THR A 1 361 ? -1.490 -20.196 7.565 1.00 83.00 361 THR A N 1
ATOM 2908 C CA . THR A 1 361 ? -0.184 -19.733 7.107 1.00 83.00 361 THR A CA 1
ATOM 2909 C C . THR A 1 361 ? -0.357 -18.881 5.852 1.00 83.00 361 THR A C 1
ATOM 2911 O O . THR A 1 361 ? -1.221 -19.200 5.029 1.00 83.00 361 THR A O 1
ATOM 2914 N N . PRO A 1 362 ? 0.449 -17.818 5.686 1.00 77.12 362 PRO A N 1
ATOM 2915 C CA . PRO A 1 362 ? 0.648 -17.207 4.381 1.00 77.12 362 PRO A CA 1
ATOM 2916 C C . PRO A 1 362 ? 0.922 -18.270 3.317 1.00 77.12 362 PRO A C 1
ATOM 2918 O O . PRO A 1 362 ? 1.664 -19.219 3.573 1.00 77.12 362 PRO A O 1
ATOM 2921 N N . ASN A 1 363 ? 0.352 -18.101 2.128 1.00 78.88 363 ASN A N 1
ATOM 2922 C CA . ASN A 1 363 ? 0.706 -18.899 0.953 1.00 78.88 363 ASN A CA 1
ATOM 2923 C C . ASN A 1 363 ? 2.072 -18.510 0.347 1.00 78.88 363 ASN A C 1
ATOM 2925 O O . ASN A 1 363 ? 2.517 -19.138 -0.609 1.00 78.88 363 ASN A O 1
ATOM 2929 N N . PHE A 1 364 ? 2.719 -17.477 0.891 1.00 74.88 364 PHE A N 1
ATOM 2930 C CA . PHE A 1 364 ? 3.977 -16.921 0.414 1.00 74.88 364 PHE A CA 1
ATOM 2931 C C . PHE A 1 364 ? 5.076 -17.070 1.473 1.00 74.88 364 PHE A C 1
ATOM 2933 O O . PHE A 1 364 ? 4.877 -16.703 2.635 1.00 74.88 364 PHE A O 1
ATOM 2940 N N . GLU A 1 365 ? 6.245 -17.570 1.070 1.00 67.50 365 GLU A N 1
ATOM 2941 C CA . GLU A 1 365 ? 7.441 -17.618 1.916 1.00 67.50 365 GLU A CA 1
ATOM 2942 C C . GLU A 1 365 ? 8.402 -16.482 1.551 1.00 67.50 365 GLU A C 1
ATOM 2944 O O . GLU A 1 365 ? 8.894 -16.390 0.429 1.00 67.50 365 GLU A O 1
ATOM 2949 N N . ASP A 1 366 ? 8.679 -15.613 2.521 1.00 70.12 366 ASP A N 1
ATOM 2950 C CA . ASP A 1 366 ? 9.651 -14.528 2.381 1.00 70.12 366 ASP A CA 1
ATOM 2951 C C . ASP A 1 366 ? 11.094 -15.073 2.374 1.00 70.12 366 ASP A C 1
ATOM 2953 O O . ASP A 1 366 ? 11.406 -16.035 3.083 1.00 70.12 366 ASP A O 1
ATOM 2957 N N . ILE A 1 367 ? 12.008 -14.406 1.658 1.00 67.31 367 ILE A N 1
ATOM 2958 C CA . ILE A 1 367 ? 13.455 -14.650 1.728 1.00 67.31 367 ILE A CA 1
ATOM 2959 C C . ILE A 1 367 ? 13.982 -14.647 3.171 1.00 67.31 367 ILE A C 1
ATOM 2961 O O . ILE A 1 367 ? 14.882 -15.415 3.495 1.00 67.31 367 ILE A O 1
ATOM 2965 N N . HIS A 1 368 ? 13.395 -13.854 4.065 1.00 67.69 368 HIS A N 1
ATOM 2966 C CA . HIS A 1 368 ? 13.714 -13.842 5.492 1.00 67.69 368 HIS A CA 1
ATOM 2967 C C . HIS A 1 368 ? 13.421 -15.185 6.177 1.00 67.69 368 HIS A C 1
ATOM 2969 O O . HIS A 1 368 ? 14.237 -15.676 6.958 1.00 67.69 368 HIS A O 1
ATOM 2975 N N . VAL A 1 369 ? 12.285 -15.806 5.844 1.00 67.31 369 VAL A N 1
ATOM 2976 C CA . VAL A 1 369 ? 11.885 -17.129 6.350 1.00 67.31 369 VAL A CA 1
ATOM 2977 C C . VAL A 1 369 ? 12.765 -18.220 5.742 1.00 67.31 369 VAL A C 1
ATOM 2979 O O . VAL A 1 369 ? 13.219 -19.119 6.453 1.00 67.31 369 VAL A O 1
ATOM 2982 N N . LEU A 1 370 ? 13.060 -18.116 4.443 1.00 67.94 370 LEU A N 1
ATOM 2983 C CA . LEU A 1 370 ? 13.955 -19.039 3.742 1.00 67.94 370 LEU A CA 1
ATOM 2984 C C . LEU A 1 370 ? 15.377 -19.007 4.328 1.00 67.94 370 LEU A C 1
ATOM 2986 O O . LEU A 1 370 ? 15.952 -20.065 4.593 1.00 67.94 370 LEU A O 1
ATOM 2990 N N . ARG A 1 371 ? 15.915 -17.807 4.598 1.00 66.69 371 ARG A N 1
ATOM 2991 C CA . ARG A 1 371 ? 17.232 -17.590 5.227 1.00 66.69 371 ARG A CA 1
ATOM 2992 C C . ARG A 1 371 ? 17.318 -18.213 6.620 1.00 66.69 371 ARG A C 1
ATOM 2994 O O . ARG A 1 371 ? 18.371 -18.721 6.993 1.00 66.69 371 ARG A O 1
ATOM 3001 N N . GLU A 1 372 ? 16.238 -18.177 7.401 1.00 65.94 372 GLU A N 1
ATOM 3002 C CA . GLU A 1 372 ? 16.232 -18.761 8.746 1.00 65.94 372 GLU A CA 1
ATOM 3003 C C . GLU A 1 372 ? 16.145 -20.292 8.722 1.00 65.94 372 GLU A C 1
ATOM 3005 O O . GLU A 1 372 ? 16.842 -20.959 9.488 1.00 65.94 372 GLU A O 1
ATOM 3010 N N . ARG A 1 373 ? 15.326 -20.861 7.829 1.00 66.44 373 ARG A N 1
ATOM 3011 C CA . ARG A 1 373 ? 15.138 -22.319 7.732 1.00 66.44 373 ARG A CA 1
ATOM 3012 C C . ARG A 1 373 ? 16.315 -23.047 7.090 1.00 66.44 373 ARG A C 1
ATOM 3014 O O . ARG A 1 373 ? 16.557 -24.199 7.434 1.00 66.44 373 ARG A O 1
ATOM 3021 N N . ASN A 1 374 ? 17.053 -22.393 6.196 1.00 66.25 374 ASN A N 1
ATOM 3022 C CA . ASN A 1 374 ? 18.297 -22.915 5.642 1.00 66.25 374 ASN A CA 1
ATOM 3023 C C . ASN A 1 374 ? 19.470 -21.999 6.025 1.00 66.25 374 ASN A C 1
ATOM 3025 O O . ASN A 1 374 ? 19.866 -21.155 5.226 1.00 66.25 374 ASN A O 1
ATOM 3029 N N . PRO A 1 375 ? 20.094 -22.177 7.204 1.00 59.59 375 PRO A N 1
ATOM 3030 C CA . PRO A 1 375 ? 21.292 -21.414 7.566 1.00 59.59 375 PRO A CA 1
ATOM 3031 C C . PRO A 1 375 ? 22.480 -21.682 6.622 1.00 59.59 375 PRO A C 1
ATOM 3033 O O . PRO A 1 375 ? 23.369 -20.840 6.488 1.00 59.59 375 PRO A O 1
ATOM 3036 N N . ASP A 1 376 ? 22.473 -22.825 5.925 1.00 55.84 376 ASP A N 1
ATOM 3037 C CA . ASP A 1 376 ? 23.414 -23.149 4.846 1.00 55.84 376 ASP A CA 1
ATOM 3038 C C . ASP A 1 376 ? 23.053 -22.515 3.496 1.00 55.84 376 ASP A C 1
ATOM 3040 O O . ASP A 1 376 ? 23.862 -22.570 2.564 1.00 55.84 376 ASP A O 1
ATOM 3044 N N . PHE A 1 377 ? 21.902 -21.835 3.393 1.00 49.38 377 PHE A N 1
ATOM 3045 C CA . PHE A 1 377 ? 21.616 -20.857 2.343 1.00 49.38 377 PHE A CA 1
ATOM 3046 C C . PHE A 1 377 ? 22.525 -19.641 2.566 1.00 49.38 377 PHE A C 1
ATOM 3048 O O . PHE A 1 377 ? 22.119 -18.551 2.968 1.00 49.38 377 PHE A O 1
ATOM 3055 N N . ARG A 1 378 ? 23.827 -19.861 2.367 1.00 40.34 378 ARG A N 1
ATOM 3056 C CA . ARG A 1 378 ? 24.866 -18.856 2.509 1.00 40.34 378 ARG A CA 1
ATOM 3057 C C . ARG A 1 378 ? 24.711 -17.874 1.365 1.00 40.34 378 ARG A C 1
ATOM 3059 O O . ARG A 1 378 ? 25.168 -18.116 0.246 1.00 40.34 378 ARG A O 1
ATOM 3066 N N . ILE A 1 379 ? 24.149 -16.717 1.675 1.00 43.81 379 ILE A N 1
ATOM 3067 C CA . ILE A 1 379 ? 24.498 -15.503 0.954 1.00 43.81 379 ILE A CA 1
ATOM 3068 C C . ILE A 1 379 ? 25.972 -15.281 1.275 1.00 43.81 379 ILE A C 1
ATOM 3070 O O . ILE A 1 379 ? 26.338 -14.887 2.381 1.00 43.81 379 ILE A O 1
ATOM 3074 N N . ARG A 1 380 ? 26.852 -15.638 0.336 1.00 40.12 380 ARG A N 1
ATOM 3075 C CA . ARG A 1 380 ? 28.214 -15.124 0.383 1.00 40.12 380 ARG A CA 1
ATOM 3076 C C . ARG A 1 380 ? 28.076 -13.621 0.176 1.00 40.12 380 ARG A C 1
ATOM 3078 O O . ARG A 1 380 ? 27.882 -13.181 -0.953 1.00 40.12 380 ARG A O 1
ATOM 3085 N N . GLU A 1 381 ? 28.136 -12.870 1.273 1.00 36.81 381 GLU A N 1
ATOM 3086 C CA . GLU A 1 381 ? 28.539 -11.463 1.271 1.00 36.81 381 GLU A CA 1
ATOM 3087 C C . GLU A 1 381 ? 29.629 -11.279 0.201 1.00 36.81 381 GLU A C 1
ATOM 3089 O O . GLU A 1 381 ? 30.531 -12.126 0.119 1.00 36.81 381 GLU A O 1
ATOM 3094 N N . PRO A 1 382 ? 29.570 -10.238 -0.645 1.00 39.00 382 PRO A N 1
ATOM 3095 C CA . PRO A 1 382 ? 30.536 -10.003 -1.711 1.00 39.00 382 PRO A CA 1
ATOM 3096 C C . PRO A 1 382 ? 31.885 -9.539 -1.139 1.00 39.00 382 PRO A C 1
ATOM 3098 O O . PRO A 1 382 ? 32.410 -8.489 -1.488 1.00 39.00 382 PRO A O 1
ATOM 3101 N N . GLN A 1 383 ? 32.491 -10.328 -0.260 1.00 40.97 383 GLN A N 1
ATOM 3102 C CA . GLN A 1 383 ? 33.890 -10.219 0.101 1.00 40.97 383 GLN A CA 1
ATOM 3103 C C . GLN A 1 383 ? 34.641 -11.398 -0.529 1.00 40.97 383 GLN A C 1
ATOM 3105 O O . GLN A 1 383 ? 34.363 -12.560 -0.243 1.00 40.97 383 GLN A O 1
ATOM 3110 N N . ARG A 1 384 ? 35.623 -11.049 -1.378 1.00 39.91 384 ARG A N 1
ATOM 3111 C CA . ARG A 1 384 ? 36.629 -11.903 -2.057 1.00 39.91 384 ARG A CA 1
ATOM 3112 C C . ARG A 1 384 ? 36.286 -12.533 -3.418 1.00 39.91 384 ARG A C 1
ATOM 3114 O O . ARG A 1 384 ? 36.616 -13.686 -3.670 1.00 39.91 384 ARG A O 1
ATOM 3121 N N . ILE A 1 385 ? 35.798 -11.737 -4.373 1.00 41.62 385 ILE A N 1
ATOM 3122 C CA . ILE A 1 385 ? 36.037 -12.007 -5.818 1.00 41.62 385 ILE A CA 1
ATOM 3123 C C . ILE A 1 385 ? 37.216 -11.165 -6.367 1.00 41.62 385 ILE A C 1
ATOM 3125 O O . ILE A 1 385 ? 37.583 -11.262 -7.531 1.00 41.62 385 ILE A O 1
ATOM 3129 N N . MET A 1 386 ? 37.908 -10.390 -5.523 1.00 38.50 386 MET A N 1
ATOM 3130 C CA . MET A 1 386 ? 39.120 -9.655 -5.932 1.00 38.50 386 MET A CA 1
ATOM 3131 C C . MET A 1 386 ? 40.376 -10.541 -6.036 1.00 38.50 386 MET A C 1
ATOM 3133 O O . MET A 1 386 ? 41.283 -10.217 -6.795 1.00 38.50 386 MET A O 1
ATOM 3137 N N . GLU A 1 387 ? 40.434 -11.688 -5.349 1.00 39.50 387 GLU A N 1
ATOM 3138 C CA . GLU A 1 387 ? 41.632 -12.549 -5.365 1.00 39.50 387 GLU A CA 1
ATOM 3139 C C . GLU A 1 387 ? 41.732 -13.424 -6.635 1.00 39.50 387 GLU A C 1
ATOM 3141 O O . GLU A 1 387 ? 42.837 -13.754 -7.059 1.00 39.50 387 GLU A O 1
ATOM 3146 N N . ASN A 1 388 ? 40.617 -13.706 -7.326 1.00 39.50 388 ASN A N 1
ATOM 3147 C CA . ASN A 1 388 ? 40.625 -14.513 -8.558 1.00 39.50 388 ASN A CA 1
ATOM 3148 C C . ASN A 1 388 ? 40.713 -13.689 -9.856 1.00 39.50 388 ASN A C 1
ATOM 3150 O O . ASN A 1 388 ? 41.124 -14.225 -10.885 1.00 39.50 388 ASN A O 1
ATOM 3154 N N . LEU A 1 389 ? 40.394 -12.387 -9.828 1.00 37.91 389 LEU A N 1
ATOM 3155 C CA . LEU A 1 389 ? 40.508 -11.525 -11.014 1.00 37.91 389 LEU A CA 1
ATOM 3156 C C . LEU A 1 389 ? 41.971 -11.225 -11.386 1.00 37.91 389 LEU A C 1
ATOM 3158 O O . LEU A 1 389 ? 42.299 -11.140 -12.569 1.00 37.91 389 LEU A O 1
ATOM 3162 N N . ASN A 1 390 ? 42.870 -11.152 -10.399 1.00 41.38 390 ASN A N 1
ATOM 3163 C CA . ASN A 1 390 ? 44.294 -10.894 -10.643 1.00 41.38 390 ASN A CA 1
ATOM 3164 C C . ASN A 1 390 ? 45.004 -12.036 -11.391 1.00 41.38 390 ASN A C 1
ATOM 3166 O O . ASN A 1 390 ? 46.004 -11.793 -12.067 1.00 41.38 390 ASN A O 1
ATOM 3170 N N . ASN A 1 391 ? 44.455 -13.255 -11.362 1.00 41.84 391 ASN A N 1
ATOM 3171 C CA . ASN A 1 391 ? 44.979 -14.381 -12.140 1.00 41.84 391 ASN A CA 1
ATOM 3172 C C . ASN A 1 391 ? 44.453 -14.411 -13.587 1.00 41.84 391 ASN A C 1
ATOM 3174 O O . ASN A 1 391 ? 45.051 -15.068 -14.437 1.00 41.84 391 ASN A O 1
ATOM 3178 N N . PHE A 1 392 ? 43.381 -13.672 -13.896 1.00 35.62 392 PHE A N 1
ATOM 3179 C CA . PHE A 1 392 ? 42.760 -13.664 -15.225 1.00 35.62 392 PHE A CA 1
ATOM 3180 C C . PHE A 1 392 ? 43.296 -12.549 -16.145 1.00 35.62 392 PHE A C 1
ATOM 3182 O O . PHE A 1 392 ? 43.205 -12.657 -17.364 1.00 35.62 392 PHE A O 1
ATOM 3189 N N . ILE A 1 393 ? 43.920 -11.501 -15.591 1.00 38.59 393 ILE A N 1
ATOM 3190 C CA . ILE A 1 393 ? 44.378 -10.310 -16.343 1.00 38.59 393 ILE A CA 1
ATOM 3191 C C . ILE A 1 393 ? 45.724 -10.530 -17.084 1.00 38.59 393 ILE A C 1
ATOM 3193 O O . ILE A 1 393 ? 46.177 -9.673 -17.837 1.00 38.59 393 ILE A O 1
ATOM 3197 N N . ARG A 1 394 ? 46.365 -11.703 -16.974 1.00 34.62 394 ARG A N 1
ATOM 3198 C CA . ARG A 1 394 ? 47.671 -11.987 -17.617 1.00 34.62 394 ARG A CA 1
ATOM 3199 C C . ARG A 1 394 ? 47.611 -12.687 -18.983 1.00 34.62 394 ARG A C 1
ATOM 3201 O O . ARG A 1 394 ? 48.526 -13.436 -19.320 1.00 34.62 394 ARG A O 1
ATOM 3208 N N . ARG A 1 395 ? 46.583 -12.459 -19.805 1.00 36.12 395 ARG A N 1
ATOM 3209 C CA . ARG A 1 395 ? 46.602 -12.908 -21.213 1.00 36.12 395 ARG A CA 1
ATOM 3210 C C . ARG A 1 395 ? 46.371 -11.740 -22.170 1.00 36.12 395 ARG A C 1
ATOM 3212 O O . ARG A 1 395 ? 45.371 -11.044 -22.019 1.00 36.12 395 ARG A O 1
ATOM 3219 N N . PRO A 1 396 ? 47.247 -11.526 -23.168 1.00 40.22 396 PRO A N 1
ATOM 3220 C CA . PRO A 1 396 ? 46.998 -10.543 -24.204 1.00 40.22 396 PRO A CA 1
ATOM 3221 C C . PRO A 1 396 ? 46.095 -11.181 -25.261 1.00 40.22 396 PRO A C 1
ATOM 3223 O O . PRO A 1 396 ? 46.504 -12.116 -25.946 1.00 40.22 396 PRO A O 1
ATOM 3226 N N . THR A 1 397 ? 44.870 -10.687 -25.419 1.00 36.50 397 THR A N 1
ATOM 3227 C CA . THR A 1 397 ? 44.054 -11.013 -26.595 1.00 36.50 397 THR A CA 1
ATOM 3228 C C . THR A 1 397 ? 43.895 -9.786 -27.470 1.00 36.50 397 THR A C 1
ATOM 3230 O O . THR A 1 397 ? 43.399 -8.747 -27.038 1.00 36.50 397 THR A O 1
ATOM 3233 N N . ARG A 1 398 ? 44.342 -9.948 -28.716 1.00 35.53 398 ARG A N 1
ATOM 3234 C CA . ARG A 1 398 ? 44.045 -9.083 -29.852 1.00 35.53 398 ARG A CA 1
ATOM 3235 C C . ARG A 1 398 ? 42.543 -9.139 -30.212 1.00 35.53 398 ARG A C 1
ATOM 3237 O O . ARG A 1 398 ? 41.891 -10.159 -29.999 1.00 35.53 398 ARG A O 1
ATOM 3244 N N . THR A 1 399 ? 42.118 -8.064 -30.885 1.00 41.72 399 THR A N 1
ATOM 3245 C CA . THR A 1 399 ? 41.080 -7.944 -31.943 1.00 41.72 399 THR A CA 1
ATOM 3246 C C . THR A 1 399 ? 39.588 -7.695 -31.568 1.00 41.72 399 THR A C 1
ATOM 3248 O O . THR A 1 399 ? 39.110 -8.118 -30.515 1.00 41.72 399 THR A O 1
ATOM 3251 N N . PRO A 1 400 ? 38.843 -6.956 -32.432 1.00 43.53 400 PRO A N 1
ATOM 3252 C CA . PRO A 1 400 ? 37.643 -6.170 -32.136 1.00 43.53 400 PRO A CA 1
ATOM 3253 C C . PRO A 1 400 ? 36.335 -6.885 -32.529 1.00 43.53 400 PRO A C 1
ATOM 3255 O O . PRO A 1 400 ? 35.639 -6.477 -33.449 1.00 43.53 400 PRO A O 1
ATOM 3258 N N . ILE A 1 401 ? 35.974 -7.951 -31.816 1.00 42.84 401 ILE A N 1
ATOM 3259 C CA . ILE A 1 401 ? 34.700 -8.677 -32.041 1.00 42.84 401 ILE A CA 1
ATOM 3260 C C . ILE A 1 401 ? 33.618 -8.260 -31.021 1.00 42.84 401 ILE A C 1
ATOM 3262 O O . ILE A 1 401 ? 32.439 -8.562 -31.164 1.00 42.84 401 ILE A O 1
ATOM 3266 N N . ARG A 1 402 ? 33.996 -7.493 -29.992 1.00 42.50 402 ARG A N 1
ATOM 3267 C CA . ARG A 1 402 ? 33.159 -7.233 -28.810 1.00 42.50 402 ARG A CA 1
ATOM 3268 C C . ARG A 1 402 ? 31.943 -6.327 -29.061 1.00 42.50 402 ARG A C 1
ATOM 3270 O O . ARG A 1 402 ? 30.991 -6.392 -28.293 1.00 42.50 402 ARG A O 1
ATOM 3277 N N . ASN A 1 403 ? 31.959 -5.510 -30.114 1.00 43.94 403 ASN A N 1
ATOM 3278 C CA . ASN A 1 403 ? 30.877 -4.554 -30.383 1.00 43.94 403 ASN A CA 1
ATOM 3279 C C . ASN A 1 403 ? 29.700 -5.186 -31.146 1.00 43.94 403 ASN A C 1
ATOM 3281 O O . ASN A 1 403 ? 28.554 -4.867 -30.847 1.00 43.94 403 ASN A O 1
ATOM 3285 N N . ALA A 1 404 ? 29.959 -6.138 -32.049 1.00 40.09 404 ALA A N 1
ATOM 3286 C CA . ALA A 1 404 ? 28.910 -6.799 -32.829 1.00 40.09 404 ALA A CA 1
ATOM 3287 C C . ALA A 1 404 ? 27.988 -7.662 -31.949 1.00 40.09 404 ALA A C 1
ATOM 3289 O O . ALA A 1 404 ? 26.769 -7.616 -32.085 1.00 40.09 404 ALA A O 1
ATOM 3290 N N . THR A 1 405 ? 28.549 -8.388 -30.976 1.00 43.41 405 THR A N 1
ATOM 3291 C CA . THR A 1 405 ? 27.778 -9.264 -30.076 1.00 43.41 405 THR A CA 1
ATOM 3292 C C . THR A 1 405 ? 26.847 -8.484 -29.137 1.00 43.41 405 THR A C 1
ATOM 3294 O O . THR A 1 405 ? 25.751 -8.948 -28.818 1.00 43.41 405 THR A O 1
ATOM 3297 N N . ASN A 1 406 ? 27.259 -7.284 -28.710 1.00 47.03 406 ASN A N 1
ATOM 3298 C CA . ASN A 1 406 ? 26.462 -6.428 -27.825 1.00 47.03 406 ASN A CA 1
ATOM 3299 C C . ASN A 1 406 ? 25.241 -5.841 -28.548 1.00 47.03 406 ASN A C 1
ATOM 3301 O O . ASN A 1 406 ? 24.156 -5.793 -27.970 1.00 47.03 406 ASN A O 1
ATOM 3305 N N . ASN A 1 407 ? 25.403 -5.459 -29.818 1.00 47.22 407 ASN A N 1
ATOM 3306 C CA . ASN A 1 407 ? 24.302 -4.966 -30.645 1.00 47.22 407 ASN A CA 1
ATOM 3307 C C . ASN A 1 407 ? 23.317 -6.094 -30.992 1.00 47.22 407 ASN A C 1
ATOM 3309 O O . ASN A 1 407 ? 22.109 -5.893 -30.902 1.00 47.22 407 ASN A O 1
ATOM 3313 N N . LEU A 1 408 ? 23.823 -7.304 -31.266 1.00 45.50 408 LEU A N 1
ATOM 3314 C CA . LEU A 1 408 ? 22.997 -8.483 -31.552 1.00 45.50 408 LEU A CA 1
ATOM 3315 C C . LEU A 1 408 ? 22.079 -8.854 -30.376 1.00 45.50 408 LEU A C 1
ATOM 3317 O O . LEU A 1 408 ? 20.903 -9.145 -30.559 1.00 45.50 408 LEU A O 1
ATOM 3321 N N . THR A 1 409 ? 22.617 -8.810 -29.154 1.00 49.28 409 THR A N 1
ATOM 3322 C CA . THR A 1 409 ? 21.865 -9.168 -27.939 1.00 49.28 409 THR A CA 1
ATOM 3323 C C . THR A 1 409 ? 20.769 -8.139 -27.643 1.00 49.28 409 THR A C 1
ATOM 3325 O O . THR A 1 409 ? 19.662 -8.509 -27.252 1.00 49.28 409 THR A O 1
ATOM 3328 N N . ARG A 1 410 ? 21.045 -6.847 -27.876 1.00 51.00 410 ARG A N 1
ATOM 3329 C CA . ARG A 1 410 ? 20.053 -5.769 -27.735 1.00 51.00 410 ARG A CA 1
ATOM 3330 C C . ARG A 1 410 ? 18.914 -5.902 -28.742 1.00 51.00 410 ARG A C 1
ATOM 3332 O O . ARG A 1 410 ? 17.761 -5.827 -28.336 1.00 51.00 410 ARG A O 1
ATOM 3339 N N . LEU A 1 411 ? 19.236 -6.156 -30.009 1.00 48.50 411 LEU A N 1
ATOM 3340 C CA . LEU A 1 411 ? 18.246 -6.287 -31.078 1.00 48.50 411 LEU A CA 1
ATOM 3341 C C . LEU A 1 411 ? 17.316 -7.490 -30.847 1.00 48.50 411 LEU A C 1
ATOM 3343 O O . LEU A 1 411 ? 16.103 -7.347 -30.912 1.00 48.50 411 LEU A O 1
ATOM 3347 N N . VAL A 1 412 ? 17.874 -8.648 -30.474 1.00 51.38 412 VAL A N 1
ATOM 3348 C CA . VAL A 1 412 ? 17.100 -9.856 -30.124 1.00 51.38 412 VAL A CA 1
ATOM 3349 C C . VAL A 1 412 ? 16.157 -9.610 -28.943 1.00 51.38 412 VAL A C 1
ATOM 3351 O O . VAL A 1 412 ? 15.026 -10.086 -28.943 1.00 51.38 412 VAL A O 1
ATOM 3354 N N . THR A 1 413 ? 16.599 -8.836 -27.949 1.00 51.59 413 THR A N 1
ATOM 3355 C CA . THR A 1 413 ? 15.769 -8.494 -26.782 1.00 51.59 413 THR A CA 1
ATOM 3356 C C . THR A 1 413 ? 14.602 -7.578 -27.160 1.00 51.59 413 THR A C 1
ATOM 3358 O O . THR A 1 413 ? 13.515 -7.738 -26.617 1.00 51.59 413 THR A O 1
ATOM 3361 N N . ILE A 1 414 ? 14.810 -6.642 -28.092 1.00 51.22 414 ILE A N 1
ATOM 3362 C CA . ILE A 1 414 ? 13.768 -5.720 -28.573 1.00 51.22 414 ILE A CA 1
ATOM 3363 C C . ILE A 1 414 ? 12.764 -6.458 -29.470 1.00 51.22 414 ILE A C 1
ATOM 3365 O O . ILE A 1 414 ? 11.563 -6.344 -29.260 1.00 51.22 414 ILE A O 1
ATOM 3369 N N . ILE A 1 415 ? 13.241 -7.297 -30.396 1.00 50.59 415 ILE A N 1
ATOM 3370 C CA . ILE A 1 415 ? 12.379 -8.084 -31.293 1.00 50.59 415 ILE A CA 1
ATOM 3371 C C . ILE A 1 415 ? 11.485 -9.047 -30.498 1.00 50.59 415 ILE A C 1
ATOM 3373 O O . ILE A 1 415 ? 10.279 -9.074 -30.722 1.00 50.59 415 ILE A O 1
ATOM 3377 N N . ASN A 1 416 ? 12.039 -9.763 -29.510 1.00 50.44 416 ASN A N 1
ATOM 3378 C CA . ASN A 1 416 ? 11.245 -10.641 -28.641 1.00 50.44 416 ASN A CA 1
ATOM 3379 C C . ASN A 1 416 ? 10.212 -9.879 -27.792 1.00 50.44 416 ASN A C 1
ATOM 3381 O O . ASN A 1 416 ? 9.221 -10.468 -27.366 1.00 50.44 416 ASN A O 1
ATOM 3385 N N . ARG A 1 417 ? 10.451 -8.592 -27.501 1.00 53.88 417 ARG A N 1
ATOM 3386 C CA . ARG A 1 417 ? 9.533 -7.756 -26.718 1.00 53.88 417 ARG A CA 1
ATOM 3387 C C . ARG A 1 417 ? 8.321 -7.323 -27.543 1.00 53.88 417 ARG A C 1
ATOM 3389 O O . ARG A 1 417 ? 7.218 -7.331 -27.007 1.00 53.88 417 ARG A O 1
ATOM 3396 N N . ASP A 1 418 ? 8.541 -6.965 -28.807 1.00 47.69 418 ASP A N 1
ATOM 3397 C CA . ASP A 1 418 ? 7.551 -6.231 -29.603 1.00 47.69 418 ASP A CA 1
ATOM 3398 C C . ASP A 1 418 ? 6.901 -7.082 -30.722 1.00 47.69 418 ASP A C 1
ATOM 3400 O O . ASP A 1 418 ? 5.778 -6.782 -31.119 1.00 47.69 418 ASP A O 1
ATOM 3404 N N . TYR A 1 419 ? 7.537 -8.172 -31.189 1.00 44.44 419 TYR A N 1
ATOM 3405 C CA . TYR A 1 419 ? 7.101 -8.915 -32.392 1.00 44.44 419 TYR A CA 1
ATOM 3406 C C . TYR A 1 419 ? 6.891 -10.435 -32.221 1.00 44.44 419 TYR A C 1
ATOM 3408 O O . TYR A 1 419 ? 6.460 -11.086 -33.172 1.00 44.44 419 TYR A O 1
ATOM 3416 N N . GLY A 1 420 ? 7.127 -11.000 -31.030 1.00 53.44 420 GLY A N 1
ATOM 3417 C CA . GLY A 1 420 ? 6.963 -12.438 -30.747 1.00 53.44 420 GLY A CA 1
ATOM 3418 C C . GLY A 1 420 ? 8.283 -13.223 -30.664 1.00 53.44 420 GLY A C 1
ATOM 3419 O O . GLY A 1 420 ? 9.368 -12.661 -30.811 1.00 53.44 420 GLY A O 1
ATOM 3420 N N . GLU A 1 421 ? 8.208 -14.526 -30.362 1.00 48.16 421 GLU A N 1
ATOM 3421 C CA . GLU A 1 421 ? 9.382 -15.376 -30.091 1.00 48.16 421 GLU A CA 1
ATOM 3422 C C . GLU A 1 421 ? 10.213 -15.690 -31.352 1.00 48.16 421 GLU A C 1
ATOM 3424 O O . GLU A 1 421 ? 9.706 -16.183 -32.362 1.00 48.16 421 GLU A O 1
ATOM 3429 N N . ILE A 1 422 ? 11.536 -15.499 -31.278 1.00 48.91 422 ILE A N 1
ATOM 3430 C CA . ILE A 1 422 ? 12.469 -16.017 -32.292 1.00 48.91 422 ILE A CA 1
ATOM 3431 C C . ILE A 1 422 ? 12.543 -17.548 -32.196 1.00 48.91 422 ILE A C 1
ATOM 3433 O O . ILE A 1 422 ? 13.118 -18.101 -31.254 1.00 48.91 422 ILE A O 1
ATOM 3437 N N . PHE A 1 423 ? 12.050 -18.250 -33.217 1.00 40.81 423 PHE A N 1
ATOM 3438 C CA . PHE A 1 423 ? 12.177 -19.705 -33.310 1.00 40.81 423 PHE A CA 1
ATOM 3439 C C . PHE A 1 423 ? 13.482 -20.131 -34.007 1.00 40.81 423 PHE A C 1
ATOM 3441 O O . PHE A 1 423 ? 13.615 -20.107 -35.232 1.00 40.81 423 PHE A O 1
ATOM 3448 N N . GLY A 1 424 ? 14.429 -20.634 -33.208 1.00 45.09 424 GLY A N 1
ATOM 3449 C CA . GLY A 1 424 ? 15.621 -21.353 -33.672 1.00 45.09 424 GLY A CA 1
ATOM 3450 C C . GLY A 1 424 ? 16.928 -20.549 -33.665 1.00 45.09 424 GLY A C 1
ATOM 3451 O O . GLY A 1 424 ? 16.948 -19.323 -33.667 1.00 45.09 424 GLY A O 1
ATOM 3452 N N . GLY A 1 425 ? 18.053 -21.274 -33.629 1.00 47.16 425 GLY A N 1
ATOM 3453 C CA . GLY A 1 425 ? 19.398 -20.691 -33.653 1.00 47.16 425 GLY A CA 1
ATOM 3454 C C . GLY A 1 425 ? 19.780 -20.063 -35.007 1.00 47.16 425 GLY A C 1
ATOM 3455 O O . GLY A 1 425 ? 19.068 -20.249 -35.995 1.00 47.16 425 GLY A O 1
ATOM 3456 N N . PRO A 1 426 ? 20.920 -19.344 -35.077 1.00 51.50 426 PRO A N 1
ATOM 3457 C CA . PRO A 1 426 ? 21.389 -18.692 -36.300 1.00 51.50 426 PRO A CA 1
ATOM 3458 C C . PRO A 1 426 ? 21.508 -19.701 -37.447 1.00 51.50 426 PRO A C 1
ATOM 3460 O O . PRO A 1 426 ? 22.197 -20.717 -37.319 1.00 51.50 426 PRO A O 1
ATOM 3463 N N . ARG A 1 427 ? 20.853 -19.409 -38.572 1.00 58.97 427 ARG A N 1
ATOM 3464 C CA . ARG A 1 427 ? 20.921 -20.219 -39.794 1.00 58.97 427 ARG A CA 1
ATOM 3465 C C . ARG A 1 427 ? 21.970 -19.648 -40.740 1.00 58.97 427 ARG A C 1
ATOM 3467 O O . ARG A 1 427 ? 22.349 -18.486 -40.618 1.00 58.97 427 ARG A O 1
ATOM 3474 N N . ARG A 1 428 ? 22.459 -20.476 -41.663 1.00 61.16 428 ARG A N 1
ATOM 3475 C CA . ARG A 1 428 ? 23.355 -20.067 -42.753 1.00 61.16 428 ARG A CA 1
ATOM 3476 C C . ARG A 1 428 ? 22.641 -20.254 -44.084 1.00 61.16 428 ARG A C 1
ATOM 3478 O O . ARG A 1 428 ? 21.910 -21.234 -44.230 1.00 61.16 428 ARG A O 1
ATOM 3485 N N . ASN A 1 429 ? 22.774 -19.302 -45.006 1.00 63.97 429 ASN A N 1
ATOM 3486 C CA . ASN A 1 429 ? 22.307 -19.491 -46.383 1.00 63.97 429 ASN A CA 1
ATOM 3487 C C . ASN A 1 429 ? 23.384 -20.217 -47.208 1.00 63.97 429 ASN A C 1
ATOM 3489 O O . ASN A 1 429 ? 24.449 -20.565 -46.695 1.00 63.97 429 ASN A O 1
ATOM 3493 N N . GLU A 1 430 ? 23.106 -20.453 -48.487 1.00 54.00 430 GLU A N 1
ATOM 3494 C CA . GLU A 1 430 ? 24.036 -21.101 -49.423 1.00 54.00 430 GLU A CA 1
ATOM 3495 C C . GLU A 1 430 ? 25.336 -20.311 -49.669 1.00 54.00 430 GLU A C 1
ATOM 3497 O O . GLU A 1 430 ? 26.313 -20.871 -50.161 1.00 54.00 430 GLU A O 1
ATOM 3502 N N . HIS A 1 431 ? 25.380 -19.044 -49.249 1.00 57.00 431 HIS A N 1
ATOM 3503 C CA . HIS A 1 431 ? 26.551 -18.167 -49.308 1.00 57.00 431 HIS A CA 1
ATOM 3504 C C . HIS A 1 431 ? 27.280 -18.024 -47.958 1.00 57.00 431 HIS A C 1
ATOM 3506 O O . HIS A 1 431 ? 28.152 -17.174 -47.811 1.00 57.00 431 HIS A O 1
ATOM 3512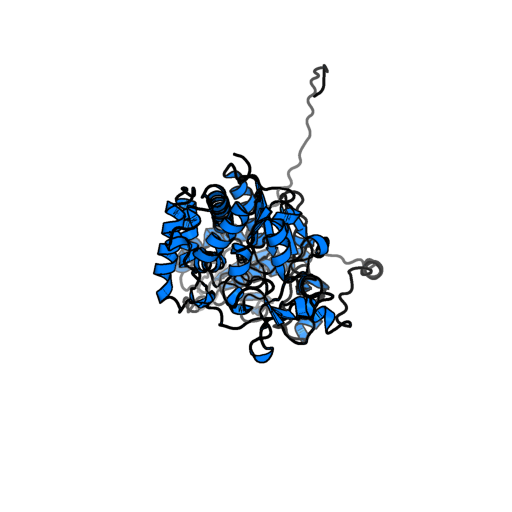 N N . ASP A 1 432 ? 26.955 -18.871 -46.975 1.00 53.34 432 ASP A N 1
ATOM 3513 C CA . ASP A 1 432 ? 27.541 -18.889 -45.626 1.00 53.34 432 ASP A CA 1
ATOM 3514 C C . ASP A 1 432 ? 27.217 -17.663 -44.743 1.00 53.34 432 ASP A C 1
ATOM 3516 O O . ASP A 1 432 ? 27.793 -17.476 -43.664 1.00 53.34 432 ASP A O 1
ATOM 3520 N N . GLU A 1 433 ? 26.242 -16.847 -45.148 1.00 58.88 433 GLU A N 1
ATOM 3521 C CA . GLU A 1 433 ? 25.792 -15.677 -44.396 1.00 58.88 433 GLU A CA 1
ATOM 3522 C C . GLU A 1 433 ? 24.869 -16.096 -43.255 1.00 58.88 433 GLU A C 1
ATOM 3524 O O . GLU A 1 433 ? 23.961 -16.915 -43.429 1.00 58.88 433 GLU A O 1
ATOM 3529 N N . ARG A 1 434 ? 25.081 -15.516 -42.069 1.00 52.31 434 ARG A N 1
ATOM 3530 C CA . ARG A 1 434 ? 24.239 -15.805 -40.905 1.00 52.31 434 ARG A CA 1
ATOM 3531 C C . ARG A 1 434 ? 22.988 -14.945 -40.924 1.00 52.31 434 ARG A C 1
ATOM 3533 O O . ARG A 1 434 ? 23.087 -13.724 -41.019 1.00 52.31 434 ARG A O 1
ATOM 3540 N N . TYR A 1 435 ? 21.841 -15.583 -40.735 1.00 63.44 435 TYR A N 1
ATOM 3541 C CA . TYR A 1 435 ? 20.561 -14.900 -40.612 1.00 63.44 435 TYR A CA 1
ATOM 3542 C C . TYR A 1 435 ? 19.691 -15.507 -39.509 1.00 63.44 435 TYR A C 1
ATOM 3544 O O . TYR A 1 435 ? 19.890 -16.650 -39.077 1.00 63.44 435 TYR A O 1
ATOM 3552 N N . PHE A 1 436 ? 18.716 -14.720 -39.066 1.00 61.06 436 PHE A N 1
ATOM 3553 C CA . PHE A 1 436 ? 17.643 -15.153 -38.174 1.00 61.06 436 PHE A CA 1
ATOM 3554 C C . PHE A 1 436 ? 16.306 -15.088 -38.909 1.00 61.06 436 PHE A C 1
ATOM 3556 O O . PHE A 1 436 ? 16.131 -14.272 -39.816 1.00 61.06 436 PHE A O 1
ATOM 3563 N N . VAL A 1 437 ? 15.391 -15.973 -38.520 1.00 56.41 437 VAL A N 1
ATOM 3564 C CA . VAL A 1 437 ? 14.009 -15.993 -39.001 1.00 56.41 437 VAL A CA 1
ATOM 3565 C C . VAL A 1 437 ? 13.133 -15.534 -37.847 1.00 56.41 437 VAL A C 1
ATOM 3567 O O . VAL A 1 437 ? 13.161 -16.150 -36.782 1.00 56.41 437 VAL A O 1
ATOM 3570 N N . VAL A 1 438 ? 12.399 -14.445 -38.052 1.00 56.59 438 VAL A N 1
ATOM 3571 C CA . VAL A 1 438 ? 11.419 -13.937 -37.088 1.00 56.59 438 VAL A CA 1
ATOM 3572 C C . VAL A 1 438 ? 10.034 -14.220 -37.656 1.00 56.59 438 VAL A C 1
ATOM 3574 O O . VAL A 1 438 ? 9.778 -13.911 -38.819 1.00 56.59 438 VAL A O 1
ATOM 3577 N N . HIS A 1 439 ? 9.174 -14.845 -36.855 1.00 51.88 439 HIS A N 1
ATOM 3578 C CA . HIS A 1 439 ? 7.773 -15.074 -37.196 1.00 51.88 439 HIS A CA 1
ATOM 3579 C C . HIS A 1 439 ? 6.919 -14.040 -36.462 1.00 51.88 439 HIS A C 1
ATOM 3581 O O . HIS A 1 439 ? 7.119 -13.844 -35.266 1.00 51.88 439 HIS A O 1
ATOM 3587 N N . GLY A 1 440 ? 5.997 -13.385 -37.170 1.00 44.03 440 GLY A N 1
ATOM 3588 C CA . GLY A 1 440 ? 5.027 -12.484 -36.546 1.00 44.03 440 GLY A CA 1
ATOM 3589 C C . GLY A 1 440 ? 4.006 -13.232 -35.679 1.00 44.03 440 GLY A C 1
ATOM 3590 O O . GLY A 1 440 ? 3.771 -14.429 -35.865 1.00 44.03 440 GLY A O 1
ATOM 3591 N N . ASN A 1 441 ? 3.395 -12.517 -34.730 1.00 43.06 441 ASN A N 1
ATOM 3592 C CA . ASN A 1 441 ? 2.286 -13.021 -33.912 1.00 43.06 441 ASN A CA 1
ATOM 3593 C C . ASN A 1 441 ? 1.060 -13.404 -34.769 1.00 43.06 441 ASN A C 1
ATOM 3595 O O . ASN A 1 441 ? 0.904 -12.917 -35.886 1.00 43.06 441 ASN A O 1
ATOM 3599 N N . GLU A 1 442 ? 0.178 -14.250 -34.217 1.00 42.81 442 GLU A N 1
ATOM 3600 C CA . GLU A 1 442 ? -0.923 -14.973 -34.895 1.00 42.81 442 GLU A CA 1
ATOM 3601 C C . GLU A 1 442 ? -1.875 -14.135 -35.785 1.00 42.81 442 GLU A C 1
ATOM 3603 O O . GLU A 1 442 ? -2.587 -14.713 -36.606 1.00 42.81 442 GLU A O 1
ATOM 3608 N N . GLU A 1 443 ? -1.877 -12.801 -35.690 1.00 43.00 443 GLU A N 1
ATOM 3609 C CA . GLU A 1 443 ? -2.640 -11.909 -36.582 1.00 43.00 443 GLU A CA 1
ATOM 3610 C C . GLU A 1 443 ? -1.988 -11.684 -37.964 1.00 43.00 443 GLU A C 1
ATOM 3612 O O . GLU A 1 443 ? -2.689 -11.322 -38.906 1.00 43.00 443 GLU A O 1
ATOM 3617 N N . TYR A 1 444 ? -0.691 -11.971 -38.132 1.00 46.91 444 TYR A N 1
ATOM 3618 C CA . TYR A 1 444 ? 0.058 -11.787 -39.385 1.00 46.91 444 TYR A CA 1
ATOM 3619 C C . TYR A 1 444 ? 0.549 -13.136 -39.918 1.00 46.91 444 TYR A C 1
ATOM 3621 O O . TYR A 1 444 ? 1.718 -13.510 -39.811 1.00 46.91 444 TYR A O 1
ATOM 3629 N N . THR A 1 445 ? -0.367 -13.926 -40.477 1.00 36.81 445 THR A N 1
ATOM 3630 C CA . THR A 1 445 ? -0.015 -15.213 -41.094 1.00 36.81 445 THR A CA 1
ATOM 3631 C C . THR A 1 445 ? 0.544 -15.000 -42.504 1.00 36.81 445 THR A C 1
ATOM 3633 O O . THR A 1 445 ? -0.184 -15.058 -43.488 1.00 36.81 445 THR A O 1
ATOM 3636 N N . GLY A 1 446 ? 1.857 -14.778 -42.614 1.00 45.69 446 GLY A N 1
ATOM 3637 C CA . GLY A 1 446 ? 2.543 -14.802 -43.914 1.00 45.69 446 GLY A CA 1
ATOM 3638 C C . GLY A 1 446 ? 3.951 -14.215 -43.942 1.00 45.69 446 GLY A C 1
ATOM 3639 O O . GLY A 1 446 ? 4.778 -14.667 -44.734 1.00 45.69 446 GLY A O 1
ATOM 3640 N N . ASP A 1 447 ? 4.254 -13.273 -43.052 1.00 51.19 447 ASP A N 1
ATOM 3641 C CA . ASP A 1 447 ? 5.449 -12.449 -43.219 1.00 51.19 447 ASP A CA 1
ATOM 3642 C C . ASP A 1 447 ? 6.678 -13.074 -42.559 1.00 51.19 447 ASP A C 1
ATOM 3644 O O . ASP A 1 447 ? 6.765 -13.245 -41.340 1.00 51.19 447 ASP A O 1
ATOM 3648 N N . ILE A 1 448 ? 7.656 -13.429 -43.395 1.00 55.66 448 ILE A N 1
ATOM 3649 C CA . ILE A 1 448 ? 8.973 -13.883 -42.958 1.00 55.66 448 ILE A CA 1
ATOM 3650 C C . ILE A 1 448 ? 9.943 -12.716 -43.107 1.00 55.66 448 ILE A C 1
ATOM 3652 O O . ILE A 1 448 ? 10.333 -12.351 -44.220 1.00 55.66 448 ILE A O 1
ATOM 3656 N N . LEU A 1 449 ? 10.381 -12.166 -41.976 1.00 57.03 449 LEU A N 1
ATOM 3657 C CA . LEU A 1 449 ? 11.475 -11.202 -41.948 1.00 57.03 449 LEU A CA 1
ATOM 3658 C C . LEU A 1 449 ? 12.805 -11.956 -41.819 1.00 57.03 449 LEU A C 1
ATOM 3660 O O . LEU A 1 449 ? 13.025 -12.696 -40.852 1.00 57.03 449 LEU A O 1
ATOM 3664 N N . ARG A 1 450 ? 13.710 -11.771 -42.787 1.00 60.84 450 ARG A N 1
ATOM 3665 C CA . ARG A 1 450 ? 15.086 -12.280 -42.719 1.00 60.84 450 ARG A CA 1
ATOM 3666 C C . ARG A 1 450 ? 16.054 -11.131 -42.486 1.00 60.84 450 ARG A C 1
ATOM 3668 O O . ARG A 1 450 ? 16.160 -10.211 -43.294 1.00 60.84 450 ARG A O 1
ATOM 3675 N N . ILE A 1 451 ? 16.800 -11.225 -41.392 1.00 65.00 451 ILE A N 1
ATOM 3676 C CA . ILE A 1 451 ? 17.823 -10.243 -41.023 1.00 65.00 451 ILE A CA 1
ATOM 3677 C C . ILE A 1 451 ? 19.197 -10.856 -41.297 1.00 65.00 451 ILE A C 1
ATOM 3679 O O . ILE A 1 451 ? 19.554 -11.857 -40.672 1.00 65.00 451 ILE A O 1
ATOM 3683 N N . TYR A 1 452 ? 19.956 -10.262 -42.217 1.00 57.34 452 TYR A N 1
ATOM 3684 C CA . TYR A 1 452 ? 21.305 -10.683 -42.601 1.00 57.34 452 TYR A CA 1
ATOM 3685 C C . TYR A 1 452 ? 22.357 -9.745 -42.000 1.00 57.34 452 TYR A C 1
ATOM 3687 O O . TYR A 1 452 ? 22.135 -8.538 -41.873 1.00 57.34 452 TYR A O 1
ATOM 3695 N N . PHE A 1 453 ? 23.518 -10.311 -41.660 1.00 51.69 453 PHE A N 1
ATOM 3696 C CA . PHE A 1 453 ? 24.659 -9.571 -41.120 1.00 51.69 453 PHE A CA 1
ATOM 3697 C C . PHE A 1 453 ? 25.907 -9.788 -41.981 1.00 51.69 453 PHE A C 1
ATOM 3699 O O . PHE A 1 453 ? 26.432 -10.902 -42.047 1.00 51.69 453 PHE A O 1
ATOM 3706 N N . ASP A 1 454 ? 26.406 -8.709 -42.585 1.00 49.06 454 ASP A N 1
ATOM 3707 C CA . ASP A 1 454 ? 27.671 -8.694 -43.329 1.00 49.06 454 ASP A CA 1
ATOM 3708 C C . ASP A 1 454 ? 28.867 -8.518 -42.358 1.00 49.06 454 ASP A C 1
ATOM 3710 O O . ASP A 1 454 ? 28.797 -7.686 -41.441 1.00 49.06 454 ASP A O 1
ATOM 3714 N N . PRO A 1 455 ? 29.992 -9.243 -42.545 1.00 39.50 455 PRO A N 1
ATOM 3715 C CA . PRO A 1 455 ? 31.264 -9.021 -41.843 1.00 39.50 455 PRO A CA 1
ATOM 3716 C C . PRO A 1 455 ? 31.765 -7.564 -41.766 1.00 39.50 455 PRO A C 1
ATOM 3718 O O . PRO A 1 455 ? 32.595 -7.252 -40.910 1.00 39.50 455 PRO A O 1
ATOM 3721 N N . THR A 1 456 ? 31.291 -6.678 -42.640 1.00 43.44 456 THR A N 1
ATOM 3722 C CA . THR A 1 456 ? 31.666 -5.259 -42.715 1.00 43.44 456 THR A CA 1
ATOM 3723 C C . THR A 1 456 ? 30.748 -4.310 -41.921 1.00 43.44 456 THR A C 1
ATOM 3725 O O . THR A 1 456 ? 31.003 -3.107 -41.896 1.00 43.44 456 THR A O 1
ATOM 3728 N N . ASN A 1 457 ? 29.810 -4.848 -41.124 1.00 46.41 457 ASN A N 1
ATOM 3729 C CA . ASN A 1 457 ? 28.841 -4.148 -40.252 1.00 46.41 457 ASN A CA 1
ATOM 3730 C C . ASN A 1 457 ? 27.591 -3.575 -40.943 1.00 46.41 457 ASN A C 1
ATOM 3732 O O . ASN A 1 457 ? 27.017 -2.609 -40.443 1.00 46.41 457 ASN A O 1
ATOM 3736 N N . PHE A 1 458 ? 27.124 -4.185 -42.030 1.00 47.22 458 PHE A N 1
ATOM 3737 C CA . PHE A 1 458 ? 25.818 -3.848 -42.600 1.00 47.22 458 PHE A CA 1
ATOM 3738 C C . PHE A 1 458 ? 24.711 -4.688 -41.955 1.00 47.22 458 PHE A C 1
ATOM 3740 O O . PHE A 1 458 ? 24.833 -5.912 -41.848 1.00 47.22 458 PHE A O 1
ATOM 3747 N N . LEU A 1 459 ? 23.632 -4.023 -41.537 1.00 51.75 459 LEU A N 1
ATOM 3748 C CA . LEU A 1 459 ? 22.345 -4.665 -41.283 1.00 51.75 459 LEU A CA 1
ATOM 3749 C C . LEU A 1 459 ? 21.605 -4.726 -42.619 1.00 51.75 459 LEU A C 1
ATOM 3751 O O . LEU A 1 459 ? 21.434 -3.698 -43.264 1.00 51.75 459 LEU A O 1
ATOM 3755 N N . ILE A 1 460 ? 21.188 -5.909 -43.054 1.00 55.41 460 ILE A N 1
ATOM 3756 C CA . ILE A 1 460 ? 20.358 -6.045 -44.251 1.00 55.41 460 ILE A CA 1
ATOM 3757 C C . ILE A 1 460 ? 19.051 -6.697 -43.822 1.00 55.41 460 ILE A C 1
ATOM 3759 O O . ILE A 1 460 ? 19.041 -7.841 -43.364 1.00 55.41 460 ILE A O 1
ATOM 3763 N N . ILE A 1 461 ? 17.949 -5.968 -43.969 1.00 61.62 461 ILE A N 1
ATOM 3764 C CA . ILE A 1 461 ? 16.602 -6.486 -43.728 1.00 61.62 461 ILE A CA 1
ATOM 3765 C C . ILE A 1 461 ? 16.019 -6.857 -45.090 1.00 61.62 461 ILE A C 1
ATOM 3767 O O . ILE A 1 461 ? 15.964 -6.020 -45.991 1.00 61.62 461 ILE A O 1
ATOM 3771 N N . ARG A 1 462 ? 15.621 -8.120 -45.256 1.00 58.41 462 ARG A N 1
ATOM 3772 C CA . ARG A 1 462 ? 14.823 -8.570 -46.402 1.00 58.41 462 ARG A CA 1
ATOM 3773 C C . ARG A 1 462 ? 13.495 -9.099 -45.889 1.00 58.41 462 ARG A C 1
ATOM 3775 O O . ARG A 1 462 ? 13.487 -9.949 -44.996 1.00 58.41 462 ARG A O 1
ATOM 3782 N N . SER A 1 463 ? 12.396 -8.640 -46.472 1.00 56.34 463 SER A N 1
ATOM 3783 C CA . SER A 1 463 ? 11.111 -9.315 -46.317 1.00 56.34 463 SER A CA 1
ATOM 3784 C C . SER A 1 463 ? 10.878 -10.242 -47.513 1.00 56.34 463 SER A C 1
ATOM 3786 O O . SER A 1 463 ? 11.416 -10.028 -48.603 1.00 56.34 463 SER A O 1
ATOM 3788 N N . ASP A 1 464 ? 10.106 -11.302 -47.298 1.00 55.41 464 ASP A N 1
ATOM 3789 C CA . ASP A 1 464 ? 9.598 -12.155 -48.377 1.00 55.41 464 ASP A CA 1
ATOM 3790 C C . ASP A 1 464 ? 8.267 -11.622 -48.960 1.00 55.41 464 ASP A C 1
ATOM 3792 O O . ASP A 1 464 ? 7.495 -12.399 -49.521 1.00 55.41 464 ASP A O 1
ATOM 3796 N N . LEU A 1 465 ? 7.986 -10.314 -48.842 1.00 55.97 465 LEU A N 1
ATOM 3797 C CA . LEU A 1 465 ? 6.778 -9.705 -49.410 1.00 55.97 465 LEU A CA 1
ATOM 3798 C C . LEU A 1 465 ? 6.788 -9.821 -50.943 1.00 55.97 465 LEU A C 1
ATOM 3800 O O . LEU A 1 465 ? 7.814 -9.621 -51.599 1.00 55.97 465 LEU A O 1
ATOM 3804 N N . GLY A 1 466 ? 5.640 -10.209 -51.503 1.00 44.94 466 GLY A N 1
ATOM 3805 C CA . GLY A 1 466 ? 5.496 -10.601 -52.908 1.00 44.94 466 GLY A CA 1
ATOM 3806 C C . GLY A 1 466 ? 5.598 -9.448 -53.913 1.00 44.94 466 GLY A C 1
ATOM 3807 O O . GLY A 1 466 ? 5.927 -9.702 -55.074 1.00 44.94 466 GLY A O 1
ATOM 3808 N N . SER A 1 467 ? 5.371 -8.204 -53.477 1.00 63.41 467 SER A N 1
ATOM 3809 C CA . SER A 1 467 ? 5.428 -6.996 -54.314 1.00 63.41 467 SER A CA 1
ATOM 3810 C C . SER A 1 467 ? 6.332 -5.921 -53.716 1.00 63.41 467 SER A C 1
ATOM 3812 O O . SER A 1 467 ? 6.494 -5.815 -52.503 1.00 63.41 467 SER A O 1
ATOM 3814 N N . ARG A 1 468 ? 6.867 -5.054 -54.583 1.00 54.72 468 ARG A N 1
ATOM 3815 C CA . ARG A 1 468 ? 7.571 -3.825 -54.185 1.00 54.72 468 ARG A CA 1
ATOM 3816 C C . ARG A 1 468 ? 6.663 -2.852 -53.419 1.00 54.72 468 ARG A C 1
ATOM 3818 O O . ARG A 1 468 ? 7.125 -2.250 -52.461 1.00 54.72 468 ARG A O 1
ATOM 3825 N N . GLU A 1 469 ? 5.393 -2.751 -53.807 1.00 60.38 469 GLU A N 1
ATOM 3826 C CA . GLU A 1 469 ? 4.395 -1.886 -53.153 1.00 60.38 469 GLU A CA 1
ATOM 3827 C C . GLU A 1 469 ? 4.126 -2.322 -51.702 1.00 60.38 469 GLU A C 1
ATOM 3829 O O . GLU A 1 469 ? 4.140 -1.482 -50.809 1.00 60.38 469 GLU A O 1
ATOM 3834 N N . ASP A 1 470 ? 4.025 -3.632 -51.438 1.00 56.34 470 ASP A N 1
ATOM 3835 C CA . ASP A 1 470 ? 3.857 -4.161 -50.073 1.00 56.34 470 ASP A CA 1
ATOM 3836 C C . ASP A 1 470 ? 5.077 -3.858 -49.185 1.00 56.34 470 ASP A C 1
ATOM 3838 O O . ASP A 1 470 ? 4.957 -3.644 -47.980 1.00 56.34 470 ASP A O 1
ATOM 3842 N N . PHE A 1 471 ? 6.277 -3.844 -49.778 1.00 58.75 471 PHE A N 1
ATOM 3843 C CA . PHE A 1 471 ? 7.509 -3.508 -49.069 1.00 58.75 471 PHE A CA 1
ATOM 3844 C C . PHE A 1 471 ? 7.607 -2.016 -48.744 1.00 58.75 471 PHE A C 1
ATOM 3846 O O . PHE A 1 471 ? 8.019 -1.672 -47.640 1.00 58.75 471 PHE A O 1
ATOM 3853 N N . GLU A 1 472 ? 7.224 -1.145 -49.680 1.00 62.62 472 GLU A N 1
ATOM 3854 C CA . GLU A 1 472 ? 7.214 0.310 -49.480 1.00 62.62 472 GLU A CA 1
ATOM 3855 C C . GLU A 1 472 ? 6.170 0.715 -48.415 1.00 62.62 472 GLU A C 1
ATOM 3857 O O . GLU A 1 472 ? 6.479 1.521 -47.538 1.00 62.62 472 GLU A O 1
ATOM 3862 N N . GLU A 1 473 ? 4.988 0.084 -48.400 1.00 61.16 473 GLU A N 1
ATOM 3863 C CA . GLU A 1 473 ? 3.959 0.299 -47.367 1.00 61.16 473 GLU A CA 1
ATOM 3864 C C . GLU A 1 473 ? 4.407 -0.214 -45.984 1.00 61.16 473 GLU A C 1
ATOM 3866 O O . GLU A 1 473 ? 4.258 0.481 -44.973 1.00 61.16 473 GLU A O 1
ATOM 3871 N N . TRP A 1 474 ? 5.035 -1.396 -45.929 1.00 65.69 474 TRP A N 1
ATOM 3872 C CA . TRP A 1 474 ? 5.637 -1.915 -44.697 1.00 65.69 474 TRP A CA 1
ATOM 3873 C C . TRP A 1 474 ? 6.762 -1.008 -44.179 1.00 65.69 474 TRP A C 1
ATOM 3875 O O . TRP A 1 474 ? 6.854 -0.772 -42.972 1.00 65.69 474 TRP A O 1
ATOM 3885 N N . GLU A 1 475 ? 7.617 -0.488 -45.063 1.00 63.94 475 GLU A N 1
ATOM 3886 C CA . GLU A 1 475 ? 8.693 0.436 -44.699 1.00 63.94 475 GLU A CA 1
ATOM 3887 C C . GLU A 1 475 ? 8.125 1.722 -44.097 1.00 63.94 475 GLU A C 1
ATOM 3889 O O . GLU A 1 475 ? 8.567 2.142 -43.029 1.00 63.94 475 GLU A O 1
ATOM 3894 N N . GLU A 1 476 ? 7.127 2.330 -44.739 1.00 66.62 476 GLU A N 1
ATOM 3895 C CA . GLU A 1 476 ? 6.521 3.572 -44.263 1.00 66.62 476 GLU A CA 1
ATOM 3896 C C . GLU A 1 476 ? 5.839 3.393 -42.899 1.00 66.62 476 GLU A C 1
ATOM 3898 O O . GLU A 1 476 ? 6.021 4.227 -42.012 1.00 66.62 476 GLU A O 1
ATOM 3903 N N . MET A 1 477 ? 5.167 2.259 -42.674 1.00 52.56 477 MET A N 1
ATOM 3904 C CA . MET A 1 477 ? 4.579 1.925 -41.371 1.00 52.56 477 MET A CA 1
ATOM 3905 C C . MET A 1 477 ? 5.611 1.747 -40.251 1.00 52.56 477 MET A C 1
ATOM 3907 O O . MET A 1 477 ? 5.285 1.966 -39.085 1.00 52.56 477 MET A O 1
ATOM 3911 N N . ASN A 1 478 ? 6.838 1.328 -40.575 1.00 57.94 478 ASN A N 1
ATOM 3912 C CA . ASN A 1 478 ? 7.846 0.946 -39.581 1.00 57.94 478 ASN A CA 1
ATOM 3913 C C . ASN A 1 478 ? 9.059 1.892 -39.528 1.00 57.94 478 ASN A C 1
ATOM 3915 O O . ASN A 1 478 ? 9.965 1.675 -38.718 1.00 57.94 478 ASN A O 1
ATOM 3919 N N . ARG A 1 479 ? 9.074 2.953 -40.348 1.00 66.12 479 ARG A N 1
ATOM 3920 C CA . ARG A 1 479 ? 10.183 3.909 -40.510 1.00 66.12 479 ARG A CA 1
ATOM 3921 C C . ARG A 1 479 ? 10.668 4.481 -39.180 1.00 66.12 479 ARG A C 1
ATOM 3923 O O . ARG A 1 479 ? 11.848 4.359 -38.869 1.00 66.12 479 ARG A O 1
ATOM 3930 N N . GLU A 1 480 ? 9.756 5.007 -38.362 1.00 53.06 480 GLU A N 1
ATOM 3931 C CA . GLU A 1 480 ? 10.097 5.608 -37.063 1.00 53.06 480 GLU A CA 1
ATOM 3932 C C . GLU A 1 480 ? 10.745 4.595 -36.104 1.00 53.06 480 GLU A C 1
ATOM 3934 O O . GLU A 1 480 ? 11.701 4.919 -35.404 1.00 53.06 480 GLU A O 1
ATOM 3939 N N . THR A 1 481 ? 10.282 3.339 -36.112 1.00 53.06 481 THR A N 1
ATOM 3940 C CA . THR A 1 481 ? 10.855 2.273 -35.271 1.00 53.06 481 THR A CA 1
ATOM 3941 C C . THR A 1 481 ? 12.250 1.872 -35.758 1.00 53.06 481 THR A C 1
ATOM 3943 O O . THR A 1 481 ? 13.146 1.617 -34.953 1.00 53.06 481 THR A O 1
ATOM 3946 N N . ILE A 1 482 ? 12.468 1.826 -37.075 1.00 55.59 482 ILE A N 1
ATOM 3947 C CA . ILE A 1 482 ? 13.774 1.507 -37.669 1.00 55.59 482 ILE A CA 1
ATOM 3948 C C . ILE A 1 482 ? 14.780 2.632 -37.392 1.00 55.59 482 ILE A C 1
ATOM 3950 O O . ILE A 1 482 ? 15.905 2.352 -36.977 1.00 55.59 482 ILE A O 1
ATOM 3954 N N . GLU A 1 483 ? 14.377 3.891 -37.552 1.00 57.84 483 GLU A N 1
ATOM 3955 C CA . GLU A 1 483 ? 15.203 5.063 -37.241 1.00 57.84 483 GLU A CA 1
ATOM 3956 C C . GLU A 1 483 ? 15.526 5.148 -35.741 1.00 57.84 483 GLU A C 1
ATOM 3958 O O . GLU A 1 483 ? 16.665 5.437 -35.371 1.00 57.84 483 GLU A O 1
ATOM 3963 N N . GLU A 1 484 ? 14.585 4.784 -34.861 1.00 51.41 484 GLU A N 1
ATOM 3964 C CA . GLU A 1 484 ? 14.826 4.669 -33.416 1.00 51.41 484 GLU A CA 1
ATOM 3965 C C . GLU A 1 484 ? 15.860 3.574 -33.082 1.00 51.41 484 GLU A C 1
ATOM 3967 O O . GLU A 1 484 ? 16.711 3.756 -32.205 1.00 51.41 484 GLU A O 1
ATOM 3972 N N . ILE A 1 485 ? 15.829 2.442 -33.795 1.00 49.50 485 ILE A N 1
ATOM 3973 C CA . ILE A 1 485 ? 16.766 1.323 -33.602 1.00 49.50 485 ILE A CA 1
ATOM 3974 C C . ILE A 1 485 ? 18.176 1.671 -34.097 1.00 49.50 485 ILE A C 1
ATOM 3976 O O . ILE A 1 485 ? 19.165 1.286 -33.461 1.00 49.50 485 ILE A O 1
ATOM 3980 N N . VAL A 1 486 ? 18.280 2.350 -35.240 1.00 49.72 486 VAL A N 1
ATOM 3981 C CA . VAL A 1 486 ? 19.559 2.636 -35.911 1.00 49.72 486 VAL A CA 1
ATOM 3982 C C . VAL A 1 486 ? 20.193 3.935 -35.393 1.00 49.72 486 VAL A C 1
ATOM 3984 O O . VAL A 1 486 ? 21.420 4.035 -35.354 1.00 49.72 486 VAL A O 1
ATOM 3987 N N . GLY A 1 487 ? 19.388 4.872 -34.886 1.00 44.34 487 GLY A N 1
ATOM 3988 C CA . GLY A 1 487 ? 19.835 6.121 -34.265 1.00 44.34 487 GLY A CA 1
ATOM 3989 C C . GLY A 1 487 ? 20.308 7.198 -35.247 1.00 44.34 487 GLY A C 1
ATOM 3990 O O . GLY A 1 487 ? 20.980 8.135 -34.815 1.00 44.34 487 GLY A O 1
ATOM 3991 N N . GLU A 1 488 ? 19.991 7.065 -36.538 1.00 55.34 488 GLU A N 1
ATOM 3992 C CA . GLU A 1 488 ? 20.342 7.993 -37.624 1.00 55.34 488 GLU A CA 1
ATOM 3993 C C . GLU A 1 488 ? 19.179 8.088 -38.639 1.00 55.34 488 GLU A C 1
ATOM 3995 O O . GLU A 1 488 ? 18.350 7.181 -38.715 1.00 55.34 488 GLU A O 1
ATOM 4000 N N . GLU A 1 489 ? 19.120 9.192 -39.393 1.00 45.19 489 GLU A N 1
ATOM 4001 C CA . GLU A 1 489 ? 18.121 9.466 -40.443 1.00 45.19 489 GLU A CA 1
ATOM 4002 C C . GLU A 1 489 ? 18.419 8.615 -41.698 1.00 45.19 489 GLU A C 1
ATOM 4004 O O . GLU A 1 489 ? 19.581 8.443 -42.077 1.00 45.19 489 GLU A O 1
ATOM 4009 N N . LEU A 1 490 ? 17.390 8.037 -42.326 1.00 43.88 490 LEU A N 1
ATOM 4010 C CA . LEU A 1 490 ? 17.544 7.120 -43.464 1.00 43.88 490 LEU A CA 1
ATOM 4011 C C . LEU A 1 490 ? 17.952 7.856 -44.760 1.00 43.88 490 LEU A C 1
ATOM 4013 O O . LEU A 1 490 ? 17.186 8.663 -45.279 1.00 43.88 490 LEU A O 1
ATOM 4017 N N . GLU A 1 491 ? 19.103 7.507 -45.354 1.00 39.91 491 GLU A N 1
ATOM 4018 C CA . GLU A 1 491 ? 19.451 7.865 -46.745 1.00 39.91 491 GLU A CA 1
ATOM 4019 C C . GLU A 1 491 ? 19.315 6.653 -47.684 1.00 39.91 491 GLU A C 1
ATOM 4021 O O . GLU A 1 491 ? 19.900 5.591 -47.449 1.00 39.91 491 GLU A O 1
ATOM 4026 N N . ILE A 1 492 ? 18.573 6.828 -48.782 1.00 42.12 492 ILE A N 1
ATOM 4027 C CA . ILE A 1 492 ? 18.408 5.827 -49.846 1.00 42.12 492 ILE A CA 1
ATOM 4028 C C . ILE A 1 492 ? 19.544 5.989 -50.863 1.00 42.12 492 ILE A C 1
ATOM 4030 O O . ILE A 1 492 ? 19.788 7.082 -51.368 1.00 42.12 492 ILE A O 1
ATOM 4034 N N . ASN A 1 493 ? 20.230 4.890 -51.188 1.00 39.06 493 ASN A N 1
ATOM 4035 C CA . ASN A 1 493 ? 21.208 4.840 -52.276 1.00 39.06 493 ASN A CA 1
ATOM 4036 C C . ASN A 1 493 ? 20.574 4.168 -53.501 1.00 39.06 493 ASN A C 1
ATOM 4038 O O . ASN A 1 493 ? 20.378 2.953 -53.498 1.00 39.06 493 ASN A O 1
ATOM 4042 N N . ASP A 1 494 ? 20.300 4.947 -54.548 1.00 35.69 494 ASP A N 1
ATOM 4043 C CA . ASP A 1 494 ? 19.672 4.478 -55.797 1.00 35.69 494 ASP A CA 1
ATOM 4044 C C . ASP A 1 494 ? 20.659 3.859 -56.810 1.00 35.69 494 ASP A C 1
ATOM 4046 O O . ASP A 1 494 ? 20.268 3.461 -57.909 1.00 35.69 494 ASP A O 1
ATOM 4050 N N . GLU A 1 495 ? 21.949 3.740 -56.479 1.00 31.98 495 GLU A N 1
ATOM 4051 C CA . GLU A 1 495 ? 22.932 3.146 -57.392 1.00 31.98 495 GLU A CA 1
ATOM 4052 C C . GLU A 1 495 ? 22.885 1.610 -57.359 1.00 31.98 495 GLU A C 1
ATOM 4054 O O . GLU A 1 495 ? 23.616 0.934 -56.630 1.00 31.98 495 GLU A O 1
ATOM 4059 N N . ILE A 1 496 ? 22.021 1.048 -58.203 1.00 35.75 496 ILE A N 1
ATOM 4060 C CA . ILE A 1 496 ? 22.103 -0.346 -58.643 1.00 35.75 496 ILE A CA 1
ATOM 4061 C C . ILE A 1 496 ? 23.128 -0.401 -59.792 1.00 35.75 496 ILE A C 1
ATOM 4063 O O . ILE A 1 496 ? 22.911 0.261 -60.808 1.00 35.75 496 ILE A O 1
ATOM 4067 N N . PRO A 1 497 ? 24.237 -1.161 -59.695 1.00 33.19 497 PRO A N 1
ATOM 4068 C CA . PRO A 1 497 ? 25.101 -1.378 -60.851 1.00 33.19 497 PRO A CA 1
ATOM 4069 C C . PRO A 1 497 ? 24.327 -2.148 -61.931 1.00 33.19 497 PRO A C 1
ATOM 4071 O O . PRO A 1 497 ? 23.694 -3.161 -61.628 1.00 33.19 497 PRO A O 1
ATOM 4074 N N . GLU A 1 498 ? 24.374 -1.673 -63.180 1.00 31.28 498 GLU A N 1
ATOM 4075 C CA . GLU A 1 498 ? 23.795 -2.389 -64.324 1.00 31.28 498 GLU A CA 1
ATOM 4076 C C . GLU A 1 498 ? 24.372 -3.817 -64.397 1.00 31.28 498 GLU A C 1
ATOM 4078 O O . GLU A 1 498 ? 25.598 -3.977 -64.401 1.00 31.28 498 GLU A O 1
ATOM 4083 N N . PRO A 1 499 ? 23.534 -4.869 -64.427 1.00 34.97 499 PRO A N 1
ATOM 4084 C CA . PRO A 1 499 ? 24.023 -6.234 -64.539 1.00 34.97 499 PRO A CA 1
ATOM 4085 C C . PRO A 1 499 ? 24.471 -6.543 -65.974 1.00 34.97 499 PRO A C 1
ATOM 4087 O O . PRO A 1 499 ? 23.795 -6.197 -66.943 1.00 34.97 499 PRO A O 1
ATOM 4090 N N . GLU A 1 500 ? 25.583 -7.269 -66.104 1.00 41.03 500 GLU A N 1
ATOM 4091 C CA . GLU A 1 500 ? 25.885 -8.033 -67.318 1.00 41.03 500 GLU A CA 1
ATOM 4092 C C . GLU A 1 500 ? 24.760 -9.063 -67.567 1.00 41.03 500 GLU A C 1
ATOM 4094 O O . GLU A 1 500 ? 24.261 -9.687 -66.627 1.00 41.03 500 GLU A O 1
ATOM 4099 N N . GLU A 1 501 ? 24.339 -9.219 -68.828 1.00 36.06 501 GLU A N 1
ATOM 4100 C CA . GLU A 1 501 ? 23.215 -10.075 -69.242 1.00 36.06 501 GLU A CA 1
ATOM 4101 C C . GLU A 1 501 ? 23.314 -11.522 -68.698 1.00 36.06 501 GLU A C 1
ATOM 4103 O O . GLU A 1 501 ? 24.299 -12.218 -68.968 1.00 36.06 501 GLU A O 1
ATOM 4108 N N . PRO A 1 502 ? 22.286 -12.039 -67.996 1.00 37.78 502 PRO A N 1
ATOM 4109 C CA . PRO A 1 502 ? 22.274 -13.420 -67.525 1.00 37.78 502 PRO A CA 1
ATOM 4110 C C . PRO A 1 502 ? 21.791 -14.408 -68.602 1.00 37.78 502 PRO A C 1
ATOM 4112 O O . PRO A 1 502 ? 20.835 -14.167 -69.336 1.00 37.78 502 PRO A O 1
ATOM 4115 N N . GLN A 1 503 ? 22.427 -15.583 -68.645 1.00 39.38 503 GLN A N 1
ATOM 4116 C CA . GLN A 1 503 ? 22.171 -16.661 -69.613 1.00 39.38 503 GLN A CA 1
ATOM 4117 C C . GLN A 1 503 ? 20.978 -17.586 -69.276 1.00 39.38 503 GLN A C 1
ATOM 4119 O O . GLN A 1 503 ? 20.887 -18.670 -69.853 1.00 39.38 503 GLN A O 1
ATOM 4124 N N . ASN A 1 504 ? 20.059 -17.225 -68.369 1.00 41.03 504 ASN A N 1
ATOM 4125 C CA . ASN A 1 504 ? 18.922 -18.101 -68.043 1.00 41.03 504 ASN A CA 1
ATOM 4126 C C . ASN A 1 504 ? 17.630 -17.327 -67.679 1.00 41.03 504 ASN A C 1
ATOM 4128 O O . ASN A 1 504 ? 17.683 -16.519 -66.754 1.00 41.03 504 ASN A O 1
ATOM 4132 N N . PRO A 1 505 ? 16.472 -17.553 -68.344 1.00 39.12 505 PRO A N 1
ATOM 4133 C CA . PRO A 1 505 ? 15.262 -16.741 -68.143 1.00 39.12 505 PRO A CA 1
ATOM 4134 C C . PRO A 1 505 ? 14.352 -17.143 -66.966 1.00 39.12 505 PRO A C 1
ATOM 4136 O O . PRO A 1 505 ? 13.331 -16.490 -66.771 1.00 39.12 505 PRO A O 1
ATOM 4139 N N . GLU A 1 506 ? 14.648 -18.206 -66.208 1.00 38.12 506 GLU A N 1
ATOM 4140 C CA . GLU A 1 506 ? 13.702 -18.752 -65.207 1.00 38.12 506 GLU A CA 1
ATOM 4141 C C . GLU A 1 506 ? 13.920 -18.301 -63.749 1.00 38.12 506 GLU A C 1
ATOM 4143 O O . GLU A 1 506 ? 13.157 -18.693 -62.871 1.00 38.12 506 GLU A O 1
ATOM 4148 N N . GLU A 1 507 ? 14.871 -17.409 -63.471 1.00 41.97 507 GLU A N 1
ATOM 4149 C CA . GLU A 1 507 ? 15.044 -16.818 -62.135 1.00 41.97 507 GLU A CA 1
ATOM 4150 C C . GLU A 1 507 ? 15.027 -15.291 -62.216 1.00 41.97 507 GLU A C 1
ATOM 4152 O O . GLU A 1 507 ? 16.065 -14.649 -62.321 1.00 41.97 507 GLU A O 1
ATOM 4157 N N . ASN A 1 508 ? 13.840 -14.686 -62.165 1.00 34.47 508 ASN A N 1
ATOM 4158 C CA . ASN A 1 508 ? 13.722 -13.246 -61.936 1.00 34.47 508 ASN A CA 1
ATOM 4159 C C . ASN A 1 508 ? 12.517 -12.926 -61.045 1.00 34.47 508 ASN A C 1
ATOM 4161 O O . ASN A 1 508 ? 11.418 -12.648 -61.514 1.00 34.47 508 ASN A O 1
ATOM 4165 N N . TYR A 1 509 ? 12.760 -12.929 -59.735 1.00 38.53 509 TYR A N 1
ATOM 4166 C CA . TYR A 1 509 ? 12.012 -12.119 -58.776 1.00 38.53 509 TYR A CA 1
ATOM 4167 C C . TYR A 1 509 ? 13.016 -11.189 -58.092 1.00 38.53 509 TYR A C 1
ATOM 4169 O O . TYR A 1 509 ? 13.792 -11.619 -57.236 1.00 38.53 509 TYR A O 1
ATOM 4177 N N . HIS A 1 510 ? 13.037 -9.918 -58.495 1.00 45.84 510 HIS A N 1
ATOM 4178 C CA . HIS A 1 510 ? 13.823 -8.892 -57.814 1.00 45.84 510 HIS A CA 1
ATOM 4179 C C . HIS A 1 510 ? 13.222 -8.632 -56.430 1.00 45.84 510 HIS A C 1
ATOM 4181 O O . HIS A 1 510 ? 12.040 -8.316 -56.321 1.00 45.84 510 HIS A O 1
ATOM 4187 N N . ARG A 1 511 ? 14.035 -8.770 -55.375 1.00 47.22 511 ARG A N 1
ATOM 4188 C CA . ARG A 1 511 ? 13.622 -8.499 -53.992 1.00 47.22 511 ARG A CA 1
ATOM 4189 C C . ARG A 1 511 ? 14.176 -7.150 -53.527 1.00 47.22 511 ARG A C 1
ATOM 4191 O O . ARG A 1 511 ? 15.383 -6.929 -53.676 1.00 47.22 511 ARG A O 1
ATOM 4198 N N . PRO A 1 512 ? 13.350 -6.264 -52.953 1.00 42.50 512 PRO A N 1
ATOM 4199 C CA . PRO A 1 512 ? 13.831 -5.010 -52.386 1.00 42.50 512 PRO A CA 1
ATOM 4200 C C . PRO A 1 512 ? 14.801 -5.273 -51.219 1.00 42.50 512 PRO A C 1
ATOM 4202 O O . PRO A 1 512 ? 14.678 -6.259 -50.490 1.00 42.50 512 PRO A O 1
ATOM 4205 N N . THR A 1 513 ? 15.833 -4.434 -51.089 1.00 43.97 513 THR A N 1
ATOM 4206 C CA . THR A 1 513 ? 16.895 -4.587 -50.080 1.00 43.97 513 THR A CA 1
ATOM 4207 C C . THR A 1 513 ? 17.267 -3.223 -49.499 1.00 43.97 513 THR A C 1
ATOM 4209 O O . THR A 1 513 ? 17.617 -2.326 -50.258 1.00 43.97 513 THR A O 1
ATOM 4212 N N . LEU A 1 514 ? 17.271 -3.083 -48.169 1.00 43.75 514 LEU A N 1
ATOM 4213 C CA . LEU A 1 514 ? 17.776 -1.892 -47.466 1.00 43.75 514 LEU A CA 1
ATOM 4214 C C . LEU A 1 514 ? 19.240 -2.093 -47.033 1.00 43.75 514 LEU A C 1
ATOM 4216 O O . LEU A 1 514 ? 19.603 -3.164 -46.536 1.00 43.75 514 LEU A O 1
ATOM 4220 N N . ARG A 1 515 ? 20.086 -1.066 -47.216 1.00 43.19 515 ARG A N 1
ATOM 4221 C CA . ARG A 1 515 ? 21.497 -1.030 -46.780 1.00 43.19 515 ARG A CA 1
ATOM 4222 C C . ARG A 1 515 ? 21.772 0.239 -45.971 1.00 43.19 515 ARG A C 1
ATOM 4224 O O . ARG A 1 515 ? 21.369 1.315 -46.386 1.00 43.19 515 ARG A O 1
ATOM 4231 N N . PHE A 1 516 ? 22.530 0.120 -44.879 1.00 42.59 516 PHE A N 1
ATOM 4232 C CA . PHE A 1 516 ? 22.860 1.240 -43.983 1.00 42.59 516 PHE A CA 1
ATOM 4233 C C . PHE A 1 516 ? 24.365 1.545 -43.994 1.00 42.59 516 PHE A C 1
ATOM 4235 O O . PHE A 1 516 ? 25.164 0.680 -43.640 1.00 42.59 516 PHE A O 1
ATOM 4242 N N . ASN A 1 517 ? 24.772 2.765 -44.356 1.00 35.88 517 ASN A N 1
ATOM 4243 C CA . ASN A 1 517 ? 26.179 3.194 -44.336 1.00 35.88 517 ASN A CA 1
ATOM 4244 C C . ASN A 1 517 ? 26.531 3.920 -43.027 1.00 35.88 517 ASN A C 1
ATOM 4246 O O . ASN A 1 517 ? 25.710 4.647 -42.490 1.00 35.88 517 ASN A O 1
ATOM 4250 N N . ARG A 1 518 ? 27.779 3.797 -42.547 1.00 33.41 518 ARG A N 1
ATOM 4251 C CA . ARG A 1 518 ? 28.285 4.556 -41.387 1.00 33.41 518 ARG A CA 1
ATOM 4252 C C . ARG A 1 518 ? 29.257 5.654 -41.824 1.00 33.41 518 ARG A C 1
ATOM 4254 O O . ARG A 1 518 ? 30.325 5.338 -42.349 1.00 33.41 518 ARG A O 1
ATOM 4261 N N . TRP A 1 519 ? 28.954 6.919 -41.531 1.00 30.27 519 TRP A N 1
ATOM 4262 C CA . TRP A 1 519 ? 29.901 8.034 -41.681 1.00 30.27 519 TRP A CA 1
ATOM 4263 C C . TRP A 1 519 ? 30.772 8.197 -40.425 1.00 30.27 519 TRP A C 1
ATOM 4265 O O . TRP A 1 519 ? 30.277 8.299 -39.305 1.00 30.27 519 TRP A O 1
ATOM 4275 N N . THR A 1 520 ? 32.096 8.264 -40.584 1.00 29.91 520 THR A N 1
ATOM 4276 C CA . THR A 1 520 ? 33.009 8.698 -39.512 1.00 29.91 520 THR A CA 1
ATOM 4277 C C . THR A 1 520 ? 33.462 10.132 -39.777 1.00 29.91 520 THR A C 1
ATOM 4279 O O . THR A 1 520 ? 34.374 10.345 -40.572 1.00 29.91 520 THR A O 1
ATOM 4282 N N . GLN A 1 521 ? 32.872 11.121 -39.100 1.00 26.44 521 GLN A N 1
ATOM 4283 C CA . GLN A 1 521 ? 33.438 12.474 -39.050 1.00 26.44 521 GLN A CA 1
ATOM 4284 C C . GLN A 1 521 ? 34.480 12.576 -37.928 1.00 26.44 521 GLN A C 1
ATOM 4286 O O . GLN A 1 521 ? 34.152 12.610 -36.744 1.00 26.44 521 GLN A O 1
ATOM 4291 N N . THR A 1 522 ? 35.757 12.670 -38.296 1.00 30.80 522 THR A N 1
ATOM 4292 C CA . THR A 1 522 ? 36.817 13.185 -37.417 1.00 30.80 522 THR A CA 1
ATOM 4293 C C . THR A 1 522 ? 36.936 14.696 -37.612 1.00 30.80 522 THR A C 1
ATOM 4295 O O . THR A 1 522 ? 37.577 15.149 -38.559 1.00 30.80 522 THR A O 1
ATOM 4298 N N . GLY A 1 523 ? 36.313 15.478 -36.729 1.00 26.33 523 GLY A N 1
ATOM 4299 C CA . GLY A 1 523 ? 36.452 16.935 -36.678 1.00 26.33 523 GLY A CA 1
ATOM 4300 C C . GLY A 1 523 ? 37.522 17.365 -35.673 1.00 26.33 523 GLY A C 1
ATOM 4301 O O . GLY A 1 523 ? 37.330 17.244 -34.465 1.00 26.33 523 GLY A O 1
ATOM 4302 N N . ASN A 1 524 ? 38.650 17.870 -36.175 1.00 26.89 524 ASN A N 1
ATOM 4303 C CA . ASN A 1 524 ? 39.679 18.555 -35.391 1.00 26.89 524 ASN A CA 1
ATOM 4304 C C . ASN A 1 524 ? 39.146 19.904 -34.878 1.00 26.89 524 ASN A C 1
ATOM 4306 O O . ASN A 1 524 ? 38.726 20.735 -35.680 1.00 26.89 524 ASN A O 1
ATOM 4310 N N . PHE A 1 525 ? 39.242 20.162 -33.571 1.00 25.77 525 PHE A N 1
ATOM 4311 C CA . PHE A 1 525 ? 39.036 21.497 -33.003 1.00 25.77 525 PHE A CA 1
ATOM 4312 C C . PHE A 1 525 ? 40.382 22.198 -32.792 1.00 25.77 525 PHE A C 1
ATOM 4314 O O . PHE A 1 525 ? 41.166 21.834 -31.917 1.00 25.77 525 PHE A O 1
ATOM 4321 N N . THR A 1 526 ? 40.638 23.228 -33.595 1.00 25.67 526 THR A N 1
ATOM 4322 C CA . THR A 1 526 ? 41.671 24.241 -33.357 1.00 25.67 526 THR A CA 1
ATOM 4323 C C . THR A 1 526 ? 41.204 25.248 -32.312 1.00 25.67 526 THR A C 1
ATOM 4325 O O . THR A 1 526 ? 40.158 25.875 -32.454 1.00 25.67 526 THR A O 1
ATOM 4328 N N . THR A 1 527 ? 42.017 25.427 -31.276 1.00 26.62 527 THR A N 1
ATOM 4329 C CA . THR A 1 527 ? 41.917 26.485 -30.269 1.00 26.62 527 THR A CA 1
ATOM 4330 C C . THR A 1 527 ? 42.318 27.843 -30.842 1.00 26.62 527 THR A C 1
ATOM 4332 O O . THR A 1 527 ? 43.432 27.987 -31.345 1.00 26.62 527 THR A O 1
ATOM 4335 N N . THR A 1 528 ? 41.484 28.864 -30.652 1.00 26.20 528 THR A N 1
ATOM 4336 C CA . THR A 1 528 ? 41.916 30.270 -30.673 1.00 26.20 528 THR A CA 1
ATOM 4337 C C . THR A 1 528 ? 41.547 30.929 -29.355 1.00 26.20 528 THR A C 1
ATOM 4339 O O . THR A 1 528 ? 40.378 31.010 -28.985 1.00 26.20 528 THR A O 1
ATOM 4342 N N . ALA A 1 529 ? 42.585 31.373 -28.652 1.00 26.00 529 ALA A N 1
ATOM 4343 C CA . ALA A 1 529 ? 42.506 32.225 -27.483 1.00 26.00 529 ALA A CA 1
ATOM 4344 C C . ALA A 1 529 ? 42.028 33.627 -27.876 1.00 26.00 529 ALA A C 1
ATOM 4346 O O . ALA A 1 529 ? 42.434 34.142 -28.914 1.00 26.00 529 ALA A O 1
ATOM 4347 N N . ASN A 1 530 ? 41.249 34.262 -27.002 1.00 27.62 530 ASN A N 1
ATOM 4348 C CA . ASN A 1 530 ? 41.258 35.711 -26.874 1.00 27.62 530 ASN A CA 1
ATOM 4349 C C . ASN A 1 530 ? 41.097 36.101 -25.406 1.00 27.62 530 ASN A C 1
ATOM 4351 O O . ASN A 1 530 ? 40.158 35.713 -24.717 1.00 27.62 530 ASN A O 1
ATOM 4355 N N . THR A 1 531 ? 42.096 36.847 -24.960 1.00 28.53 531 THR A N 1
ATOM 4356 C CA . THR A 1 531 ? 42.228 37.548 -23.691 1.00 28.53 531 THR A CA 1
ATOM 4357 C C . THR A 1 531 ? 41.395 38.823 -23.694 1.00 28.53 531 THR A C 1
ATOM 4359 O O . THR A 1 531 ? 41.551 39.617 -24.616 1.00 28.53 531 THR A O 1
ATOM 4362 N N . THR A 1 532 ? 40.674 39.094 -22.610 1.00 27.72 532 THR A N 1
ATOM 4363 C CA . THR A 1 532 ? 40.535 40.455 -22.069 1.00 27.72 532 THR A CA 1
ATOM 4364 C C . THR A 1 532 ? 40.296 40.377 -20.568 1.00 27.72 532 THR A C 1
ATOM 4366 O O . THR A 1 532 ? 39.420 39.652 -20.104 1.00 27.72 532 THR A O 1
ATOM 4369 N N . ASN A 1 533 ? 41.142 41.111 -19.850 1.00 29.59 533 ASN A N 1
ATOM 4370 C CA . ASN A 1 533 ? 41.069 41.405 -18.428 1.00 29.59 533 ASN A CA 1
ATOM 4371 C C . ASN A 1 533 ? 39.737 42.081 -18.083 1.00 29.59 533 ASN A C 1
ATOM 4373 O O . ASN A 1 533 ? 39.324 42.967 -18.824 1.00 29.59 533 ASN A O 1
ATOM 4377 N N . ASP A 1 534 ? 39.163 41.763 -16.925 1.00 29.39 534 ASP A N 1
ATOM 4378 C CA . ASP A 1 534 ? 38.738 42.821 -16.013 1.00 29.39 534 ASP A CA 1
ATOM 4379 C C . ASP A 1 534 ? 38.679 42.329 -14.566 1.00 29.39 534 ASP A C 1
ATOM 4381 O O . ASP A 1 534 ? 38.573 41.140 -14.272 1.00 29.39 534 ASP A O 1
ATOM 4385 N N . THR A 1 535 ? 38.904 43.293 -13.691 1.00 31.27 535 THR A N 1
ATOM 4386 C CA . THR A 1 535 ? 39.436 43.204 -12.337 1.00 31.27 535 THR A CA 1
ATOM 4387 C C . THR A 1 535 ? 38.448 42.734 -11.272 1.00 31.27 535 THR A C 1
ATOM 4389 O O . THR A 1 535 ? 37.262 43.049 -11.316 1.00 31.27 535 THR A O 1
ATOM 4392 N N . ASP A 1 536 ? 39.014 42.051 -10.272 1.00 32.53 536 ASP A N 1
ATOM 4393 C CA . ASP A 1 536 ? 38.495 41.851 -8.916 1.00 32.53 536 ASP A CA 1
ATOM 4394 C C . ASP A 1 536 ? 37.783 43.088 -8.353 1.00 32.53 536 ASP A C 1
ATOM 4396 O O . ASP A 1 536 ? 38.337 44.182 -8.416 1.00 32.53 536 ASP A O 1
ATOM 4400 N N . GLU A 1 537 ? 36.642 42.881 -7.684 1.00 30.84 537 GLU A N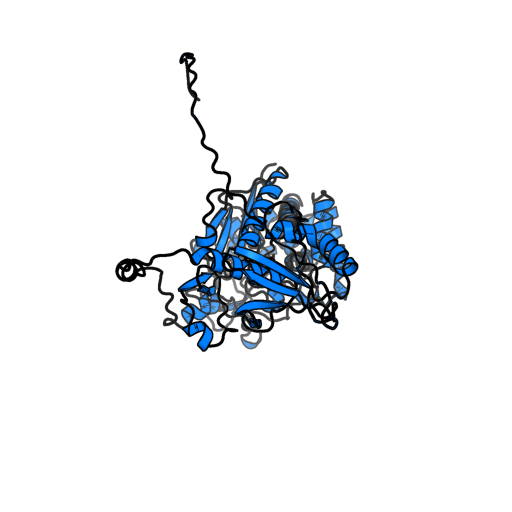 1
ATOM 4401 C CA . GLU A 1 537 ? 36.401 43.424 -6.340 1.00 30.84 537 GLU A CA 1
ATOM 4402 C C . GLU A 1 537 ? 35.121 42.848 -5.684 1.00 30.84 537 GLU A C 1
ATOM 4404 O O . GLU A 1 537 ? 34.012 42.961 -6.193 1.00 30.84 537 GLU A O 1
ATOM 4409 N N . ASN A 1 538 ? 35.305 42.340 -4.460 1.00 30.48 538 ASN A N 1
ATOM 4410 C CA . ASN A 1 538 ? 34.381 42.392 -3.318 1.00 30.48 538 ASN A CA 1
ATOM 4411 C C . ASN A 1 538 ? 33.122 41.484 -3.221 1.00 30.48 538 ASN A C 1
ATOM 4413 O O . ASN A 1 538 ? 32.012 41.862 -3.577 1.00 30.48 538 ASN A O 1
ATOM 4417 N N . ARG A 1 539 ? 33.308 40.457 -2.368 1.00 30.62 539 ARG A N 1
ATOM 4418 C CA . ARG A 1 539 ? 32.590 40.174 -1.092 1.00 30.62 539 ARG A CA 1
ATOM 4419 C C . ARG A 1 539 ? 31.507 39.073 -1.026 1.00 30.62 539 ARG A C 1
ATOM 4421 O O . ARG A 1 539 ? 30.848 38.782 -2.013 1.00 30.62 539 ARG A O 1
ATOM 4428 N N . PRO A 1 540 ? 31.354 38.453 0.172 1.00 44.78 540 PRO A N 1
ATOM 4429 C CA . PRO A 1 540 ? 30.636 37.198 0.393 1.00 44.78 540 PRO A CA 1
ATOM 4430 C C . PRO A 1 540 ? 29.192 37.407 0.870 1.00 44.78 540 PRO A C 1
ATOM 4432 O O . PRO A 1 540 ? 28.919 38.419 1.512 1.00 44.78 540 PRO A O 1
ATOM 4435 N N . PHE A 1 541 ? 28.338 36.402 0.650 1.00 34.75 541 PHE A N 1
ATOM 4436 C CA . PHE A 1 541 ? 27.291 35.920 1.563 1.00 34.75 541 PHE A CA 1
ATOM 4437 C C . PHE A 1 541 ? 26.902 34.486 1.201 1.00 34.75 541 PHE A C 1
ATOM 4439 O O . PHE A 1 541 ? 26.862 34.189 -0.015 1.00 34.75 541 PHE A O 1
#